Protein AF-A0A6A3L780-F1 (afdb_monomer_lite)

Foldseek 3Di:
DDDDDYDDDDDDDDDDDDDDDDDDDPPPPPPPPPDLVPPDDDPDDDDDDDDDDDDDDDPDPDPVVVVQLLVVLVVCLPQQLVLLVCLLLLVLVVQLVSPVPPPDHPDPLVVLVNVLSNLVSSLSNCLVVVVCLFPVNLPPCVSVVSLVVSLVSLLVVLVVLVVSQVVLVVVVVPDPPPPPPPDDDDDDDDDDDDDDDDDDDDDPPVVPVVVVVVVVSSRRSVLSSLVSNLVSQVSNLSNVVSVLLSCLQPDPADDPLVVVLVSLVVSLVSLVVDDRPSCVSVSVVVNLVSVLVNLVSVLVVCVVVPLPPPVVNVVSVVVSVVSVVVVCVVVCVSVVVVVVVVVVVVVVVVVVVVVVVVVVPDDDDDDDDDDDDDDDDDDDDDDDDDDDDDDDDDDDPPDPCVVPDPPDPDPDDPDPPPPPDDDLRSDDDPDDPPPPDDDPPVCSVVVVCCCVVCVVVLSDPQAWDWDQDPVQQWIWIWHDLHPSDIDIDIDHPDDPPCVVVVSVVSNVVSCVSHPSVVSHNPPVPPPPPPPD

Radius of gyration: 38.91 Å; chains: 1; bounding box: 151×97×109 Å

pLDDT: mean 71.7, std 23.83, range [27.88, 98.62]

Structure (mmCIF, N/CA/C/O backbone):
data_AF-A0A6A3L780-F1
#
_entry.id   AF-A0A6A3L780-F1
#
loop_
_atom_site.group_PDB
_atom_site.id
_atom_site.type_symbol
_atom_site.label_atom_id
_atom_site.label_alt_id
_atom_site.label_comp_id
_atom_site.label_asym_id
_atom_site.label_entity_id
_atom_site.label_seq_id
_atom_site.pdbx_PDB_ins_code
_atom_site.Cartn_x
_atom_site.Cartn_y
_atom_site.Cartn_z
_atom_site.occupancy
_atom_site.B_iso_or_equiv
_atom_site.auth_seq_id
_atom_site.auth_comp_id
_atom_site.auth_asym_id
_atom_site.auth_atom_id
_atom_site.pdbx_PDB_model_num
ATOM 1 N N . MET A 1 1 ? -75.854 27.656 22.474 1.00 34.62 1 MET A N 1
ATOM 2 C CA . MET A 1 1 ? -75.788 27.746 23.949 1.00 34.62 1 MET A CA 1
ATOM 3 C C . MET A 1 1 ? -74.432 28.331 24.333 1.00 34.62 1 MET A C 1
ATOM 5 O O . MET A 1 1 ? -73.447 27.774 23.887 1.00 34.62 1 MET A O 1
ATOM 9 N N . ARG A 1 2 ? -74.452 29.480 25.043 1.00 34.28 2 ARG A N 1
ATOM 10 C CA . ARG A 1 2 ? -73.477 30.100 25.989 1.00 34.28 2 ARG A CA 1
ATOM 11 C C . ARG A 1 2 ? -71.985 29.709 25.889 1.00 34.28 2 ARG A C 1
ATOM 13 O O . ARG A 1 2 ? -71.678 28.535 25.873 1.00 34.28 2 ARG A O 1
ATOM 20 N N . SER A 1 3 ? -70.987 30.583 26.014 1.00 37.72 3 SER A N 1
ATOM 21 C CA . SER A 1 3 ? -70.878 32.028 26.255 1.00 37.72 3 SER A CA 1
ATOM 22 C C . SER A 1 3 ? -69.392 32.391 26.105 1.00 37.72 3 SER A C 1
ATOM 24 O O . SER A 1 3 ? -68.527 31.611 26.490 1.00 37.72 3 SER A O 1
ATOM 26 N N . ALA A 1 4 ? -69.116 33.581 25.580 1.00 46.91 4 ALA A N 1
ATOM 27 C CA . ALA A 1 4 ? -67.797 34.199 25.456 1.00 46.91 4 ALA A CA 1
ATOM 28 C C . ALA A 1 4 ? -67.412 35.040 26.694 1.00 46.91 4 ALA A C 1
ATOM 30 O O . ALA A 1 4 ? -68.309 35.405 27.457 1.00 46.91 4 ALA A O 1
ATOM 31 N N . ARG A 1 5 ? -66.115 35.418 26.775 1.00 40.88 5 ARG A N 1
ATOM 32 C CA . ARG A 1 5 ? -65.486 36.709 27.212 1.00 40.88 5 ARG A CA 1
ATOM 33 C C . ARG A 1 5 ? -64.212 36.482 28.054 1.00 40.88 5 ARG A C 1
ATOM 35 O O . ARG A 1 5 ? -64.266 35.726 29.009 1.00 40.88 5 ARG A O 1
ATOM 42 N N . ALA A 1 6 ? -63.040 36.948 27.587 1.00 37.75 6 ALA A N 1
ATOM 43 C CA . ALA A 1 6 ? -62.395 38.276 27.804 1.00 37.75 6 ALA A CA 1
ATOM 44 C C . ALA A 1 6 ? -61.526 38.255 29.083 1.00 37.75 6 ALA A C 1
ATOM 46 O O . ALA A 1 6 ? -61.921 37.591 30.027 1.00 37.75 6 ALA A O 1
ATOM 47 N N . ALA A 1 7 ? -60.370 38.896 29.268 1.00 38.75 7 ALA A N 1
ATOM 48 C CA . ALA A 1 7 ? -59.441 39.801 28.569 1.00 38.75 7 ALA A CA 1
ATOM 49 C C . ALA A 1 7 ? -58.028 39.462 29.178 1.00 38.75 7 ALA A C 1
ATOM 51 O O . ALA A 1 7 ? -57.957 38.577 30.021 1.00 38.75 7 ALA A O 1
ATOM 52 N N . ASP A 1 8 ? -56.854 40.019 28.870 1.00 35.38 8 ASP A N 1
ATOM 53 C CA . ASP A 1 8 ? -56.523 41.422 28.668 1.00 35.38 8 ASP A CA 1
ATOM 54 C C . ASP A 1 8 ? -55.057 41.611 28.194 1.00 35.38 8 ASP A C 1
ATOM 56 O O . ASP A 1 8 ? -54.180 40.774 28.394 1.00 35.38 8 ASP A O 1
ATOM 60 N N . ARG A 1 9 ? -54.874 42.769 27.560 1.00 36.72 9 ARG A N 1
ATOM 61 C CA . ARG A 1 9 ? -53.705 43.581 27.165 1.00 36.72 9 ARG A CA 1
ATOM 62 C C . ARG A 1 9 ? -52.306 43.311 27.762 1.00 36.72 9 ARG A C 1
ATOM 64 O O . ARG A 1 9 ? -52.154 43.224 28.970 1.00 36.72 9 ARG A O 1
ATOM 71 N N . LEU A 1 10 ? -51.269 43.525 26.930 1.00 37.00 10 LEU A N 1
ATOM 72 C CA . LEU A 1 10 ? -50.401 44.726 26.983 1.00 37.00 10 LEU A CA 1
ATOM 73 C C . LEU A 1 10 ? -49.574 44.926 25.692 1.00 37.00 10 LEU A C 1
ATOM 75 O O . LEU A 1 10 ? -48.969 44.006 25.154 1.00 37.00 10 LEU A O 1
ATOM 79 N N . LYS A 1 11 ? -49.583 46.174 25.206 1.00 39.88 11 LYS A N 1
ATOM 80 C CA . LYS A 1 11 ? -48.793 46.715 24.089 1.00 39.88 11 LYS A CA 1
ATOM 81 C C . LYS A 1 11 ? -47.385 47.073 24.574 1.00 39.88 11 LYS A C 1
ATOM 83 O O . LYS A 1 11 ? -47.266 47.687 25.630 1.00 39.88 11 LYS A O 1
ATOM 88 N N . ALA A 1 12 ? -46.376 46.886 23.726 1.00 35.53 12 ALA A N 1
ATOM 89 C CA . ALA A 1 12 ? -45.198 47.749 23.717 1.00 35.53 12 ALA A CA 1
ATOM 90 C C . ALA A 1 12 ? -44.676 47.922 22.284 1.00 35.53 12 ALA A C 1
ATOM 92 O O . ALA A 1 12 ? -44.314 46.971 21.601 1.00 35.53 12 ALA A O 1
ATOM 93 N N . VAL A 1 13 ? -44.698 49.178 21.851 1.00 35.47 13 VAL A N 1
ATOM 94 C CA . VAL A 1 13 ? -44.130 49.730 20.621 1.00 35.47 13 VAL A CA 1
ATOM 95 C C . VAL A 1 13 ? -42.671 50.082 20.907 1.00 35.47 13 VAL A C 1
ATOM 97 O O . VAL A 1 13 ? -42.437 50.816 21.868 1.00 35.47 13 VAL A O 1
ATOM 100 N N . ARG A 1 14 ? -41.706 49.663 20.072 1.00 33.38 14 ARG A N 1
ATOM 101 C CA . ARG A 1 14 ? -40.466 50.442 19.893 1.00 33.38 14 ARG A CA 1
ATOM 102 C C . ARG A 1 14 ? -39.672 50.097 18.623 1.00 33.38 14 ARG A C 1
ATOM 104 O O . ARG A 1 14 ? -39.123 49.013 18.500 1.00 33.38 14 ARG A O 1
ATOM 111 N N . SER A 1 15 ? -39.628 51.106 17.751 1.00 32.78 15 SER A N 1
ATOM 112 C CA . SER A 1 15 ? -38.540 51.559 16.867 1.00 32.78 15 SER A CA 1
ATOM 113 C C . SER A 1 15 ? -37.817 50.561 15.959 1.00 32.78 15 SER A C 1
ATOM 115 O O . SER A 1 15 ? -36.921 49.838 16.387 1.00 32.78 15 SER A O 1
ATOM 117 N N . GLU A 1 16 ? -38.102 50.700 14.665 1.00 34.50 16 GLU A N 1
ATOM 118 C CA . GLU A 1 16 ? -37.181 50.390 13.576 1.00 34.50 16 GLU A CA 1
ATOM 119 C C . GLU A 1 16 ? -35.946 51.305 13.612 1.00 34.50 16 GLU A C 1
ATOM 121 O O . GLU A 1 16 ? -36.060 52.522 13.781 1.00 34.50 16 GLU A O 1
ATOM 126 N N . GLN A 1 17 ? -34.767 50.720 13.399 1.00 36.16 17 GLN A N 1
ATOM 127 C CA . GLN A 1 17 ? -33.552 51.431 13.010 1.00 36.16 17 GLN A CA 1
ATOM 128 C C . GLN A 1 17 ? -32.767 50.539 12.028 1.00 36.16 17 GLN A C 1
ATOM 130 O O . GLN A 1 17 ? -32.487 49.385 12.359 1.00 36.16 17 GLN A O 1
ATOM 135 N N . PRO A 1 18 ? -32.426 51.015 10.816 1.00 41.56 18 PRO A N 1
ATOM 136 C CA . PRO A 1 18 ? -31.779 50.185 9.809 1.00 41.56 18 PRO A CA 1
ATOM 137 C C . PRO A 1 18 ? -30.256 50.197 9.987 1.00 41.56 18 PRO A C 1
ATOM 139 O O . PRO A 1 18 ? -29.603 51.220 9.778 1.00 41.56 18 PRO A O 1
ATOM 142 N N . PHE A 1 19 ? -29.666 49.045 10.312 1.00 31.58 19 PHE A N 1
ATOM 143 C CA . PHE A 1 19 ? -28.226 48.840 10.153 1.00 31.58 19 PHE A CA 1
ATOM 144 C C . PHE A 1 19 ? -27.923 48.428 8.714 1.00 31.58 19 PHE A C 1
ATOM 146 O O . PHE A 1 19 ? -28.145 47.297 8.289 1.00 31.58 19 PHE A O 1
ATOM 153 N N . ARG A 1 20 ? -27.382 49.388 7.966 1.00 37.53 20 ARG A N 1
ATOM 154 C CA . ARG A 1 20 ? -26.714 49.188 6.683 1.00 37.53 20 ARG A CA 1
ATOM 155 C C . ARG A 1 20 ? -25.414 48.417 6.946 1.00 37.53 20 ARG A C 1
ATOM 157 O O . ARG A 1 20 ? -24.423 49.005 7.367 1.00 37.53 20 ARG A O 1
ATOM 164 N N . THR A 1 21 ? -25.407 47.111 6.712 1.00 33.75 21 THR A N 1
ATOM 165 C CA . THR A 1 21 ? -24.168 46.336 6.573 1.00 33.75 21 THR A CA 1
ATOM 166 C C . THR A 1 21 ? -23.838 46.249 5.088 1.00 33.75 21 THR A C 1
ATOM 168 O O . THR A 1 21 ? -24.578 45.674 4.294 1.00 33.75 21 THR A O 1
ATOM 171 N N . GLN A 1 22 ? -22.746 46.907 4.693 1.00 34.25 22 GLN A N 1
ATOM 172 C CA . GLN A 1 22 ? -22.146 46.740 3.375 1.00 34.25 22 GLN A CA 1
ATOM 173 C C . GLN A 1 22 ? -21.681 45.289 3.242 1.00 34.25 22 GLN A C 1
ATOM 175 O O . GLN A 1 22 ? -20.735 44.865 3.902 1.00 34.25 22 GLN A O 1
ATOM 180 N N . ALA A 1 23 ? -22.363 44.535 2.385 1.00 33.94 23 ALA A N 1
ATOM 181 C CA . ALA A 1 23 ? -21.897 43.247 1.911 1.00 33.94 23 ALA A CA 1
ATOM 182 C C . ALA A 1 23 ? -20.638 43.467 1.059 1.00 33.94 23 ALA A C 1
ATOM 184 O O . ALA A 1 23 ? -20.714 44.004 -0.047 1.00 33.94 23 ALA A O 1
ATOM 185 N N . GLN A 1 24 ? -19.476 43.065 1.574 1.00 40.16 24 GLN A N 1
ATOM 186 C CA . GLN A 1 24 ? -18.336 42.767 0.714 1.00 40.16 24 GLN A CA 1
ATOM 187 C C . GLN A 1 24 ? -18.599 41.421 0.026 1.00 40.16 24 GLN A C 1
ATOM 189 O O . GLN A 1 24 ? -19.005 40.470 0.698 1.00 40.16 24 GLN A O 1
ATOM 194 N N . PRO A 1 25 ? -18.387 41.306 -1.296 1.00 34.78 25 PRO A N 1
ATOM 195 C CA . PRO A 1 25 ? -18.493 40.022 -1.966 1.00 34.78 25 PRO A CA 1
ATOM 196 C C . PRO A 1 25 ? -17.389 39.092 -1.440 1.00 34.78 25 PRO A C 1
ATOM 198 O O . PRO A 1 25 ? -16.241 39.527 -1.301 1.00 34.78 25 PRO A O 1
ATOM 201 N N . PRO A 1 26 ? -17.694 37.815 -1.159 1.00 32.84 26 PRO A N 1
ATOM 202 C CA . PRO A 1 26 ? -16.670 36.861 -0.782 1.00 32.84 26 PRO A CA 1
ATOM 203 C C . PRO A 1 26 ? -15.710 36.710 -1.964 1.00 32.84 26 PRO A C 1
ATOM 205 O O . PRO A 1 26 ? -16.093 36.244 -3.041 1.00 32.84 26 PRO A O 1
ATOM 208 N N . ARG A 1 27 ? -14.452 37.122 -1.768 1.00 32.59 27 ARG A N 1
ATOM 209 C CA . ARG A 1 27 ? -13.348 36.739 -2.649 1.00 32.59 27 ARG A CA 1
ATOM 210 C C . ARG A 1 27 ? -13.287 35.217 -2.641 1.00 32.59 27 ARG A C 1
ATOM 212 O O . ARG A 1 27 ? -12.794 34.610 -1.694 1.00 32.59 27 ARG A O 1
ATOM 219 N N . ARG A 1 28 ? -13.821 34.611 -3.701 1.00 28.98 28 ARG A N 1
ATOM 220 C CA . ARG A 1 28 ? -13.564 33.218 -4.051 1.00 28.98 28 ARG A CA 1
ATOM 221 C C . ARG A 1 28 ? -12.061 33.088 -4.274 1.00 28.98 28 ARG A C 1
ATOM 223 O O . ARG A 1 28 ? -11.559 33.469 -5.327 1.00 28.98 28 ARG A O 1
ATOM 230 N N . TYR A 1 29 ? -11.353 32.571 -3.278 1.00 28.25 29 TYR A N 1
ATOM 231 C CA . TYR A 1 29 ? -10.075 31.926 -3.521 1.00 28.25 29 TYR A CA 1
ATOM 232 C C . TYR A 1 29 ? -10.378 30.657 -4.315 1.00 28.25 29 TYR A C 1
ATOM 234 O O . TYR A 1 29 ? -10.824 29.652 -3.767 1.00 28.25 29 TYR A O 1
ATOM 242 N N . LEU A 1 30 ? -10.187 30.732 -5.632 1.00 32.09 30 LEU A N 1
ATOM 243 C CA . LEU A 1 30 ? -9.938 29.551 -6.442 1.00 32.09 30 LEU A CA 1
ATOM 244 C C . LEU A 1 30 ? -8.562 29.041 -6.012 1.00 32.09 30 LEU A C 1
ATOM 246 O O . LEU A 1 30 ? -7.539 29.460 -6.543 1.00 32.09 30 LEU A O 1
ATOM 250 N N . SER A 1 31 ? -8.539 28.189 -4.990 1.00 29.78 31 SER A N 1
ATOM 251 C CA . SER A 1 31 ? -7.411 27.289 -4.810 1.00 29.78 31 SER A CA 1
ATOM 252 C C . SER A 1 31 ? -7.430 26.374 -6.026 1.00 29.78 31 SER A C 1
ATOM 254 O O . SER A 1 31 ? -8.348 25.566 -6.183 1.00 29.78 31 SER A O 1
ATOM 256 N N . ALA A 1 32 ? -6.474 26.569 -6.931 1.00 33.06 32 ALA A N 1
ATOM 257 C CA . ALA A 1 32 ? -6.188 25.635 -8.004 1.00 33.06 32 ALA A CA 1
ATOM 258 C C . ALA A 1 32 ? -5.619 24.360 -7.368 1.00 33.06 32 ALA A C 1
ATOM 260 O O . ALA A 1 32 ? -4.421 24.103 -7.386 1.00 33.06 32 ALA A O 1
ATOM 261 N N . GLY A 1 33 ? -6.498 23.576 -6.744 1.00 29.61 33 GLY A N 1
ATOM 262 C CA . GLY A 1 33 ? -6.227 22.196 -6.397 1.00 29.61 33 GLY A CA 1
ATOM 263 C C . GLY A 1 33 ? -6.143 21.420 -7.700 1.00 29.61 33 GLY A C 1
ATOM 264 O O . GLY A 1 33 ? -7.150 20.916 -8.191 1.00 29.61 33 GLY A O 1
ATOM 265 N N . SER A 1 34 ? -4.951 21.364 -8.287 1.00 33.69 34 SER A N 1
ATOM 266 C CA . SER A 1 34 ? -4.619 20.405 -9.331 1.00 33.69 34 SER A CA 1
ATOM 267 C C . SER A 1 34 ? -4.751 19.009 -8.724 1.00 33.69 34 SER A C 1
ATOM 269 O O . SER A 1 34 ? -3.827 18.493 -8.094 1.00 33.69 34 SER A O 1
ATOM 271 N N . SER A 1 35 ? -5.949 18.434 -8.834 1.00 33.91 35 SER A N 1
ATOM 272 C CA . SER A 1 35 ? -6.212 17.048 -8.472 1.00 33.91 35 SER A CA 1
ATOM 273 C C . SER A 1 35 ? -5.356 16.154 -9.377 1.00 33.91 35 SER A C 1
ATOM 275 O O . SER A 1 35 ? -5.548 16.175 -10.594 1.00 33.91 35 SER A O 1
ATOM 277 N N . PRO A 1 36 ? -4.416 15.360 -8.837 1.00 39.59 36 PRO A N 1
ATOM 278 C CA . PRO A 1 36 ? -3.551 14.509 -9.653 1.00 39.59 36 PRO A CA 1
ATOM 279 C C . PRO A 1 36 ? -4.288 13.320 -10.285 1.00 39.59 36 PRO A C 1
ATOM 281 O O . PRO A 1 36 ? -3.687 12.556 -11.029 1.00 39.59 36 PRO A O 1
ATOM 284 N N . VAL A 1 37 ? -5.596 13.178 -10.041 1.00 39.69 37 VAL A N 1
ATOM 285 C CA . VAL A 1 37 ? -6.444 12.171 -10.696 1.00 39.69 37 VAL A CA 1
ATOM 286 C C . VAL A 1 37 ? -6.815 12.587 -12.133 1.00 39.69 37 VAL A C 1
ATOM 288 O O . VAL A 1 37 ? -7.209 11.745 -12.930 1.00 39.69 37 VAL A O 1
ATOM 291 N N . ALA A 1 38 ? -6.635 13.858 -12.518 1.00 32.72 38 ALA A N 1
ATOM 292 C CA . ALA A 1 38 ? -7.027 14.358 -13.842 1.00 32.72 38 ALA A CA 1
ATOM 293 C C . ALA A 1 38 ? -5.970 14.181 -14.957 1.00 32.72 38 ALA A C 1
ATOM 295 O O . ALA A 1 38 ? -6.217 14.597 -16.086 1.00 32.72 38 ALA A O 1
ATOM 296 N N . LEU A 1 39 ? -4.810 13.572 -14.678 1.00 35.59 39 LEU A N 1
ATOM 297 C CA . LEU A 1 39 ? -3.727 13.383 -15.662 1.00 35.59 39 LEU A CA 1
ATOM 298 C C . LEU A 1 39 ? -3.593 11.942 -16.173 1.00 35.59 39 LEU A C 1
ATOM 300 O O . LEU A 1 39 ? -2.520 11.540 -16.616 1.00 35.59 39 LEU A O 1
ATOM 304 N N . THR A 1 40 ? -4.662 11.145 -16.152 1.00 36.12 40 THR A N 1
ATOM 305 C CA . THR A 1 40 ? -4.659 9.857 -16.856 1.00 36.12 40 THR A CA 1
ATOM 306 C C . THR A 1 40 ? -4.952 10.087 -18.346 1.00 36.12 40 THR A C 1
ATOM 308 O O . THR A 1 40 ? -6.088 10.444 -18.672 1.00 36.12 40 THR A O 1
ATOM 311 N N . PRO A 1 41 ? -4.000 9.888 -19.276 1.00 33.31 41 PRO A N 1
ATOM 312 C CA . PRO A 1 41 ? -4.326 9.882 -20.698 1.00 33.31 41 PRO A CA 1
ATOM 313 C C . PRO A 1 41 ? -5.299 8.729 -20.998 1.00 33.31 41 PRO A C 1
ATOM 315 O O . PRO A 1 41 ? -5.172 7.624 -20.468 1.00 33.31 41 PRO A O 1
ATOM 318 N N . SER A 1 42 ? -6.311 8.987 -21.827 1.00 28.00 42 SER A N 1
ATOM 319 C CA . SER A 1 42 ? -7.286 7.983 -22.256 1.00 28.00 42 SER A CA 1
ATOM 320 C C . SER A 1 42 ? -6.622 6.953 -23.181 1.00 28.00 42 SER A C 1
ATOM 322 O O . SER A 1 42 ? -6.331 7.247 -24.340 1.00 28.00 42 SER A O 1
ATOM 324 N N . PHE A 1 43 ? -6.386 5.739 -22.683 1.00 34.50 43 PHE A N 1
ATOM 325 C CA . PHE A 1 43 ? -5.796 4.628 -23.438 1.00 34.50 43 PHE A CA 1
ATOM 326 C C . PHE A 1 43 ? -6.877 3.813 -24.165 1.00 34.50 43 PHE A C 1
ATOM 328 O O . PHE A 1 43 ? -7.301 2.775 -23.659 1.00 34.50 43 PHE A O 1
ATOM 335 N N . SER A 1 44 ? -7.320 4.266 -25.342 1.00 27.88 44 SER A N 1
ATOM 336 C CA . SER A 1 44 ? -8.341 3.552 -26.137 1.00 27.88 44 SER A CA 1
ATOM 337 C C . SER A 1 44 ? -7.900 3.132 -27.548 1.00 27.88 44 SER A C 1
ATOM 339 O O . SER A 1 44 ? -8.746 2.731 -28.340 1.00 27.88 44 SER A O 1
ATOM 341 N N . SER A 1 45 ? -6.610 3.177 -27.906 1.00 29.41 45 SER A N 1
ATOM 342 C CA . SER A 1 45 ? -6.189 2.845 -29.281 1.00 29.41 45 SER A CA 1
ATOM 343 C C . SER A 1 45 ? -4.789 2.233 -29.390 1.00 29.41 45 SER A C 1
ATOM 345 O O . SER A 1 45 ? -3.911 2.793 -30.038 1.00 29.41 45 SER A O 1
ATOM 347 N N . LEU A 1 46 ? -4.575 1.058 -28.797 1.00 29.00 46 LEU A N 1
ATOM 348 C CA . LEU A 1 46 ? -3.480 0.169 -29.202 1.00 29.00 46 LEU A CA 1
ATOM 349 C C . LEU A 1 46 ? -4.095 -1.134 -29.724 1.00 29.00 46 LEU A C 1
ATOM 351 O O . LEU A 1 46 ? -4.432 -2.029 -28.956 1.00 29.00 46 LEU A O 1
ATOM 355 N N . SER A 1 47 ? -4.323 -1.196 -31.038 1.00 31.33 47 SER A N 1
ATOM 356 C CA . SER A 1 47 ? -4.662 -2.442 -31.742 1.00 31.33 47 SER A CA 1
ATOM 357 C C . SER A 1 47 ? -3.380 -3.131 -32.229 1.00 31.33 47 SER A C 1
ATOM 359 O O . SER A 1 47 ? -2.461 -2.430 -32.655 1.00 31.33 47 SER A O 1
ATOM 361 N N . PRO A 1 48 ? -3.300 -4.474 -32.214 1.00 34.28 48 PRO A N 1
ATOM 362 C CA . PRO A 1 48 ? -2.118 -5.204 -32.657 1.00 34.28 48 PRO A CA 1
ATOM 363 C C . PRO A 1 48 ? -2.140 -5.363 -34.184 1.00 34.28 48 PRO A C 1
ATOM 365 O O . PRO A 1 48 ? -3.041 -5.994 -34.734 1.00 34.28 48 PRO A O 1
ATOM 368 N N . LEU A 1 49 ? -1.149 -4.806 -34.882 1.00 30.34 49 LEU A N 1
ATOM 369 C CA . LEU A 1 49 ? -0.952 -5.017 -36.319 1.00 30.34 49 LEU A CA 1
ATOM 370 C C . LEU A 1 49 ? 0.321 -5.838 -36.558 1.00 30.34 49 LEU A C 1
ATOM 372 O O . LEU A 1 49 ? 1.431 -5.328 -36.453 1.00 30.34 49 LEU A O 1
ATOM 376 N N . TYR A 1 50 ? 0.129 -7.107 -36.918 1.00 38.62 50 TYR A N 1
ATOM 377 C CA . TYR A 1 50 ? 1.089 -7.917 -37.678 1.00 38.62 50 TYR A CA 1
ATOM 378 C C . TYR A 1 50 ? 0.822 -7.707 -39.182 1.00 38.62 50 TYR A C 1
ATOM 380 O O . TYR A 1 50 ? -0.342 -7.542 -39.562 1.00 38.62 50 TYR A O 1
ATOM 388 N N . PRO A 1 51 ? 1.855 -7.720 -40.053 1.00 39.88 51 PRO A N 1
ATOM 389 C CA . PRO A 1 51 ? 2.235 -9.002 -40.658 1.00 39.88 51 PRO A CA 1
ATOM 390 C C . PRO A 1 51 ? 3.740 -9.217 -40.928 1.00 39.88 51 PRO A C 1
ATOM 392 O O . PRO A 1 51 ? 4.507 -8.298 -41.204 1.00 39.88 51 PRO A O 1
ATOM 395 N N . LEU A 1 52 ? 4.106 -10.504 -40.919 1.00 41.75 52 LEU A N 1
ATOM 396 C CA . LEU A 1 52 ? 5.323 -11.103 -41.478 1.00 41.75 52 LEU A CA 1
ATOM 397 C C . LEU A 1 52 ? 5.333 -11.050 -43.016 1.00 41.75 52 LEU A C 1
ATOM 399 O O . LEU A 1 52 ? 4.342 -11.417 -43.642 1.00 41.75 52 LEU A O 1
ATOM 403 N N . ALA A 1 53 ? 6.498 -10.760 -43.602 1.00 32.59 53 ALA A N 1
ATOM 404 C CA . ALA A 1 53 ? 7.023 -11.467 -44.776 1.00 32.59 53 ALA A CA 1
ATOM 405 C C . ALA A 1 53 ? 8.543 -11.242 -44.868 1.00 32.59 53 ALA A C 1
ATOM 407 O O . ALA A 1 53 ? 9.007 -10.121 -45.065 1.00 32.59 53 ALA A O 1
ATOM 408 N N . ALA A 1 54 ? 9.313 -12.316 -44.703 1.00 38.09 54 ALA A N 1
ATOM 409 C CA . ALA A 1 54 ? 10.754 -12.330 -44.918 1.00 38.09 54 ALA A CA 1
ATOM 410 C C . ALA A 1 54 ? 11.068 -12.490 -46.415 1.00 38.09 54 ALA A C 1
ATOM 412 O O . ALA A 1 54 ? 10.458 -13.318 -47.091 1.00 38.09 54 ALA A O 1
ATOM 413 N N . SER A 1 55 ? 12.059 -11.743 -46.906 1.00 37.81 55 SER A N 1
ATOM 414 C CA . SER A 1 55 ? 12.724 -11.983 -48.191 1.00 37.81 55 SER A CA 1
ATOM 415 C C . SER A 1 55 ? 14.233 -12.095 -47.951 1.00 37.81 55 SER A C 1
ATOM 417 O O . SER A 1 55 ? 14.785 -11.233 -47.264 1.00 37.81 55 SER A O 1
ATOM 419 N N . PRO A 1 56 ? 14.921 -13.118 -48.487 1.00 56.12 56 PRO A N 1
ATOM 420 C CA . PRO A 1 56 ? 16.363 -13.253 -48.362 1.00 56.12 56 PRO A CA 1
ATOM 421 C C . PRO A 1 56 ? 17.086 -12.518 -49.501 1.00 56.12 56 PRO A C 1
ATOM 423 O O . PRO A 1 56 ? 16.507 -12.265 -50.555 1.00 56.12 56 PRO A O 1
ATOM 426 N N . HIS A 1 57 ? 18.378 -12.267 -49.275 1.00 43.72 57 HIS A N 1
ATOM 427 C CA . HIS A 1 57 ? 19.398 -11.715 -50.181 1.00 43.72 57 HIS A CA 1
ATOM 428 C C . HIS A 1 57 ? 19.642 -10.203 -50.082 1.00 43.72 57 HIS A C 1
ATOM 430 O O . HIS A 1 57 ? 18.972 -9.407 -50.732 1.00 43.72 57 HIS A O 1
ATOM 436 N N . SER A 1 58 ? 20.683 -9.829 -49.323 1.00 39.91 58 SER A N 1
ATOM 437 C CA . SER A 1 58 ? 21.847 -9.032 -49.775 1.00 39.91 58 SER A CA 1
ATOM 438 C C . SER A 1 58 ? 22.725 -8.677 -48.570 1.00 39.91 58 SER A C 1
ATOM 440 O O . SER A 1 58 ? 22.350 -7.858 -47.738 1.00 39.91 58 SER A O 1
ATOM 442 N N . VAL A 1 59 ? 23.900 -9.303 -48.465 1.00 48.22 59 VAL A N 1
ATOM 443 C CA . VAL A 1 59 ? 24.895 -9.024 -47.419 1.00 48.22 59 VAL A CA 1
ATOM 444 C C . VAL A 1 59 ? 25.710 -7.800 -47.841 1.00 48.22 59 VAL A C 1
ATOM 446 O O . VAL A 1 59 ? 26.753 -7.914 -48.474 1.00 48.22 59 VAL A O 1
ATOM 449 N N . VAL A 1 60 ? 25.199 -6.618 -47.512 1.00 48.62 60 VAL A N 1
ATOM 450 C CA . VAL A 1 60 ? 25.988 -5.391 -47.372 1.00 48.62 60 VAL A CA 1
ATOM 451 C C . VAL A 1 60 ? 25.693 -4.906 -45.961 1.00 48.62 60 VAL A C 1
ATOM 453 O O . VAL A 1 60 ? 24.604 -4.403 -45.700 1.00 48.62 60 VAL A O 1
ATOM 456 N N . SER A 1 61 ? 26.616 -5.146 -45.029 1.00 48.38 61 SER A N 1
ATOM 457 C CA . SER A 1 61 ? 26.475 -4.742 -43.628 1.00 48.38 61 SER A CA 1
ATOM 458 C C . SER A 1 61 ? 26.352 -3.220 -43.551 1.00 48.38 61 SER A C 1
ATOM 460 O O . SER A 1 61 ? 27.329 -2.485 -43.688 1.00 48.38 61 SER A O 1
ATOM 462 N N . SER A 1 62 ? 25.115 -2.753 -43.411 1.00 49.53 62 SER A N 1
ATOM 463 C CA . SER A 1 62 ? 24.725 -1.351 -43.416 1.00 49.53 62 SER A CA 1
ATOM 464 C C . SER A 1 62 ? 25.176 -0.669 -42.126 1.00 49.53 62 SER A C 1
ATOM 466 O O . SER A 1 62 ? 24.644 -0.954 -41.051 1.00 49.53 62 SER A O 1
ATOM 468 N N . ALA A 1 63 ? 26.101 0.284 -42.242 1.00 58.94 63 ALA A N 1
ATOM 469 C CA . ALA A 1 63 ? 26.556 1.145 -41.147 1.00 58.94 63 ALA A CA 1
ATOM 470 C C . ALA A 1 63 ? 25.414 1.896 -40.415 1.00 58.94 63 ALA A C 1
ATOM 472 O O . ALA A 1 63 ? 25.627 2.414 -39.326 1.00 58.94 63 ALA A O 1
ATOM 473 N N . SER A 1 64 ? 24.198 1.928 -40.973 1.00 61.53 64 SER A N 1
ATOM 474 C CA . SER A 1 64 ? 23.018 2.593 -40.406 1.00 61.53 64 SER A CA 1
ATOM 475 C C . SER A 1 64 ? 22.316 1.846 -39.264 1.00 61.53 64 SER A C 1
ATOM 477 O O . SER A 1 64 ? 21.518 2.455 -38.561 1.00 61.53 64 SER A O 1
ATOM 479 N N . SER A 1 65 ? 22.544 0.539 -39.069 1.00 62.31 65 SER A N 1
ATOM 480 C CA . SER A 1 65 ? 21.884 -0.195 -37.968 1.00 62.31 65 SER A CA 1
ATOM 481 C C . SER A 1 65 ? 22.598 0.018 -36.634 1.00 62.31 65 SER A C 1
ATOM 483 O O . SER A 1 65 ? 21.938 0.197 -35.616 1.00 62.31 65 SER A O 1
ATOM 485 N N . ALA A 1 66 ? 23.935 0.056 -36.647 1.00 66.50 66 ALA A N 1
ATOM 486 C CA . ALA A 1 66 ? 24.738 0.296 -35.446 1.00 66.50 66 ALA A CA 1
ATOM 487 C C . ALA A 1 66 ? 24.422 1.665 -34.819 1.00 66.50 66 ALA A C 1
ATOM 489 O O . ALA A 1 66 ? 24.367 1.796 -33.603 1.00 66.50 66 ALA A O 1
ATOM 490 N N . THR A 1 67 ? 24.098 2.666 -35.645 1.00 82.31 67 THR A N 1
ATOM 491 C CA . THR A 1 67 ? 23.752 4.005 -35.156 1.00 82.31 67 THR A CA 1
ATOM 492 C C . THR A 1 67 ? 22.433 4.060 -34.387 1.00 82.31 67 THR A C 1
ATOM 494 O O . THR A 1 67 ? 22.285 4.926 -33.530 1.00 82.31 67 THR A O 1
ATOM 497 N N . LEU A 1 68 ? 21.467 3.178 -34.684 1.00 88.12 68 LEU A N 1
ATOM 498 C CA . LEU A 1 68 ? 20.189 3.154 -33.964 1.00 88.12 68 LEU A CA 1
ATOM 499 C C . LEU A 1 68 ? 20.338 2.466 -32.605 1.00 88.12 68 LEU A C 1
ATOM 501 O O . LEU A 1 68 ? 19.860 3.002 -31.610 1.00 88.12 68 LEU A O 1
ATOM 505 N N . ASP A 1 69 ? 21.018 1.319 -32.565 1.00 89.88 69 ASP A N 1
ATOM 506 C CA . ASP A 1 69 ? 21.255 0.573 -31.324 1.00 89.88 69 ASP A CA 1
ATOM 507 C C . ASP A 1 69 ? 22.058 1.442 -30.323 1.00 89.88 69 ASP A C 1
ATOM 509 O O . ASP A 1 69 ? 21.677 1.553 -29.156 1.00 89.88 69 ASP A O 1
ATOM 513 N N . ASP A 1 70 ? 23.070 2.182 -30.801 1.00 88.75 70 ASP A N 1
ATOM 514 C CA . ASP A 1 70 ? 23.823 3.161 -29.998 1.00 88.75 70 ASP A CA 1
ATOM 515 C C . ASP A 1 70 ? 22.955 4.339 -29.523 1.00 88.75 70 ASP A C 1
ATOM 517 O O . ASP A 1 70 ? 23.110 4.828 -28.400 1.00 88.75 70 ASP A O 1
ATOM 521 N N . ALA A 1 71 ? 22.040 4.828 -30.367 1.00 90.56 71 ALA A N 1
ATOM 522 C CA . ALA A 1 71 ? 21.130 5.907 -29.991 1.00 90.56 71 ALA A CA 1
ATOM 523 C C . ALA A 1 71 ? 20.175 5.466 -28.874 1.00 90.56 71 ALA A C 1
ATOM 525 O O . ALA A 1 71 ? 19.951 6.230 -27.938 1.00 90.56 71 ALA A O 1
ATOM 526 N N . ILE A 1 72 ? 19.661 4.232 -28.931 1.00 92.25 72 ILE A N 1
ATOM 527 C CA . ILE A 1 72 ? 18.800 3.671 -27.883 1.00 92.25 72 ILE A CA 1
ATOM 528 C C . ILE A 1 72 ? 19.576 3.557 -26.569 1.00 92.25 72 ILE A C 1
ATOM 530 O O . ILE A 1 72 ? 19.089 4.041 -25.549 1.00 92.25 72 ILE A O 1
ATOM 534 N N . GLY A 1 73 ? 20.798 3.011 -26.593 1.00 91.69 73 GLY A N 1
ATOM 535 C CA . GLY A 1 73 ? 21.653 2.939 -25.403 1.00 91.69 73 GLY A CA 1
ATOM 536 C C . GLY A 1 73 ? 21.837 4.305 -24.738 1.00 91.69 73 GLY A C 1
ATOM 537 O O . GLY A 1 73 ? 21.588 4.456 -23.544 1.00 91.69 73 GLY A O 1
ATOM 538 N N . ARG A 1 74 ? 22.131 5.349 -25.526 1.00 90.50 74 ARG A N 1
ATOM 539 C CA . ARG A 1 74 ? 22.264 6.726 -25.015 1.00 90.50 74 ARG A CA 1
ATOM 540 C C . ARG A 1 74 ? 20.995 7.260 -24.357 1.00 90.50 74 ARG A C 1
ATOM 542 O O . ARG A 1 74 ? 21.104 7.965 -23.357 1.00 90.50 74 ARG A O 1
ATOM 549 N N . LEU A 1 75 ? 19.809 6.948 -24.888 1.00 92.75 75 LEU A N 1
ATOM 550 C CA . LEU A 1 75 ? 18.543 7.354 -24.264 1.00 92.75 75 LEU A CA 1
ATOM 551 C C . LEU A 1 75 ? 18.402 6.719 -22.875 1.00 92.75 75 LEU A C 1
ATOM 553 O O . LEU A 1 75 ? 18.099 7.413 -21.905 1.00 92.75 75 LEU A O 1
ATOM 557 N N . PHE A 1 76 ? 18.672 5.419 -22.758 1.00 94.00 76 PHE A N 1
ATOM 558 C CA . PHE A 1 76 ? 18.582 4.709 -21.483 1.00 94.00 76 PHE A CA 1
ATOM 559 C C . PHE A 1 76 ? 19.599 5.238 -20.467 1.00 94.00 76 PHE A C 1
ATOM 561 O O . PHE A 1 76 ? 19.207 5.575 -19.345 1.00 94.00 76 PHE A O 1
ATOM 568 N N . THR A 1 77 ? 20.862 5.411 -20.868 1.00 91.75 77 THR A N 1
ATOM 569 C CA . THR A 1 77 ? 21.912 5.971 -20.003 1.00 91.75 77 THR A CA 1
ATOM 570 C C . THR A 1 77 ? 21.601 7.394 -19.559 1.00 91.75 77 THR A C 1
ATOM 572 O O . THR A 1 77 ? 21.862 7.749 -18.412 1.00 91.75 77 THR A O 1
ATOM 575 N N . ARG A 1 78 ? 21.017 8.214 -20.440 1.00 92.00 78 ARG A N 1
ATOM 576 C CA . ARG A 1 78 ? 20.686 9.608 -20.131 1.00 92.00 78 ARG A CA 1
ATOM 577 C C . ARG A 1 78 ? 19.521 9.729 -19.156 1.00 92.00 78 ARG A C 1
ATOM 579 O O . ARG A 1 78 ? 19.596 10.529 -18.229 1.00 92.00 78 ARG A O 1
ATOM 586 N N . TYR A 1 79 ? 18.434 8.990 -19.378 1.00 94.94 79 TYR A N 1
ATOM 587 C CA . TYR A 1 79 ? 17.181 9.243 -18.663 1.00 94.94 79 TYR A CA 1
ATOM 588 C C . TYR A 1 79 ? 16.993 8.372 -17.420 1.00 94.94 79 TYR A C 1
ATOM 590 O O . TYR A 1 79 ? 16.513 8.878 -16.404 1.00 94.94 79 TYR A O 1
ATOM 598 N N . LEU A 1 80 ? 17.352 7.083 -17.453 1.00 95.75 80 LEU A N 1
ATOM 599 C CA . LEU A 1 80 ? 16.985 6.162 -16.370 1.00 95.75 80 LEU A CA 1
ATOM 600 C C . LEU A 1 80 ? 17.698 6.428 -15.041 1.00 95.75 80 LEU A C 1
ATOM 602 O O . LEU A 1 80 ? 16.998 6.465 -14.028 1.00 95.75 80 LEU A O 1
ATOM 606 N N . PRO A 1 81 ? 19.024 6.661 -14.987 1.00 95.31 81 PRO A N 1
ATOM 607 C CA . PRO A 1 81 ? 19.689 6.953 -13.719 1.00 95.31 81 PRO A CA 1
ATOM 608 C C . PRO A 1 81 ? 19.100 8.186 -13.029 1.00 95.31 81 PRO A C 1
ATOM 610 O O . PRO A 1 81 ? 18.757 8.138 -11.850 1.00 95.31 81 PRO A O 1
ATOM 613 N N . THR A 1 82 ? 18.897 9.271 -13.784 1.00 95.94 82 THR A N 1
ATOM 614 C CA . THR A 1 82 ? 18.271 10.494 -13.267 1.00 95.94 82 THR A CA 1
ATOM 615 C C . THR A 1 82 ? 16.826 10.254 -12.844 1.00 95.94 82 THR A C 1
ATOM 617 O O . THR A 1 82 ? 16.406 10.748 -11.802 1.00 95.94 82 THR A O 1
ATOM 620 N N . PHE A 1 83 ? 16.057 9.478 -13.608 1.00 97.38 83 PHE A N 1
ATOM 621 C CA . PHE A 1 83 ? 14.681 9.145 -13.254 1.00 97.38 83 PHE A CA 1
ATOM 622 C C . PHE A 1 83 ? 14.589 8.406 -11.912 1.00 97.38 83 PHE A C 1
ATOM 624 O O . PHE A 1 83 ? 13.832 8.826 -11.036 1.00 97.38 83 PHE A O 1
ATOM 631 N N . PHE A 1 84 ? 15.371 7.339 -11.727 1.00 97.25 84 PHE A N 1
ATOM 632 C CA . PHE A 1 84 ? 15.361 6.553 -10.491 1.00 97.25 84 PHE A CA 1
ATOM 633 C C . PHE A 1 84 ? 15.894 7.343 -9.286 1.00 97.25 84 PHE A C 1
ATOM 635 O O . PHE A 1 84 ? 15.303 7.255 -8.211 1.00 97.25 84 PHE A O 1
ATOM 642 N N . ASP A 1 85 ? 16.906 8.197 -9.474 1.00 96.12 85 ASP A N 1
ATOM 643 C CA . ASP A 1 85 ? 17.380 9.138 -8.445 1.00 96.12 85 ASP A CA 1
ATOM 644 C C . ASP A 1 85 ? 16.281 10.137 -8.022 1.00 96.12 85 ASP A C 1
ATOM 646 O O . ASP A 1 85 ? 16.097 10.433 -6.838 1.00 96.12 85 ASP A O 1
ATOM 650 N N . LEU A 1 86 ? 15.480 10.631 -8.973 1.00 97.19 86 LEU A N 1
ATOM 651 C CA . LEU A 1 86 ? 14.340 11.499 -8.669 1.00 97.19 86 LEU A CA 1
ATOM 652 C C . LEU A 1 86 ? 13.218 10.750 -7.938 1.00 97.19 86 LEU A C 1
ATOM 654 O O . LEU A 1 86 ? 12.609 11.328 -7.033 1.00 97.19 86 LEU A O 1
ATOM 658 N N . LEU A 1 87 ? 12.948 9.486 -8.288 1.00 96.81 87 LEU A N 1
ATOM 659 C CA . LEU A 1 87 ? 11.987 8.652 -7.556 1.00 96.81 87 LEU A CA 1
ATOM 660 C C . LEU A 1 87 ? 12.445 8.396 -6.116 1.00 96.81 87 LEU A C 1
ATOM 662 O O . LEU A 1 87 ? 11.641 8.551 -5.196 1.00 96.81 87 LEU A O 1
ATOM 666 N N . GLU A 1 88 ? 13.725 8.073 -5.912 1.00 95.25 88 GLU A N 1
ATOM 667 C CA . GLU A 1 88 ? 14.334 7.907 -4.586 1.00 95.25 88 GLU A CA 1
ATOM 668 C C . GLU A 1 88 ? 14.153 9.163 -3.725 1.00 95.25 88 GLU A C 1
ATOM 670 O O . GLU A 1 88 ? 13.805 9.081 -2.545 1.00 95.25 88 GLU A O 1
ATOM 675 N N . LYS A 1 89 ? 14.337 10.342 -4.326 1.00 95.81 89 LYS A N 1
ATOM 676 C CA . LYS A 1 89 ? 14.197 11.643 -3.657 1.00 95.81 89 LYS A CA 1
ATOM 677 C C . LYS A 1 89 ? 12.750 12.120 -3.531 1.00 95.81 89 LYS A C 1
ATOM 679 O O . LYS A 1 89 ? 12.533 13.254 -3.100 1.00 95.81 89 LYS A O 1
ATOM 684 N N . TYR A 1 90 ? 11.764 11.295 -3.887 1.00 95.88 90 TYR A N 1
ATOM 685 C CA . TYR A 1 90 ? 10.336 11.635 -3.879 1.00 95.88 90 TYR A CA 1
ATOM 686 C C . TYR A 1 90 ? 9.982 12.837 -4.785 1.00 95.88 90 TYR A C 1
ATOM 688 O O . TYR A 1 90 ? 8.981 13.522 -4.575 1.00 95.88 90 TYR A O 1
ATOM 696 N N . GLN A 1 91 ? 10.789 13.112 -5.815 1.00 96.56 91 GLN A N 1
ATOM 697 C CA . GLN A 1 91 ? 10.638 14.251 -6.729 1.00 96.56 91 GLN A CA 1
ATOM 698 C C . GLN A 1 91 ? 9.843 13.871 -7.987 1.00 96.56 91 GLN A C 1
ATOM 700 O O . GLN A 1 91 ? 10.275 14.118 -9.112 1.00 96.56 91 GLN A O 1
ATOM 705 N N . TYR A 1 92 ? 8.650 13.297 -7.804 1.00 96.81 92 TYR A N 1
ATOM 706 C CA . TYR A 1 92 ? 7.835 12.748 -8.902 1.00 96.81 92 TYR A CA 1
ATOM 707 C C . TYR A 1 92 ? 7.488 13.768 -9.982 1.00 96.81 92 TYR A C 1
ATOM 709 O O . TYR A 1 92 ? 7.496 13.430 -11.159 1.00 96.81 92 TYR A O 1
ATOM 717 N N . GLN A 1 93 ? 7.223 15.021 -9.601 1.00 96.12 93 GLN A N 1
ATOM 718 C CA . GLN A 1 93 ? 6.930 16.069 -10.580 1.00 96.12 93 GLN A CA 1
ATOM 719 C C . GLN A 1 93 ? 8.137 16.326 -11.477 1.00 96.12 93 GLN A C 1
ATOM 721 O O . GLN A 1 93 ? 8.003 16.308 -12.689 1.00 96.12 93 GLN A O 1
ATOM 726 N N . LYS A 1 94 ? 9.343 16.443 -10.911 1.00 96.31 94 LYS A N 1
ATOM 727 C CA . LYS A 1 94 ? 10.560 16.581 -11.721 1.00 96.31 94 LYS A CA 1
ATOM 728 C C . LYS A 1 94 ? 10.812 15.348 -12.583 1.00 96.31 94 LYS A C 1
ATOM 730 O O . LYS A 1 94 ? 11.209 15.506 -13.727 1.00 96.31 94 LYS A O 1
ATOM 735 N N . ALA A 1 95 ? 10.531 14.149 -12.066 1.00 96.44 95 ALA A N 1
ATOM 736 C CA . ALA A 1 95 ? 10.634 12.905 -12.828 1.00 96.44 95 ALA A CA 1
ATOM 737 C C . ALA A 1 95 ? 9.690 12.878 -14.047 1.00 96.44 95 ALA A C 1
ATOM 739 O O . ALA A 1 95 ? 10.038 12.296 -15.067 1.00 96.44 95 ALA A O 1
ATOM 740 N N . LEU A 1 96 ? 8.524 13.535 -13.975 1.00 95.25 96 LEU A N 1
ATOM 741 C CA . LEU A 1 96 ? 7.629 13.715 -15.126 1.00 95.25 96 LEU A CA 1
ATOM 742 C C . LEU A 1 96 ? 8.187 14.704 -16.159 1.00 95.25 96 LEU A C 1
ATOM 744 O O . LEU A 1 96 ? 7.966 14.507 -17.354 1.00 95.25 96 LEU A O 1
ATOM 748 N N . LEU A 1 97 ? 8.908 15.732 -15.699 1.00 95.38 97 LEU A N 1
ATOM 749 C CA . LEU A 1 97 ? 9.456 16.796 -16.546 1.00 95.38 97 LEU A CA 1
ATOM 750 C C . LEU A 1 97 ? 10.728 16.383 -17.301 1.00 95.38 97 LEU A C 1
ATOM 752 O O . LEU A 1 97 ? 11.062 17.018 -18.295 1.00 95.38 97 LEU A O 1
ATOM 756 N N . ILE A 1 98 ? 11.437 15.320 -16.890 1.00 94.06 98 ILE A N 1
ATOM 757 C CA . ILE A 1 98 ? 12.696 14.925 -17.562 1.00 94.06 98 ILE A CA 1
ATOM 758 C C . ILE A 1 98 ? 12.505 14.551 -19.040 1.00 94.06 98 ILE A C 1
ATOM 760 O O . ILE A 1 98 ? 13.478 14.482 -19.779 1.00 94.06 98 ILE A O 1
ATOM 764 N N . LEU A 1 99 ? 11.268 14.266 -19.453 1.00 87.50 99 LEU A N 1
ATOM 765 C CA . LEU A 1 99 ? 10.894 13.862 -20.809 1.00 87.50 99 LEU A CA 1
ATOM 766 C C . LEU A 1 99 ? 10.174 14.970 -21.592 1.00 87.50 99 LEU A C 1
ATOM 768 O O . LEU A 1 99 ? 9.514 14.667 -22.586 1.00 87.50 99 LEU A O 1
ATOM 772 N N . GLU A 1 100 ? 10.208 16.216 -21.116 1.00 85.56 100 GLU A N 1
ATOM 773 C CA . GLU A 1 100 ? 9.623 17.354 -21.841 1.00 85.56 100 GLU A CA 1
ATOM 774 C C . GLU A 1 100 ? 10.507 17.862 -22.983 1.00 85.56 100 GLU A C 1
ATOM 776 O O . GLU A 1 100 ? 10.020 18.600 -23.835 1.00 85.56 100 GLU A O 1
ATOM 781 N N . ASP A 1 101 ? 11.768 17.433 -23.049 1.00 79.81 101 ASP A N 1
ATOM 782 C CA . ASP A 1 101 ? 12.622 17.726 -24.195 1.00 79.81 101 ASP A CA 1
ATOM 783 C C . ASP A 1 101 ? 12.138 16.926 -25.420 1.00 79.81 101 ASP A C 1
ATOM 785 O O . ASP A 1 101 ? 12.157 15.690 -25.419 1.00 79.81 101 ASP A O 1
ATOM 789 N N . ASP A 1 102 ? 11.716 17.639 -26.472 1.00 69.12 102 ASP A N 1
ATOM 790 C CA . ASP A 1 102 ? 11.248 17.112 -27.767 1.00 69.12 102 ASP A CA 1
ATOM 791 C C . ASP A 1 102 ? 12.396 16.500 -28.602 1.00 69.12 102 ASP A C 1
ATOM 793 O O . ASP A 1 102 ? 12.595 16.820 -29.777 1.00 69.12 102 ASP A O 1
ATOM 797 N N . GLU A 1 103 ? 13.193 15.606 -28.017 1.00 81.31 103 GLU A N 1
ATOM 798 C CA . GLU A 1 103 ? 14.108 14.783 -28.801 1.00 81.31 103 GLU A CA 1
ATOM 799 C C . GLU A 1 103 ? 13.279 13.742 -29.574 1.00 81.31 103 GLU A C 1
ATOM 801 O O . GLU A 1 103 ? 12.849 12.708 -29.050 1.00 81.31 103 GLU A O 1
ATOM 806 N N . GLU A 1 104 ? 13.001 14.047 -30.844 1.00 82.50 104 GLU A N 1
ATOM 807 C CA . GLU A 1 104 ? 12.440 13.087 -31.790 1.00 82.50 104 GLU A CA 1
ATOM 808 C C . GLU A 1 104 ? 13.477 11.994 -32.065 1.00 82.50 104 GLU A C 1
ATOM 810 O O . GLU A 1 104 ? 14.527 12.223 -32.668 1.00 82.50 104 GLU A O 1
ATOM 815 N N . THR A 1 105 ? 13.177 10.776 -31.619 1.00 88.69 105 THR A N 1
ATOM 816 C CA . THR A 1 105 ? 14.018 9.602 -31.867 1.00 88.69 105 THR A CA 1
ATOM 817 C C . THR A 1 105 ? 13.366 8.720 -32.931 1.00 88.69 105 THR A C 1
ATOM 819 O O . THR A 1 105 ? 12.144 8.653 -33.048 1.00 88.69 105 THR A O 1
ATOM 822 N N . GLN A 1 106 ? 14.176 8.006 -33.716 1.00 91.44 106 GLN A N 1
ATOM 823 C CA . GLN A 1 106 ? 13.664 7.056 -34.715 1.00 91.44 106 GLN A CA 1
ATOM 824 C C . GLN A 1 106 ? 13.233 5.712 -34.103 1.00 91.44 106 GLN A C 1
ATOM 826 O O . GLN A 1 106 ? 12.744 4.829 -34.813 1.00 91.44 106 GLN A O 1
ATOM 831 N N . TRP A 1 107 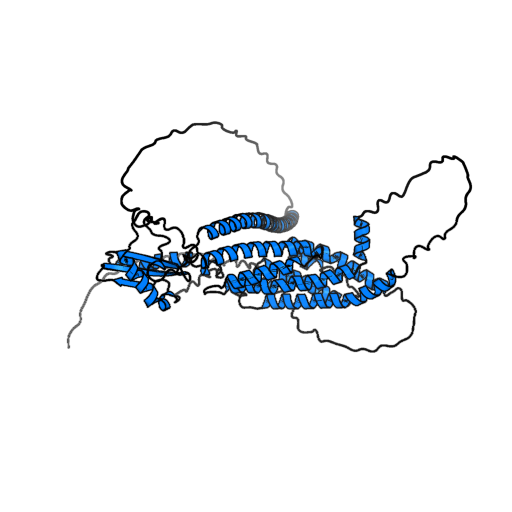? 13.430 5.518 -32.795 1.00 93.62 107 TRP A N 1
ATOM 832 C CA . TRP A 1 107 ? 13.105 4.264 -32.135 1.00 93.62 107 TRP A CA 1
ATOM 833 C C . TRP A 1 107 ? 11.598 4.156 -31.897 1.00 93.62 107 TRP A C 1
ATOM 835 O O . TRP A 1 107 ? 11.004 4.935 -31.157 1.00 93.62 107 TRP A O 1
ATOM 845 N N . LYS A 1 108 ? 10.969 3.135 -32.489 1.00 93.56 108 LYS A N 1
ATOM 846 C CA . LYS A 1 108 ? 9.520 2.893 -32.369 1.00 93.56 108 LYS A CA 1
ATOM 847 C C . LYS A 1 108 ? 9.053 2.712 -30.917 1.00 93.56 108 LYS A C 1
ATOM 849 O O . LYS A 1 108 ? 7.912 3.042 -30.610 1.00 93.56 108 LYS A O 1
ATOM 854 N N . GLY A 1 109 ? 9.930 2.223 -30.035 1.00 94.69 109 GLY A N 1
ATOM 855 C CA . GLY A 1 109 ? 9.654 2.046 -28.607 1.00 94.69 109 GLY A CA 1
ATOM 856 C C . GLY A 1 109 ? 9.707 3.335 -27.779 1.00 94.69 109 GLY A C 1
ATOM 857 O O . GLY A 1 109 ? 9.353 3.306 -26.603 1.00 94.69 109 GLY A O 1
ATOM 858 N N . TRP A 1 110 ? 10.096 4.474 -28.363 1.00 94.69 110 TRP A N 1
ATOM 859 C CA . TRP A 1 110 ? 10.281 5.732 -27.633 1.00 94.69 110 TRP A CA 1
ATOM 860 C C . TRP A 1 110 ? 9.014 6.231 -26.936 1.00 94.69 110 TRP A C 1
ATOM 862 O O . TRP A 1 110 ? 9.055 6.616 -25.769 1.00 94.69 110 TRP A O 1
ATOM 872 N N . GLU A 1 111 ? 7.862 6.173 -27.606 1.00 95.06 111 GLU A N 1
ATOM 873 C CA . GLU A 1 111 ? 6.594 6.572 -26.986 1.00 95.06 111 GLU A CA 1
ATOM 874 C C . GLU A 1 111 ? 6.215 5.648 -25.823 1.00 95.06 111 GLU A C 1
ATOM 876 O O . GLU A 1 111 ? 5.804 6.123 -24.763 1.00 95.06 111 GLU A O 1
ATOM 881 N N . ALA A 1 112 ? 6.415 4.335 -25.975 1.00 96.31 112 ALA A N 1
ATOM 882 C CA . ALA A 1 112 ? 6.174 3.374 -24.901 1.00 96.31 112 ALA A CA 1
ATOM 883 C C . ALA A 1 112 ? 7.107 3.624 -23.704 1.00 96.31 112 ALA A C 1
ATOM 885 O O . ALA A 1 112 ? 6.653 3.600 -22.560 1.00 96.31 112 ALA A O 1
ATOM 886 N N . PHE A 1 113 ? 8.376 3.948 -23.962 1.00 96.56 113 PHE A N 1
ATOM 887 C CA . PHE A 1 113 ? 9.350 4.331 -22.942 1.00 96.56 113 PHE A CA 1
ATOM 888 C C . PHE A 1 113 ? 8.930 5.600 -22.189 1.00 96.56 113 PHE A C 1
ATOM 890 O O . PHE A 1 113 ? 8.893 5.602 -20.956 1.00 96.56 113 PHE A O 1
ATOM 897 N N . LYS A 1 114 ? 8.510 6.655 -22.902 1.00 96.00 114 LYS A N 1
ATOM 898 C CA . LYS A 1 114 ? 8.007 7.886 -22.272 1.00 96.00 114 LYS A CA 1
ATOM 899 C C . LYS A 1 114 ? 6.785 7.628 -21.392 1.00 96.00 114 LYS A C 1
ATOM 901 O O . LYS A 1 114 ? 6.703 8.138 -20.273 1.00 96.00 114 LYS A O 1
ATOM 906 N N . VAL A 1 115 ? 5.833 6.834 -21.884 1.00 96.56 115 VAL A N 1
ATOM 907 C CA . VAL A 1 115 ? 4.637 6.455 -21.119 1.00 96.56 115 VAL A CA 1
ATOM 908 C C . VAL A 1 115 ? 5.019 5.636 -19.887 1.00 96.56 115 VAL A C 1
ATOM 910 O O . VAL A 1 115 ? 4.468 5.884 -18.817 1.00 96.56 115 VAL A O 1
ATOM 913 N N . MET A 1 116 ? 5.977 4.713 -20.004 1.00 97.88 116 MET A N 1
ATOM 914 C CA . MET A 1 116 ? 6.462 3.896 -18.890 1.00 97.88 116 MET A CA 1
ATOM 915 C C . MET A 1 116 ? 7.022 4.763 -17.752 1.00 97.88 116 MET A C 1
ATOM 917 O O . MET A 1 116 ? 6.599 4.596 -16.606 1.00 97.88 116 MET A O 1
ATOM 921 N N . LEU A 1 117 ? 7.876 5.750 -18.048 1.00 97.25 117 LEU A N 1
ATOM 922 C CA . LEU A 1 117 ? 8.420 6.655 -17.024 1.00 97.25 117 LEU A CA 1
ATOM 923 C C . LEU A 1 117 ? 7.336 7.541 -16.397 1.00 97.25 117 LEU A C 1
ATOM 925 O O . LEU A 1 117 ? 7.255 7.658 -15.170 1.00 97.25 117 LEU A O 1
ATOM 929 N N . LYS A 1 118 ? 6.439 8.111 -17.214 1.00 97.12 118 LYS A N 1
ATOM 930 C CA . LYS A 1 118 ? 5.335 8.945 -16.708 1.00 97.12 118 LYS A CA 1
ATOM 931 C C . LYS A 1 118 ? 4.384 8.164 -15.805 1.00 97.12 118 LYS A C 1
ATOM 933 O O . LYS A 1 118 ? 3.964 8.658 -14.753 1.00 97.12 118 LYS A O 1
ATOM 938 N N . LEU A 1 119 ? 4.060 6.935 -16.199 1.00 97.81 119 LEU A N 1
ATOM 939 C CA . LEU A 1 119 ? 3.195 6.053 -15.432 1.00 97.81 119 LEU A CA 1
ATOM 940 C C . LEU A 1 119 ? 3.873 5.618 -14.129 1.00 97.81 119 LEU A C 1
ATOM 942 O O . LEU A 1 119 ? 3.242 5.697 -13.081 1.00 97.81 119 LEU A O 1
ATOM 946 N N . SER A 1 120 ? 5.160 5.263 -14.173 1.00 98.19 120 SER A N 1
ATOM 947 C CA . SER A 1 120 ? 5.967 4.922 -12.992 1.00 98.19 120 SER A CA 1
ATOM 948 C C . SER A 1 120 ? 5.963 6.039 -11.949 1.00 98.19 120 SER A C 1
ATOM 950 O O . SER A 1 120 ? 5.607 5.805 -10.794 1.00 98.19 120 SER A O 1
ATOM 952 N N . ALA A 1 121 ? 6.271 7.276 -12.356 1.00 97.62 121 ALA A N 1
ATOM 953 C CA . ALA A 1 121 ? 6.274 8.425 -11.451 1.00 97.62 121 ALA A CA 1
ATOM 954 C C . ALA A 1 121 ? 4.879 8.713 -10.869 1.00 97.62 121 ALA A C 1
ATOM 956 O O . ALA A 1 121 ? 4.752 9.024 -9.684 1.00 97.62 121 ALA A O 1
ATOM 957 N N . SER A 1 122 ? 3.825 8.568 -11.677 1.00 97.25 122 SER A N 1
ATOM 958 C CA . SER A 1 122 ? 2.437 8.782 -11.241 1.00 97.25 122 SER A CA 1
ATOM 959 C C . SER A 1 122 ? 1.966 7.716 -10.246 1.00 97.25 122 SER A C 1
ATOM 961 O O . SER A 1 122 ? 1.339 8.042 -9.231 1.00 97.25 122 SER A O 1
ATOM 963 N N . CYS A 1 123 ? 2.293 6.448 -10.511 1.00 98.12 123 CYS A N 1
ATOM 964 C CA . CYS A 1 123 ? 2.012 5.322 -9.626 1.00 98.12 123 CYS A CA 1
ATOM 965 C C . CYS A 1 123 ? 2.716 5.498 -8.280 1.00 98.12 123 CYS A C 1
ATOM 967 O O . CYS A 1 123 ? 2.045 5.517 -7.247 1.00 98.12 123 CYS A O 1
ATOM 969 N N . GLU A 1 124 ? 4.035 5.717 -8.287 1.00 97.75 124 GLU A N 1
ATOM 970 C CA . GLU A 1 124 ? 4.802 5.890 -7.051 1.00 97.75 124 GLU A CA 1
ATOM 971 C C . GLU A 1 124 ? 4.354 7.143 -6.284 1.00 97.75 124 GLU A C 1
ATOM 973 O O . GLU A 1 124 ? 4.171 7.077 -5.071 1.00 97.75 124 GLU A O 1
ATOM 978 N N . SER A 1 125 ? 4.053 8.259 -6.959 1.00 96.88 125 SER A N 1
ATOM 979 C CA . SER A 1 125 ? 3.496 9.447 -6.295 1.00 96.88 125 SER A CA 1
ATOM 980 C C . SER A 1 125 ? 2.184 9.141 -5.564 1.00 96.88 125 SER A C 1
ATOM 982 O O . SER A 1 125 ? 2.017 9.488 -4.392 1.00 96.88 125 SER A O 1
ATOM 984 N N . THR A 1 126 ? 1.259 8.450 -6.234 1.00 96.44 126 THR A N 1
ATOM 985 C CA . THR A 1 126 ? -0.040 8.065 -5.659 1.00 96.44 126 THR A CA 1
ATOM 986 C C . THR A 1 126 ? 0.138 7.094 -4.494 1.00 96.44 126 THR A C 1
ATOM 988 O O . THR A 1 126 ? -0.537 7.225 -3.468 1.00 96.44 126 THR A O 1
ATOM 991 N N . TYR A 1 127 ? 1.066 6.146 -4.637 1.00 97.31 127 TYR A N 1
ATOM 992 C CA . TYR A 1 127 ? 1.402 5.161 -3.621 1.00 97.31 127 TYR A CA 1
ATOM 993 C C . TYR A 1 127 ? 1.985 5.821 -2.365 1.00 97.31 127 TYR A C 1
ATOM 995 O O . TYR A 1 127 ? 1.479 5.619 -1.262 1.00 97.31 127 TYR A O 1
ATOM 1003 N N . HIS A 1 128 ? 3.004 6.664 -2.525 1.00 95.12 128 HIS A N 1
ATOM 1004 C CA . HIS A 1 128 ? 3.691 7.312 -1.410 1.00 95.12 128 HIS A CA 1
ATOM 1005 C C . HIS A 1 128 ? 2.813 8.320 -0.670 1.00 95.12 128 HIS A C 1
ATOM 1007 O O . HIS A 1 128 ? 2.902 8.434 0.553 1.00 95.12 128 HIS A O 1
ATOM 1013 N N . LEU A 1 129 ? 1.918 9.007 -1.384 1.00 93.50 129 LEU A N 1
ATOM 1014 C CA . LEU A 1 129 ? 0.907 9.875 -0.777 1.00 93.50 129 LEU A CA 1
ATOM 1015 C C . LEU A 1 129 ? -0.259 9.094 -0.151 1.00 93.50 129 LEU A C 1
ATOM 1017 O O . LEU A 1 129 ? -1.116 9.706 0.480 1.00 93.50 129 LEU A O 1
ATOM 1021 N N . MET A 1 130 ? -0.301 7.765 -0.306 1.00 94.94 130 MET A N 1
ATOM 1022 C CA . MET A 1 130 ? -1.360 6.888 0.207 1.00 94.94 130 MET A CA 1
ATOM 1023 C C . MET A 1 130 ? -2.766 7.290 -0.267 1.00 94.94 130 MET A C 1
ATOM 1025 O O . MET A 1 130 ? -3.760 6.990 0.394 1.00 94.94 130 MET A O 1
ATOM 1029 N N . LYS A 1 131 ? -2.876 7.940 -1.436 1.00 94.06 131 LYS A N 1
ATOM 1030 C CA . LYS A 1 131 ? -4.156 8.466 -1.949 1.00 94.06 131 LYS A CA 1
ATOM 1031 C C . LYS A 1 131 ? -5.191 7.380 -2.190 1.00 94.06 131 LYS A C 1
ATOM 1033 O O . LYS A 1 131 ? -6.380 7.590 -2.006 1.00 94.06 131 LYS A O 1
ATOM 1038 N N . TYR A 1 132 ? -4.737 6.183 -2.532 1.00 94.25 132 TYR A N 1
ATOM 1039 C CA . TYR A 1 132 ? -5.591 5.016 -2.731 1.00 94.25 132 TYR A CA 1
ATOM 1040 C C . TYR A 1 132 ? -6.263 4.505 -1.441 1.00 94.25 132 TYR A C 1
ATOM 1042 O O . TYR A 1 132 ? -7.084 3.598 -1.510 1.00 94.25 132 TYR A O 1
ATOM 1050 N N . VAL A 1 133 ? -5.917 5.046 -0.268 1.00 93.44 133 VAL A N 1
ATOM 1051 C CA . VAL A 1 133 ? -6.574 4.749 1.017 1.00 93.44 133 VAL A CA 1
ATOM 1052 C C . VAL A 1 133 ? -7.611 5.822 1.387 1.00 93.44 133 VAL A C 1
ATOM 1054 O O . VAL A 1 133 ? -8.392 5.642 2.322 1.00 93.44 133 VAL A O 1
ATOM 1057 N N . GLU A 1 134 ? -7.662 6.938 0.654 1.00 91.88 134 GLU A N 1
ATOM 1058 C CA . GLU A 1 134 ? -8.657 7.989 0.869 1.00 91.88 134 GLU A CA 1
ATOM 1059 C C . GLU A 1 134 ? -10.074 7.463 0.604 1.00 91.88 134 GLU A C 1
ATOM 1061 O O . GLU A 1 134 ? -10.282 6.593 -0.240 1.00 91.88 134 GLU A O 1
ATOM 1066 N N . ALA A 1 135 ? -11.067 8.000 1.320 1.00 89.00 135 ALA A N 1
ATOM 1067 C CA . ALA A 1 135 ? -12.438 7.481 1.316 1.00 89.00 135 ALA A CA 1
ATOM 1068 C C . ALA A 1 135 ? -13.068 7.382 -0.088 1.00 89.00 135 ALA A C 1
ATOM 1070 O O . ALA A 1 135 ? -13.869 6.484 -0.335 1.00 89.00 135 ALA A O 1
ATOM 1071 N N . GLU A 1 136 ? -12.685 8.271 -1.007 1.00 91.88 136 GLU A N 1
ATOM 1072 C CA . GLU A 1 136 ? -13.173 8.288 -2.391 1.00 91.88 136 GLU A CA 1
ATOM 1073 C C . GLU A 1 136 ? -12.521 7.210 -3.268 1.00 91.88 136 GLU A C 1
ATOM 1075 O O . GLU A 1 136 ? -13.149 6.691 -4.188 1.00 91.88 136 GLU A O 1
ATOM 1080 N N . LEU A 1 137 ? -11.266 6.851 -2.982 1.00 92.81 137 LEU A N 1
ATOM 1081 C CA . LEU A 1 137 ? -10.451 5.985 -3.836 1.00 92.81 137 LEU A CA 1
ATOM 1082 C C . LEU A 1 137 ? -10.270 4.574 -3.278 1.00 92.81 137 LEU A C 1
ATOM 1084 O O . LEU A 1 137 ? -9.971 3.663 -4.048 1.00 92.81 137 LEU A O 1
ATOM 1088 N N . VAL A 1 138 ? -10.506 4.367 -1.980 1.00 93.88 138 VAL A N 1
ATOM 1089 C CA . VAL A 1 138 ? -10.298 3.090 -1.277 1.00 93.88 138 VAL A CA 1
ATOM 1090 C C . VAL A 1 138 ? -11.116 1.933 -1.853 1.00 93.88 138 VAL A C 1
ATOM 1092 O O . VAL A 1 138 ? -10.728 0.777 -1.720 1.00 93.88 138 VAL A O 1
ATOM 1095 N N . GLN A 1 139 ? -12.230 2.219 -2.530 1.00 92.94 139 GLN A N 1
ATOM 1096 C CA . GLN A 1 139 ? -13.047 1.202 -3.204 1.00 92.94 139 GLN A CA 1
ATOM 1097 C C . GLN A 1 139 ? -12.652 0.978 -4.672 1.00 92.94 139 GLN A C 1
ATOM 1099 O O . GLN A 1 139 ? -13.091 0.005 -5.276 1.00 92.94 139 GLN A O 1
ATOM 1104 N N . THR A 1 140 ? -11.826 1.853 -5.251 1.00 95.94 140 THR A N 1
ATOM 1105 C CA . THR A 1 140 ? -11.462 1.822 -6.675 1.00 95.94 140 THR A CA 1
ATOM 1106 C C . THR A 1 140 ? -10.181 1.032 -6.892 1.00 95.94 140 THR A C 1
ATOM 1108 O O . THR A 1 140 ? -9.209 1.218 -6.171 1.00 95.94 140 THR A O 1
ATOM 1111 N N . ASP A 1 141 ? -10.119 0.178 -7.901 1.00 96.69 141 ASP A N 1
ATOM 1112 C CA . ASP A 1 141 ? -8.920 -0.577 -8.294 1.00 96.69 141 ASP A CA 1
ATOM 1113 C C . ASP A 1 141 ? -7.986 0.212 -9.235 1.00 96.69 141 ASP A C 1
ATOM 1115 O O . ASP A 1 141 ? -7.120 -0.357 -9.900 1.00 96.69 141 ASP A O 1
ATOM 1119 N N . THR A 1 142 ? -8.153 1.537 -9.299 1.00 96.38 142 THR A N 1
ATOM 1120 C CA . THR A 1 142 ? -7.455 2.414 -10.248 1.00 96.38 142 THR A CA 1
ATOM 1121 C C . THR A 1 142 ? -5.937 2.277 -10.152 1.00 96.38 142 THR A C 1
ATOM 1123 O O . THR A 1 142 ? -5.274 2.084 -11.168 1.00 96.38 142 THR A O 1
ATOM 1126 N N . ILE A 1 143 ? -5.365 2.352 -8.944 1.00 97.19 143 ILE A N 1
ATOM 1127 C CA . ILE A 1 143 ? -3.908 2.278 -8.765 1.00 97.19 143 ILE A CA 1
ATOM 1128 C C . ILE A 1 143 ? -3.370 0.884 -9.124 1.00 97.19 143 ILE A C 1
ATOM 1130 O O . ILE A 1 143 ? -2.310 0.778 -9.735 1.00 97.19 143 ILE A O 1
ATOM 1134 N N . GLU A 1 144 ? -4.115 -0.184 -8.828 1.00 97.94 144 GLU A N 1
ATOM 1135 C CA . GLU A 1 144 ? -3.760 -1.552 -9.205 1.00 97.94 144 GLU A CA 1
ATOM 1136 C C . GLU A 1 144 ? -3.751 -1.732 -10.724 1.00 97.94 144 GLU A C 1
ATOM 1138 O O . GLU A 1 144 ? -2.814 -2.315 -11.268 1.00 97.94 144 GLU A O 1
ATOM 1143 N N . GLN A 1 145 ? -4.750 -1.183 -11.422 1.00 97.88 145 GLN A N 1
ATOM 1144 C CA . GLN A 1 145 ? -4.791 -1.190 -12.884 1.00 97.88 145 GLN A CA 1
ATOM 1145 C C . GLN A 1 145 ? -3.633 -0.387 -13.493 1.00 97.88 145 GLN A C 1
ATOM 1147 O O . GLN A 1 145 ? -3.069 -0.806 -14.505 1.00 97.88 145 GLN A O 1
ATOM 1152 N N . LEU A 1 146 ? -3.258 0.749 -12.893 1.00 97.81 146 LEU A N 1
ATOM 1153 C CA . LEU A 1 146 ? -2.121 1.554 -13.347 1.00 97.81 146 LEU A CA 1
ATOM 1154 C C . LEU A 1 146 ? -0.790 0.808 -13.169 1.00 97.81 146 LEU A C 1
ATOM 1156 O O . LEU A 1 146 ? -0.013 0.744 -14.121 1.00 97.81 146 LEU A O 1
ATOM 1160 N N . TYR A 1 147 ? -0.555 0.169 -12.017 1.00 98.44 147 TYR A N 1
ATOM 1161 C CA . TYR A 1 147 ? 0.609 -0.706 -11.834 1.00 98.44 147 TYR A CA 1
ATOM 1162 C C . TYR A 1 147 ? 0.586 -1.899 -12.798 1.00 98.44 147 TYR A C 1
ATOM 1164 O O . TYR A 1 147 ? 1.612 -2.217 -13.388 1.00 98.44 147 TYR A O 1
ATOM 1172 N N . GLY A 1 148 ? -0.573 -2.517 -13.040 1.00 98.00 148 GLY A N 1
ATOM 1173 C CA . GLY A 1 148 ? -0.705 -3.593 -14.026 1.00 98.00 148 GLY A CA 1
ATOM 1174 C C . GLY A 1 148 ? -0.294 -3.156 -15.437 1.00 98.00 148 GLY A C 1
ATOM 1175 O O . GLY A 1 148 ? 0.472 -3.849 -16.103 1.00 98.00 148 GLY A O 1
ATOM 1176 N N . LYS A 1 149 ? -0.736 -1.970 -15.876 1.00 98.19 149 LYS A N 1
ATOM 1177 C CA . LYS A 1 149 ? -0.319 -1.380 -17.160 1.00 98.19 149 LYS A CA 1
ATOM 1178 C C . LYS A 1 149 ? 1.178 -1.070 -17.196 1.00 98.19 149 LYS A C 1
ATOM 1180 O O . LYS A 1 149 ? 1.810 -1.304 -18.222 1.00 98.19 149 LYS A O 1
ATOM 1185 N N . LEU A 1 150 ? 1.743 -0.579 -16.093 1.00 98.50 150 LEU A N 1
ATOM 1186 C CA . LEU A 1 150 ? 3.175 -0.308 -15.982 1.00 98.50 150 LEU A CA 1
ATOM 1187 C C . LEU A 1 150 ? 4.008 -1.579 -16.168 1.00 98.50 150 LEU A C 1
ATOM 1189 O O . LEU A 1 150 ? 4.928 -1.589 -16.980 1.00 98.50 150 LEU A O 1
ATOM 1193 N N . VAL A 1 151 ? 3.643 -2.661 -15.478 1.00 98.50 151 VAL A N 1
ATOM 1194 C CA . VAL A 1 151 ? 4.316 -3.964 -15.591 1.00 98.50 151 VAL A CA 1
ATOM 1195 C C . VAL A 1 151 ? 4.290 -4.474 -17.035 1.00 98.50 151 VAL A C 1
ATOM 1197 O O . VAL A 1 151 ? 5.315 -4.915 -17.551 1.00 98.50 151 VAL A O 1
ATOM 1200 N N . VAL A 1 152 ? 3.146 -4.365 -17.722 1.00 98.12 152 VAL A N 1
ATOM 1201 C CA . VAL A 1 152 ? 3.025 -4.753 -19.139 1.00 98.12 152 VAL A CA 1
ATOM 1202 C C . VAL A 1 152 ? 3.945 -3.917 -20.032 1.00 98.12 152 VAL A C 1
ATOM 1204 O O . VAL A 1 152 ? 4.609 -4.474 -20.902 1.00 98.12 152 VAL A O 1
ATOM 1207 N N . LEU A 1 153 ? 4.017 -2.600 -19.813 1.00 98.12 153 LEU A N 1
ATOM 1208 C CA . LEU A 1 153 ? 4.894 -1.716 -20.585 1.00 98.12 153 LEU A CA 1
ATOM 1209 C C . LEU A 1 153 ? 6.378 -2.030 -20.371 1.00 98.12 153 LEU A C 1
ATOM 1211 O O . LEU A 1 153 ? 7.127 -2.053 -21.342 1.00 98.12 153 LEU A O 1
ATOM 1215 N N . MET A 1 154 ? 6.804 -2.290 -19.133 1.00 98.44 154 MET A N 1
ATOM 1216 C CA . MET A 1 154 ? 8.202 -2.626 -18.840 1.00 98.44 154 MET A CA 1
ATOM 1217 C C . MET A 1 154 ? 8.615 -3.952 -19.482 1.00 98.44 154 MET A C 1
ATOM 1219 O O . MET A 1 154 ? 9.650 -3.998 -20.139 1.00 98.44 154 MET A O 1
ATOM 1223 N N . ASN A 1 155 ? 7.775 -4.988 -19.387 1.00 98.25 155 ASN A N 1
ATOM 1224 C CA . ASN A 1 155 ? 8.026 -6.267 -20.059 1.00 98.25 155 ASN A CA 1
ATOM 1225 C C . ASN A 1 155 ? 8.068 -6.115 -21.585 1.00 98.25 155 ASN A C 1
ATOM 1227 O O . ASN A 1 155 ? 8.963 -6.649 -22.230 1.00 98.25 155 ASN A O 1
ATOM 1231 N N . HIS A 1 156 ? 7.145 -5.339 -22.165 1.00 97.81 156 HIS A N 1
ATOM 1232 C CA . HIS A 1 156 ? 7.153 -5.068 -23.603 1.00 97.81 156 HIS A CA 1
ATOM 1233 C C . HIS A 1 156 ? 8.451 -4.383 -24.052 1.00 97.81 156 HIS A C 1
ATOM 1235 O O . HIS A 1 156 ? 9.039 -4.786 -25.052 1.00 97.81 156 HIS A O 1
ATOM 1241 N N . LEU A 1 157 ? 8.921 -3.377 -23.306 1.00 97.81 157 LEU A N 1
ATOM 1242 C CA . LEU A 1 157 ? 10.188 -2.707 -23.600 1.00 97.81 157 LEU A CA 1
ATOM 1243 C C . LEU A 1 157 ? 11.381 -3.657 -23.440 1.00 97.81 157 LEU A C 1
ATOM 1245 O O . LEU A 1 157 ? 12.277 -3.625 -24.276 1.00 97.81 157 LEU A O 1
ATOM 1249 N N . ALA A 1 158 ? 11.385 -4.525 -22.424 1.00 97.69 158 ALA A N 1
ATOM 1250 C CA . ALA A 1 158 ? 12.429 -5.534 -22.257 1.00 97.69 158 ALA A CA 1
ATOM 1251 C C . ALA A 1 158 ? 12.488 -6.474 -23.472 1.00 97.69 158 ALA A C 1
ATOM 1253 O O . ALA A 1 158 ? 13.562 -6.711 -24.023 1.00 97.69 158 ALA A O 1
ATOM 1254 N N . ASP A 1 159 ? 11.331 -6.949 -23.940 1.00 97.50 159 ASP A N 1
ATOM 1255 C CA . ASP A 1 159 ? 11.231 -7.828 -25.106 1.00 97.50 159 ASP A CA 1
ATOM 1256 C C . ASP A 1 159 ? 11.660 -7.140 -26.413 1.00 97.50 159 ASP A C 1
ATOM 1258 O O . ASP A 1 159 ? 12.308 -7.770 -27.246 1.00 97.50 159 ASP A O 1
ATOM 1262 N N . GLU A 1 160 ? 11.377 -5.844 -26.582 1.00 96.88 160 GLU A N 1
ATOM 1263 C CA . GLU A 1 160 ? 11.869 -5.048 -27.720 1.00 96.88 160 GLU A CA 1
ATOM 1264 C C . GLU A 1 160 ? 13.396 -4.861 -27.696 1.00 96.88 160 GLU A C 1
ATOM 1266 O O . GLU A 1 160 ? 14.032 -4.768 -28.750 1.00 96.88 160 GLU A O 1
ATOM 1271 N N . LEU A 1 161 ? 14.004 -4.821 -26.506 1.00 95.81 161 LEU A N 1
ATOM 1272 C CA . LEU A 1 161 ? 15.449 -4.668 -26.346 1.00 95.81 161 LEU A CA 1
ATOM 1273 C C . LEU A 1 161 ? 16.226 -5.983 -26.520 1.00 95.81 161 LEU A C 1
ATOM 1275 O O . LEU A 1 161 ? 17.372 -5.947 -26.971 1.00 95.81 161 LEU A O 1
ATOM 1279 N N . LYS A 1 162 ? 15.626 -7.148 -26.243 1.00 96.56 162 LYS A N 1
ATOM 1280 C CA . LYS A 1 162 ? 16.294 -8.463 -26.373 1.00 96.56 162 LYS A CA 1
ATOM 1281 C C . LYS A 1 162 ? 16.938 -8.699 -27.753 1.00 96.56 162 LYS A C 1
ATOM 1283 O O . LYS A 1 162 ? 18.126 -9.021 -27.790 1.00 96.56 162 LYS A O 1
ATOM 1288 N N . PRO A 1 163 ? 16.263 -8.456 -28.898 1.00 95.75 163 PRO A N 1
ATOM 1289 C CA . PRO A 1 163 ? 16.892 -8.595 -30.212 1.00 95.75 163 PRO A CA 1
ATOM 1290 C C . PRO A 1 163 ? 18.078 -7.647 -30.444 1.00 95.75 163 PRO A C 1
ATOM 1292 O O . PRO A 1 163 ? 18.944 -7.949 -31.264 1.00 95.75 163 PRO A O 1
ATOM 1295 N N . ILE A 1 164 ? 18.111 -6.481 -29.784 1.00 93.50 164 ILE A N 1
ATOM 1296 C CA . ILE A 1 164 ? 19.245 -5.543 -29.853 1.00 93.50 164 ILE A CA 1
ATOM 1297 C C . ILE A 1 164 ? 20.445 -6.142 -29.111 1.00 93.50 164 ILE A C 1
ATOM 1299 O O . ILE A 1 164 ? 21.540 -6.200 -29.670 1.00 93.50 164 ILE A O 1
ATOM 1303 N N . VAL A 1 165 ? 20.217 -6.667 -27.903 1.00 93.81 165 VAL A N 1
ATOM 1304 C CA . VAL A 1 165 ? 21.237 -7.361 -27.098 1.00 93.81 165 VAL A CA 1
ATOM 1305 C C . VAL A 1 165 ? 21.832 -8.545 -27.862 1.00 93.81 165 VAL A C 1
ATOM 1307 O O . VAL A 1 165 ? 23.053 -8.689 -27.941 1.00 93.81 165 VAL A O 1
ATOM 1310 N N . GLU A 1 166 ? 20.989 -9.368 -28.492 1.00 93.81 166 GLU A N 1
ATOM 1311 C CA . GLU A 1 166 ? 21.441 -10.509 -29.295 1.00 93.81 166 GLU A CA 1
ATOM 1312 C C . GLU A 1 166 ? 22.359 -10.065 -30.443 1.00 93.81 166 GLU A C 1
ATOM 1314 O O . GLU A 1 166 ? 23.438 -10.636 -30.623 1.00 93.81 166 GLU A O 1
ATOM 1319 N N . ARG A 1 167 ? 22.000 -9.001 -31.177 1.00 91.38 167 ARG A N 1
ATOM 1320 C CA . ARG A 1 167 ? 22.854 -8.445 -32.242 1.00 91.38 167 ARG A CA 1
ATOM 1321 C C . ARG A 1 167 ? 24.185 -7.921 -31.709 1.00 91.38 167 ARG A C 1
ATOM 1323 O O . ARG A 1 167 ? 25.223 -8.200 -32.310 1.00 91.38 167 ARG A O 1
ATOM 1330 N N . GLN A 1 168 ? 24.175 -7.197 -30.589 1.00 88.50 168 GLN A N 1
ATOM 1331 C CA . GLN A 1 168 ? 25.395 -6.678 -29.964 1.00 88.50 168 GLN A CA 1
ATOM 1332 C C . GLN A 1 168 ? 26.326 -7.818 -29.523 1.00 88.50 168 GLN A C 1
ATOM 1334 O O . GLN A 1 168 ? 27.524 -7.780 -29.812 1.00 88.50 168 GLN A O 1
ATOM 1339 N N . SER A 1 169 ? 25.782 -8.882 -28.924 1.00 88.50 169 SER A N 1
ATOM 1340 C CA . SER A 1 169 ? 26.567 -10.036 -28.461 1.00 88.50 169 SER A CA 1
ATOM 1341 C C . SER A 1 169 ? 27.344 -10.734 -29.591 1.00 88.50 169 SER A C 1
ATOM 1343 O O . SER A 1 169 ? 28.501 -11.126 -29.408 1.00 88.50 169 SER A O 1
ATOM 1345 N N . ILE A 1 170 ? 26.758 -10.809 -30.794 1.00 88.25 170 ILE A N 1
ATOM 1346 C CA . ILE A 1 170 ? 27.394 -11.396 -31.983 1.00 88.25 170 ILE A CA 1
ATOM 1347 C C . ILE A 1 170 ? 28.603 -10.560 -32.424 1.00 88.25 170 ILE A C 1
ATOM 1349 O O . ILE A 1 170 ? 29.629 -11.116 -32.819 1.00 88.25 170 ILE A O 1
ATOM 1353 N N . HIS A 1 171 ? 28.514 -9.231 -32.342 1.00 81.44 171 HIS A N 1
ATOM 1354 C CA . HIS A 1 171 ? 29.591 -8.340 -32.773 1.00 81.44 171 HIS A CA 1
ATOM 1355 C C . HIS A 1 171 ? 30.796 -8.342 -31.820 1.00 81.44 171 HIS A C 1
ATOM 1357 O O . HIS A 1 171 ? 31.934 -8.265 -32.293 1.00 81.44 171 HIS A O 1
ATOM 1363 N N . PHE A 1 172 ? 30.579 -8.486 -30.509 1.00 73.88 172 PHE A N 1
ATOM 1364 C CA . PHE A 1 172 ? 31.664 -8.489 -29.518 1.00 73.88 172 PHE A CA 1
ATOM 1365 C C . PHE A 1 172 ? 32.365 -9.847 -29.359 1.00 73.88 172 PHE A C 1
ATOM 1367 O O . PHE A 1 172 ? 33.559 -9.883 -29.061 1.00 73.88 172 PHE A O 1
ATOM 1374 N N . SER A 1 173 ? 31.683 -10.968 -29.620 1.00 70.12 173 SER A N 1
ATOM 1375 C CA . SER A 1 173 ? 32.261 -12.311 -29.440 1.00 70.12 173 SER A CA 1
ATOM 1376 C C . SER A 1 173 ? 33.419 -12.635 -30.409 1.00 70.12 173 SER A C 1
ATOM 1378 O O . SER A 1 173 ? 34.233 -13.516 -30.150 1.00 70.12 173 SER A O 1
ATOM 1380 N N . VAL A 1 174 ? 33.555 -11.900 -31.520 1.00 58.00 174 VAL A N 1
ATOM 1381 C CA . VAL A 1 174 ? 34.431 -12.290 -32.644 1.00 58.00 174 VAL A CA 1
ATOM 1382 C C . VAL A 1 174 ? 35.887 -11.801 -32.518 1.00 58.00 174 VAL A C 1
ATOM 1384 O O . VAL A 1 174 ? 36.721 -12.141 -33.357 1.00 58.00 174 VAL A O 1
ATOM 1387 N N . ARG A 1 175 ? 36.262 -11.023 -31.491 1.00 50.34 175 ARG A N 1
ATOM 1388 C CA . ARG A 1 175 ? 37.614 -10.420 -31.426 1.00 50.34 175 ARG A CA 1
ATOM 1389 C C . ARG A 1 175 ? 38.315 -10.446 -30.074 1.00 50.34 175 ARG A C 1
ATOM 1391 O O . ARG A 1 175 ? 39.199 -9.626 -29.857 1.00 50.34 175 ARG A O 1
ATOM 1398 N N . THR A 1 176 ? 38.039 -11.402 -29.197 1.00 51.19 176 THR A N 1
ATOM 1399 C CA . THR A 1 176 ? 39.092 -11.815 -28.260 1.00 51.19 176 THR A CA 1
ATOM 1400 C C . THR A 1 176 ? 40.072 -12.663 -29.066 1.00 51.19 176 THR A C 1
ATOM 1402 O O . THR A 1 176 ? 39.724 -13.785 -29.438 1.00 51.19 176 THR A O 1
ATOM 1405 N N . PRO A 1 177 ? 41.275 -12.157 -29.414 1.00 56.03 177 PRO A N 1
ATOM 1406 C CA . PRO A 1 177 ? 42.287 -13.021 -29.991 1.00 56.03 177 PRO A CA 1
ATOM 1407 C C . PRO A 1 177 ? 42.512 -14.090 -28.929 1.00 56.03 177 PRO A C 1
ATOM 1409 O O . PRO A 1 177 ? 42.949 -13.760 -27.824 1.00 56.03 177 PRO A O 1
ATOM 1412 N N . SER A 1 178 ? 42.153 -15.349 -29.211 1.00 60.09 178 SER A N 1
ATOM 1413 C CA . SER A 1 178 ? 42.645 -16.447 -28.385 1.00 60.09 178 SER A CA 1
ATOM 1414 C C . SER A 1 178 ? 44.137 -16.194 -28.235 1.00 60.09 178 SER A C 1
ATOM 1416 O O . SER A 1 178 ? 44.779 -16.002 -29.273 1.00 60.09 178 SER A O 1
ATOM 1418 N N . PRO A 1 179 ? 44.676 -16.100 -27.007 1.00 65.75 179 PRO A N 1
ATOM 1419 C CA . PRO A 1 179 ? 46.100 -15.912 -26.824 1.00 65.75 179 PRO A CA 1
ATOM 1420 C C . PRO A 1 179 ? 46.744 -17.077 -27.557 1.00 65.75 179 PRO A C 1
ATOM 1422 O O . PRO A 1 179 ? 46.626 -18.230 -27.143 1.00 65.75 179 PRO A O 1
ATOM 1425 N N . SER A 1 180 ? 47.290 -16.781 -28.735 1.00 58.06 180 SER A N 1
ATOM 1426 C CA . SER A 1 180 ? 47.947 -17.747 -29.588 1.00 58.06 180 SER A CA 1
ATOM 1427 C C . SER A 1 180 ? 49.059 -18.292 -28.725 1.00 58.06 180 SER A C 1
ATOM 1429 O O . SER A 1 180 ? 49.988 -17.548 -28.412 1.00 58.06 180 SER A O 1
ATOM 1431 N N . GLY A 1 181 ? 48.879 -19.529 -28.257 1.00 56.06 181 GLY A N 1
ATOM 1432 C CA . GLY A 1 181 ? 49.808 -20.205 -27.376 1.00 56.06 181 GLY A CA 1
ATOM 1433 C C . GLY A 1 181 ? 51.192 -20.057 -27.968 1.00 56.06 181 GLY A C 1
ATOM 1434 O O . GLY A 1 181 ? 51.490 -20.643 -29.010 1.00 56.06 181 GLY A O 1
ATOM 1435 N N . THR A 1 182 ? 51.993 -19.199 -27.339 1.00 55.16 182 THR A N 1
ATOM 1436 C CA . THR A 1 182 ? 53.379 -18.995 -27.708 1.00 55.16 182 THR A CA 1
ATOM 1437 C C . THR A 1 182 ? 54.028 -20.353 -27.579 1.00 55.16 182 THR A C 1
ATOM 1439 O O . THR A 1 182 ? 54.067 -20.951 -26.501 1.00 55.16 182 THR A O 1
ATOM 1442 N N . GLY A 1 183 ? 54.415 -20.872 -28.738 1.00 54.03 183 GLY A N 1
ATOM 1443 C CA . GLY A 1 183 ? 55.009 -22.175 -28.879 1.00 54.03 183 GLY A CA 1
ATOM 1444 C C . GLY A 1 183 ? 56.176 -22.343 -27.920 1.00 54.03 183 GLY A C 1
ATOM 1445 O O . GLY A 1 183 ? 56.997 -21.452 -27.712 1.00 54.03 183 GLY A O 1
ATOM 1446 N N . ASN A 1 184 ? 56.224 -23.549 -27.377 1.00 57.28 184 ASN A N 1
ATOM 1447 C CA . ASN A 1 184 ? 57.411 -24.202 -26.869 1.00 57.28 184 ASN A CA 1
ATOM 1448 C C . ASN A 1 184 ? 58.622 -23.884 -27.775 1.00 57.28 184 ASN A C 1
ATOM 1450 O O . ASN A 1 184 ? 58.667 -24.320 -28.925 1.00 57.28 184 ASN A O 1
ATOM 1454 N N . GLY A 1 185 ? 59.590 -23.128 -27.258 1.00 55.41 185 GLY A N 1
ATOM 1455 C CA . GLY A 1 185 ? 60.791 -22.712 -27.980 1.00 55.41 185 GLY A CA 1
ATOM 1456 C C . GLY A 1 185 ? 61.978 -22.573 -27.034 1.00 55.41 185 GLY A C 1
ATOM 1457 O O . GLY A 1 185 ? 62.299 -21.487 -26.571 1.00 55.41 185 GLY A O 1
ATOM 1458 N N . ASN A 1 186 ? 62.606 -23.707 -26.736 1.00 60.03 186 ASN A N 1
ATOM 1459 C CA . ASN A 1 186 ? 63.897 -23.827 -26.062 1.00 60.03 186 ASN A CA 1
ATOM 1460 C C . ASN A 1 186 ? 65.022 -23.166 -26.888 1.00 60.03 186 ASN A C 1
ATOM 1462 O O . ASN A 1 186 ? 65.195 -23.547 -28.043 1.00 60.03 186 ASN A O 1
ATOM 1466 N N . ALA A 1 187 ? 65.801 -22.267 -26.272 1.00 51.03 187 ALA A N 1
ATOM 1467 C CA . ALA A 1 187 ? 67.228 -21.930 -26.493 1.00 51.03 187 ALA A CA 1
ATOM 1468 C C . ALA A 1 187 ? 67.432 -20.485 -25.985 1.00 51.03 187 ALA A C 1
ATOM 1470 O O . ALA A 1 187 ? 66.804 -19.564 -26.482 1.00 51.03 187 ALA A O 1
ATOM 1471 N N . GLY A 1 188 ? 68.176 -20.202 -24.917 1.00 59.53 188 GLY A N 1
ATOM 1472 C CA . GLY A 1 188 ? 69.602 -20.468 -24.792 1.00 59.53 188 GLY A CA 1
ATOM 1473 C C . GLY A 1 188 ? 70.394 -19.350 -25.483 1.00 59.53 188 GLY A C 1
AT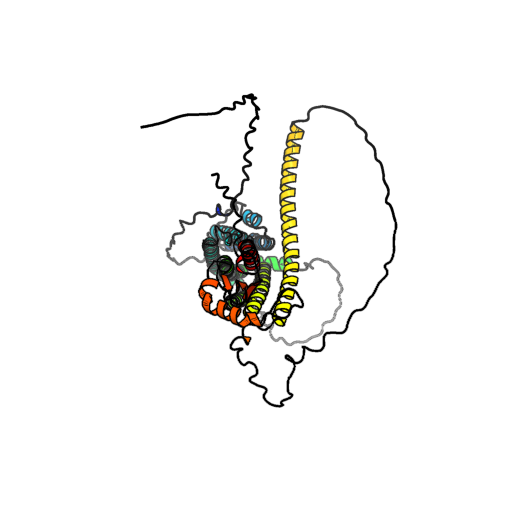OM 1474 O O . GLY A 1 188 ? 70.427 -19.334 -26.705 1.00 59.53 188 GLY A O 1
ATOM 1475 N N . VAL A 1 189 ? 71.032 -18.473 -24.691 1.00 52.69 189 VAL A N 1
ATOM 1476 C CA . VAL A 1 189 ? 72.321 -17.769 -24.922 1.00 52.69 189 VAL A CA 1
ATOM 1477 C C . VAL A 1 189 ? 72.320 -16.327 -24.384 1.00 52.69 189 VAL A C 1
ATOM 1479 O O . VAL A 1 189 ? 71.461 -15.504 -24.677 1.00 52.69 189 VAL A O 1
ATOM 1482 N N . ASN A 1 190 ? 73.352 -16.080 -23.575 1.00 54.91 190 ASN A N 1
ATOM 1483 C CA . ASN A 1 190 ? 73.783 -14.843 -22.931 1.00 54.91 190 ASN A CA 1
ATOM 1484 C C . ASN A 1 190 ? 73.858 -13.615 -23.854 1.00 54.91 190 ASN A C 1
ATOM 1486 O O . ASN A 1 190 ? 74.372 -13.703 -24.967 1.00 54.91 190 ASN A O 1
ATOM 1490 N N . GLY A 1 191 ? 73.526 -12.440 -23.314 1.00 45.19 191 GLY A N 1
ATOM 1491 C CA . GLY A 1 191 ? 73.821 -11.153 -23.943 1.00 45.19 191 GLY A CA 1
ATOM 1492 C C . GLY A 1 191 ? 73.689 -9.989 -22.964 1.00 45.19 191 GLY A C 1
ATOM 1493 O O . GLY A 1 191 ? 72.595 -9.635 -22.553 1.00 45.19 191 GLY A O 1
ATOM 1494 N N . SER A 1 192 ? 74.832 -9.433 -22.577 1.00 56.72 192 SER A N 1
ATOM 1495 C CA . SER A 1 192 ? 75.031 -8.277 -21.697 1.00 56.72 192 SER A CA 1
ATOM 1496 C C . SER A 1 192 ? 74.870 -6.942 -22.446 1.00 56.72 192 SER A C 1
ATOM 1498 O O . SER A 1 192 ? 75.271 -6.884 -23.608 1.00 56.72 192 SER A O 1
ATOM 1500 N N . ARG A 1 193 ? 74.375 -5.900 -21.744 1.00 45.47 193 ARG A N 1
ATOM 1501 C CA . ARG A 1 193 ? 74.669 -4.433 -21.819 1.00 45.47 193 ARG A CA 1
ATOM 1502 C C . ARG A 1 193 ? 73.389 -3.621 -21.554 1.00 45.47 193 ARG A C 1
ATOM 1504 O O . ARG A 1 193 ? 72.401 -3.835 -22.237 1.00 45.47 193 ARG A O 1
ATOM 1511 N N . THR A 1 194 ? 73.263 -2.867 -20.456 1.00 52.00 194 THR A N 1
ATOM 1512 C CA . THR A 1 194 ? 73.785 -1.500 -20.183 1.00 52.00 194 THR A CA 1
ATOM 1513 C C . THR A 1 194 ? 73.508 -0.497 -21.299 1.00 52.00 194 THR A C 1
ATOM 1515 O O . THR A 1 194 ? 74.125 -0.587 -22.360 1.00 52.00 194 THR A O 1
ATOM 1518 N N . GLY A 1 195 ? 72.662 0.485 -20.999 1.00 49.09 195 GLY A N 1
ATOM 1519 C CA . GLY A 1 195 ? 72.405 1.658 -21.826 1.00 49.09 195 GLY A CA 1
ATOM 1520 C C . GLY A 1 195 ? 71.178 2.392 -21.309 1.00 49.09 195 GLY A C 1
ATOM 1521 O O . GLY A 1 195 ? 70.063 2.025 -21.662 1.00 49.09 195 GLY A O 1
ATOM 1522 N N . ASP A 1 196 ? 71.423 3.351 -20.419 1.00 60.25 196 ASP A N 1
ATOM 1523 C CA . ASP A 1 196 ? 70.503 4.421 -20.044 1.00 60.25 196 ASP A CA 1
ATOM 1524 C C . ASP A 1 196 ? 69.956 5.121 -21.296 1.00 60.25 196 ASP A C 1
ATOM 1526 O O . ASP A 1 196 ? 70.712 5.298 -22.246 1.00 60.25 196 ASP A O 1
ATOM 1530 N N . ASP A 1 197 ? 68.681 5.521 -21.278 1.00 52.34 197 ASP A N 1
ATOM 1531 C CA . ASP A 1 197 ? 68.236 6.798 -21.848 1.00 52.34 197 ASP A CA 1
ATOM 1532 C C . ASP A 1 197 ? 66.829 7.152 -21.335 1.00 52.34 197 ASP A C 1
ATOM 1534 O O . ASP A 1 197 ? 65.835 6.453 -21.554 1.00 52.34 197 ASP A O 1
ATOM 1538 N N . GLU A 1 198 ? 66.798 8.263 -20.602 1.00 62.38 198 GLU A N 1
ATOM 1539 C CA . GLU A 1 198 ? 65.636 9.055 -20.220 1.00 62.38 198 GLU A CA 1
ATOM 1540 C C . GLU A 1 198 ? 64.896 9.585 -21.459 1.00 62.38 198 GLU A C 1
ATOM 1542 O O . GLU A 1 198 ? 65.509 10.201 -22.326 1.00 62.38 198 GLU A O 1
ATOM 1547 N N . ALA A 1 199 ? 63.571 9.445 -21.494 1.00 50.34 199 ALA A N 1
ATOM 1548 C CA . ALA A 1 199 ? 62.630 10.425 -22.057 1.00 50.34 199 ALA A CA 1
ATOM 1549 C C . ALA A 1 199 ? 61.212 9.893 -21.818 1.00 50.34 199 ALA A C 1
ATOM 1551 O O . ALA A 1 199 ? 60.839 8.846 -22.336 1.00 50.34 199 ALA A O 1
ATOM 1552 N N . GLY A 1 200 ? 60.460 10.525 -20.920 1.00 50.25 200 GLY A N 1
ATOM 1553 C CA . GLY A 1 200 ? 59.369 11.401 -21.355 1.00 50.25 200 GLY A CA 1
ATOM 1554 C C . GLY A 1 200 ? 58.094 10.567 -21.455 1.00 50.25 200 GLY A C 1
ATOM 1555 O O . GLY A 1 200 ? 57.894 9.858 -22.427 1.00 50.25 200 GLY A O 1
ATOM 1556 N N . ASP A 1 201 ? 57.376 10.423 -20.346 1.00 59.12 201 ASP A N 1
ATOM 1557 C CA . ASP A 1 201 ? 56.195 11.248 -20.052 1.00 59.12 201 ASP A CA 1
ATOM 1558 C C . ASP A 1 201 ? 55.026 10.941 -21.004 1.00 59.12 201 ASP A C 1
ATOM 1560 O O . ASP A 1 201 ? 55.206 10.757 -22.201 1.00 59.12 201 ASP A O 1
ATOM 1564 N N . SER A 1 202 ? 53.814 10.921 -20.455 1.00 57.16 202 SER A N 1
ATOM 1565 C CA . SER A 1 202 ? 52.527 10.664 -21.118 1.00 57.16 202 SER A CA 1
ATOM 1566 C C . SER A 1 202 ? 52.199 9.211 -21.497 1.00 57.16 202 SER A C 1
ATOM 1568 O O . SER A 1 202 ? 52.314 8.795 -22.643 1.00 57.16 202 SER A O 1
ATOM 1570 N N . ASN A 1 203 ? 51.694 8.440 -20.528 1.00 51.81 203 ASN A N 1
ATOM 1571 C CA . ASN A 1 203 ? 50.360 7.822 -20.655 1.00 51.81 203 ASN A CA 1
ATOM 1572 C C . ASN A 1 203 ? 49.925 7.054 -19.394 1.00 51.81 203 ASN A C 1
ATOM 1574 O O . ASN A 1 203 ? 49.258 6.026 -19.486 1.00 51.81 203 ASN A O 1
ATOM 1578 N N . ASP A 1 204 ? 50.180 7.604 -18.203 1.00 50.62 204 ASP A N 1
ATOM 1579 C CA . ASP A 1 204 ? 49.316 7.327 -17.048 1.00 50.62 204 ASP A CA 1
ATOM 1580 C C . ASP A 1 204 ? 47.983 8.075 -17.248 1.00 50.62 204 ASP A C 1
ATOM 1582 O O . ASP A 1 204 ? 47.563 8.920 -16.458 1.00 50.62 204 ASP A O 1
ATOM 1586 N N . TYR A 1 205 ? 47.274 7.750 -18.336 1.00 57.25 205 TYR A N 1
ATOM 1587 C CA . TYR A 1 205 ? 45.821 7.771 -18.289 1.00 57.25 205 TYR A CA 1
ATOM 1588 C C . TYR A 1 205 ? 45.457 6.649 -17.328 1.00 57.25 205 TYR A C 1
ATOM 1590 O O . TYR A 1 205 ? 45.173 5.521 -17.734 1.00 57.25 205 TYR A O 1
ATOM 1598 N N . ILE A 1 206 ? 45.517 6.980 -16.033 1.00 51.69 206 ILE A N 1
ATOM 1599 C CA . ILE A 1 206 ? 44.681 6.387 -15.001 1.00 51.69 206 ILE A CA 1
ATOM 1600 C C . ILE A 1 206 ? 43.322 6.279 -15.669 1.00 51.69 206 ILE A C 1
ATOM 1602 O O . ILE A 1 206 ? 42.662 7.287 -15.918 1.00 51.69 206 ILE A O 1
ATOM 1606 N N . SER A 1 207 ? 43.012 5.066 -16.118 1.00 57.16 207 SER A N 1
ATOM 1607 C CA . SER A 1 207 ? 41.753 4.746 -16.756 1.00 57.16 207 SER A CA 1
ATOM 1608 C C . SER A 1 207 ? 40.742 5.021 -15.673 1.00 57.16 207 SER A C 1
ATOM 1610 O O . SER A 1 207 ? 40.638 4.218 -14.748 1.00 57.16 207 SER A O 1
ATOM 1612 N N . ASP A 1 208 ? 40.147 6.216 -15.708 1.00 58.09 208 ASP A N 1
ATOM 1613 C CA . ASP A 1 208 ? 39.211 6.668 -14.697 1.00 58.09 208 ASP A CA 1
ATOM 1614 C C . ASP A 1 208 ? 38.198 5.531 -14.551 1.00 58.09 208 ASP A C 1
ATOM 1616 O O . ASP A 1 208 ? 37.502 5.216 -15.525 1.00 58.09 208 ASP A O 1
ATOM 1620 N N . PRO A 1 209 ? 38.178 4.830 -13.404 1.00 66.44 209 PRO A N 1
ATOM 1621 C CA . PRO A 1 209 ? 37.315 3.673 -13.224 1.00 66.44 209 PRO A CA 1
ATOM 1622 C C . PRO A 1 209 ? 35.859 4.045 -13.496 1.00 66.44 209 PRO A C 1
ATOM 1624 O O . PRO A 1 209 ? 35.083 3.212 -13.954 1.00 66.44 209 PRO A O 1
ATOM 1627 N N . MET A 1 210 ? 35.514 5.318 -13.278 1.00 66.62 210 MET A N 1
ATOM 1628 C CA . MET A 1 210 ? 34.206 5.877 -13.565 1.00 66.62 210 MET A CA 1
ATOM 1629 C C . MET A 1 210 ? 33.944 6.005 -15.072 1.00 66.62 210 MET A C 1
ATOM 1631 O O . MET A 1 210 ? 32.861 5.640 -15.513 1.00 66.62 210 MET A O 1
ATOM 1635 N N . LEU A 1 211 ? 34.931 6.421 -15.874 1.00 60.12 211 LEU A N 1
ATOM 1636 C CA . LEU A 1 211 ? 34.820 6.507 -17.337 1.00 60.12 211 LEU A CA 1
ATOM 1637 C C . LEU A 1 211 ? 34.829 5.117 -17.995 1.00 60.12 211 LEU A C 1
ATOM 1639 O O . LEU A 1 211 ? 34.089 4.876 -18.939 1.00 60.12 211 LEU A O 1
ATOM 1643 N N . MET A 1 212 ? 35.627 4.173 -17.484 1.00 59.78 212 MET A N 1
ATOM 1644 C CA . MET A 1 212 ? 35.582 2.766 -17.914 1.00 59.78 212 MET A CA 1
ATOM 1645 C C . MET A 1 212 ? 34.230 2.125 -17.584 1.00 59.78 212 MET A C 1
ATOM 1647 O O . MET A 1 212 ? 33.706 1.366 -18.394 1.00 59.78 212 MET A O 1
ATOM 1651 N N . MET A 1 213 ? 33.638 2.465 -16.436 1.00 63.28 213 MET A N 1
ATOM 1652 C CA . MET A 1 213 ? 32.288 2.035 -16.078 1.00 63.28 213 MET A CA 1
ATOM 1653 C C . MET A 1 213 ? 31.222 2.728 -16.932 1.00 63.28 213 MET A C 1
ATOM 1655 O O . MET A 1 213 ? 30.284 2.074 -17.363 1.00 63.28 213 MET A O 1
ATOM 1659 N N . GLU A 1 214 ? 31.377 4.010 -17.258 1.00 57.28 214 GLU A N 1
ATOM 1660 C CA . GLU A 1 214 ? 30.474 4.738 -18.158 1.00 57.28 214 GLU A CA 1
ATOM 1661 C C . GLU A 1 214 ? 30.528 4.185 -19.590 1.00 57.28 214 GLU A C 1
ATOM 1663 O O . GLU A 1 214 ? 29.486 3.992 -20.213 1.00 57.28 214 GLU A O 1
ATOM 1668 N N . ILE A 1 215 ? 31.719 3.840 -20.087 1.00 53.16 215 ILE A N 1
ATOM 1669 C CA . ILE A 1 215 ? 31.917 3.193 -21.392 1.00 53.16 215 ILE A CA 1
ATOM 1670 C C . ILE A 1 215 ? 31.385 1.751 -21.376 1.00 53.16 215 ILE A C 1
ATOM 1672 O O . ILE A 1 215 ? 30.771 1.327 -22.353 1.00 53.16 215 ILE A O 1
ATOM 1676 N N . ALA A 1 216 ? 31.558 1.011 -20.275 1.00 57.25 216 ALA A N 1
ATOM 1677 C CA . ALA A 1 216 ? 30.994 -0.330 -20.115 1.00 57.25 216 ALA A CA 1
ATOM 1678 C C . ALA A 1 216 ? 29.457 -0.312 -20.009 1.00 57.25 216 ALA A C 1
ATOM 1680 O O . ALA A 1 216 ? 28.799 -1.189 -20.561 1.00 57.25 216 ALA A O 1
ATOM 1681 N N . MET A 1 217 ? 28.874 0.701 -19.359 1.00 56.22 217 MET A N 1
ATOM 1682 C CA . MET A 1 217 ? 27.421 0.832 -19.187 1.00 56.22 217 MET A CA 1
ATOM 1683 C C . MET A 1 217 ? 26.717 1.455 -20.398 1.00 56.22 217 MET A C 1
ATOM 1685 O O . MET A 1 217 ? 25.574 1.109 -20.672 1.00 56.22 217 MET A O 1
ATOM 1689 N N . CYS A 1 218 ? 27.373 2.336 -21.161 1.00 52.78 218 CYS A N 1
ATOM 1690 C CA . CYS A 1 218 ? 26.783 2.940 -22.364 1.00 52.78 218 CYS A CA 1
ATOM 1691 C C . CYS A 1 218 ? 26.548 1.949 -23.514 1.00 52.78 218 CYS A C 1
ATOM 1693 O O . CYS A 1 218 ? 25.875 2.309 -24.479 1.00 52.78 218 CYS A O 1
ATOM 1695 N N . GLY A 1 219 ? 27.112 0.739 -23.443 1.00 64.00 219 GLY A N 1
ATOM 1696 C CA . GLY A 1 219 ? 27.045 -0.242 -24.527 1.00 64.00 219 GLY A CA 1
ATOM 1697 C C . GLY A 1 219 ? 26.270 -1.516 -24.210 1.00 64.00 219 GLY A C 1
ATOM 1698 O O . GLY A 1 219 ? 25.880 -2.212 -25.145 1.00 64.00 219 GLY A O 1
ATOM 1699 N N . ASP A 1 220 ? 26.044 -1.838 -22.935 1.00 85.75 220 ASP A N 1
ATOM 1700 C CA . ASP A 1 220 ? 25.451 -3.121 -22.574 1.00 85.75 220 ASP A CA 1
ATOM 1701 C C . ASP A 1 220 ? 23.935 -3.015 -22.411 1.00 85.75 220 ASP A C 1
ATOM 1703 O O . ASP A 1 220 ? 23.403 -2.797 -21.323 1.00 85.75 220 ASP A O 1
ATOM 1707 N N . MET A 1 221 ? 23.212 -3.199 -23.514 1.00 91.62 221 MET A N 1
ATOM 1708 C CA . MET A 1 221 ? 21.751 -3.210 -23.483 1.00 91.62 221 MET A CA 1
ATOM 1709 C C . MET A 1 221 ? 21.182 -4.325 -22.590 1.00 91.62 221 MET 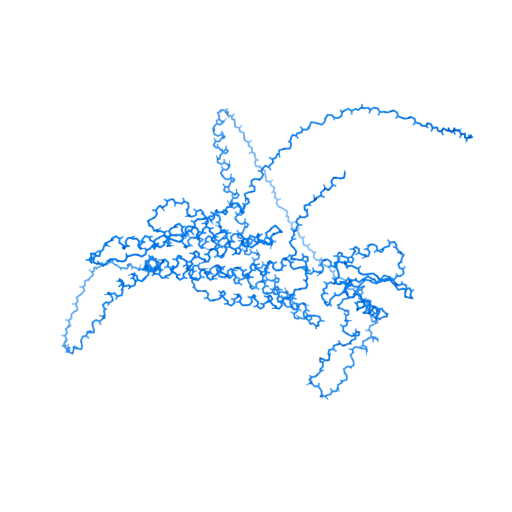A C 1
ATOM 1711 O O . MET A 1 221 ? 20.026 -4.220 -22.175 1.00 91.62 221 MET A O 1
ATOM 1715 N N . SER A 1 222 ? 21.966 -5.363 -22.255 1.00 93.88 222 SER A N 1
ATOM 1716 C CA . SER A 1 222 ? 21.513 -6.432 -21.358 1.00 93.88 222 SER A CA 1
ATOM 1717 C C . SER A 1 222 ? 21.258 -5.918 -19.940 1.00 93.88 222 SER A C 1
ATOM 1719 O O . SER A 1 222 ? 20.266 -6.314 -19.331 1.00 93.88 222 SER A O 1
ATOM 1721 N N . TYR A 1 223 ? 22.043 -4.933 -19.484 1.00 94.00 223 TYR A N 1
ATOM 1722 C CA . TYR A 1 223 ? 21.833 -4.226 -18.219 1.00 94.00 223 TYR A CA 1
ATOM 1723 C C . TYR A 1 223 ? 20.429 -3.610 -18.139 1.00 94.00 223 TYR A C 1
ATOM 1725 O O . TYR A 1 223 ? 19.707 -3.762 -17.156 1.00 94.00 223 TYR A O 1
ATOM 1733 N N . TYR A 1 224 ? 19.993 -2.944 -19.211 1.00 95.19 224 TYR A N 1
ATOM 1734 C CA . TYR A 1 224 ? 18.679 -2.303 -19.249 1.00 95.19 224 TYR A CA 1
ATOM 1735 C C . TYR A 1 224 ? 17.525 -3.289 -19.440 1.00 95.19 224 TYR A C 1
ATOM 1737 O O . TYR A 1 224 ? 16.430 -3.032 -18.942 1.00 95.19 224 TYR A O 1
ATOM 1745 N N . VAL A 1 225 ? 17.749 -4.415 -20.126 1.00 97.06 225 VAL A N 1
ATOM 1746 C CA . VAL A 1 225 ? 16.771 -5.514 -20.168 1.00 97.06 225 VAL A CA 1
ATOM 1747 C C . VAL A 1 225 ? 16.538 -6.051 -18.758 1.00 97.06 225 VAL A C 1
ATOM 1749 O O . VAL A 1 225 ? 15.391 -6.120 -18.323 1.00 97.06 225 VAL A O 1
ATOM 1752 N N . GLU A 1 226 ? 17.611 -6.338 -18.018 1.00 96.94 226 GLU A N 1
ATOM 1753 C CA . GLU A 1 226 ? 17.530 -6.817 -16.638 1.00 96.94 226 GLU A CA 1
ATOM 1754 C C . GLU A 1 226 ? 16.830 -5.804 -15.720 1.00 96.94 226 GLU A C 1
ATOM 1756 O O . GLU A 1 226 ? 15.930 -6.175 -14.965 1.00 96.94 226 GLU A O 1
ATOM 1761 N N . LEU A 1 227 ? 17.158 -4.511 -15.831 1.00 97.31 227 LEU A N 1
ATOM 1762 C CA . LEU A 1 227 ? 16.452 -3.443 -15.116 1.00 97.31 227 LEU A CA 1
ATOM 1763 C C . LEU A 1 227 ? 14.944 -3.461 -15.373 1.00 97.31 227 LEU A C 1
ATOM 1765 O O . LEU A 1 227 ? 14.157 -3.270 -14.446 1.00 97.31 227 LEU A O 1
ATOM 1769 N N . LEU A 1 228 ? 14.531 -3.619 -16.631 1.00 98.19 228 LEU A N 1
ATOM 1770 C CA . LEU A 1 228 ? 13.119 -3.599 -16.997 1.00 98.19 228 LEU A CA 1
ATOM 1771 C C . LEU A 1 228 ? 12.390 -4.841 -16.478 1.00 98.19 228 LEU A C 1
ATOM 1773 O O . LEU A 1 228 ? 11.281 -4.706 -15.965 1.00 98.19 228 LEU A O 1
ATOM 1777 N N . GLU A 1 229 ? 13.012 -6.018 -16.553 1.00 98.12 229 GLU A N 1
ATOM 1778 C CA . GLU A 1 229 ? 12.452 -7.271 -16.036 1.00 98.12 229 GLU A CA 1
ATOM 1779 C C . GLU A 1 229 ? 12.340 -7.247 -14.503 1.00 98.12 229 GLU A C 1
ATOM 1781 O O . GLU A 1 229 ? 11.252 -7.452 -13.953 1.00 98.12 229 GLU A O 1
ATOM 1786 N N . GLN A 1 230 ? 13.427 -6.905 -13.801 1.00 98.38 230 GLN A N 1
ATOM 1787 C CA . GLN A 1 230 ? 13.410 -6.759 -12.343 1.00 98.38 230 GLN A CA 1
ATOM 1788 C C . GLN A 1 230 ? 12.473 -5.630 -11.901 1.00 98.38 230 GLN A C 1
ATOM 1790 O O . GLN A 1 230 ? 11.753 -5.767 -10.913 1.00 98.38 230 GLN A O 1
ATOM 1795 N N . GLY A 1 231 ? 12.432 -4.522 -12.643 1.00 98.31 231 GLY A N 1
ATOM 1796 C CA . GLY A 1 231 ? 11.542 -3.398 -12.373 1.00 98.31 231 GLY A CA 1
ATOM 1797 C C . GLY A 1 231 ? 10.070 -3.778 -12.527 1.00 98.31 231 GLY A C 1
ATOM 1798 O O . GLY A 1 231 ? 9.254 -3.444 -11.666 1.00 98.31 231 GLY A O 1
ATOM 1799 N N . ALA A 1 232 ? 9.722 -4.542 -13.565 1.00 98.62 232 ALA A N 1
ATOM 1800 C CA . ALA A 1 232 ? 8.375 -5.070 -13.751 1.00 98.62 232 ALA A CA 1
ATOM 1801 C C . ALA A 1 232 ? 7.961 -5.964 -12.570 1.00 98.62 232 ALA A C 1
ATOM 1803 O O . ALA A 1 232 ? 6.863 -5.809 -12.025 1.00 98.62 232 ALA A O 1
ATOM 1804 N N . GLU A 1 233 ? 8.840 -6.859 -12.111 1.00 98.44 233 GLU A N 1
ATOM 1805 C CA . GLU A 1 233 ? 8.556 -7.664 -10.924 1.00 98.44 233 GLU A CA 1
ATOM 1806 C C . GLU A 1 233 ? 8.446 -6.793 -9.658 1.00 98.44 233 GLU A C 1
ATOM 1808 O O . GLU A 1 233 ? 7.477 -6.946 -8.908 1.00 98.44 233 GLU A O 1
ATOM 1813 N N . PHE A 1 234 ? 9.351 -5.834 -9.445 1.00 98.44 234 PHE A N 1
ATOM 1814 C CA . PHE A 1 234 ? 9.319 -4.899 -8.315 1.00 98.44 234 PHE A CA 1
ATOM 1815 C C . PHE A 1 234 ? 7.976 -4.166 -8.223 1.00 98.44 234 PHE A C 1
ATOM 1817 O O . PHE A 1 234 ? 7.307 -4.198 -7.186 1.00 98.44 234 PHE A O 1
ATOM 1824 N N . PHE A 1 235 ? 7.528 -3.550 -9.317 1.00 98.31 235 PHE A N 1
ATOM 1825 C CA . PHE A 1 235 ? 6.264 -2.816 -9.335 1.00 98.31 235 PHE A CA 1
ATOM 1826 C C . PHE A 1 235 ? 5.049 -3.741 -9.210 1.00 98.31 235 PHE A C 1
ATOM 1828 O O . PHE A 1 235 ? 4.034 -3.344 -8.633 1.00 98.31 235 PHE A O 1
ATOM 1835 N N . SER A 1 236 ? 5.148 -5.005 -9.639 1.00 98.44 236 SER A N 1
ATOM 1836 C CA . SER A 1 236 ? 4.095 -5.997 -9.390 1.00 98.44 236 SER A CA 1
ATOM 1837 C C . SER A 1 236 ? 3.880 -6.265 -7.892 1.00 98.44 236 SER A C 1
ATOM 1839 O O . SER A 1 236 ? 2.750 -6.521 -7.470 1.00 98.44 236 SER A O 1
ATOM 1841 N N . LEU A 1 237 ? 4.928 -6.142 -7.063 1.00 98.31 237 LEU A N 1
ATOM 1842 C CA . LEU A 1 237 ? 4.844 -6.317 -5.608 1.00 98.31 237 LEU A CA 1
ATOM 1843 C C . LEU A 1 237 ? 4.144 -5.152 -4.896 1.00 98.31 237 LEU A C 1
ATOM 1845 O O . LEU A 1 237 ? 3.671 -5.329 -3.770 1.00 98.31 237 LEU A O 1
ATOM 1849 N N . ARG A 1 238 ? 3.993 -3.986 -5.539 1.00 97.88 238 ARG A N 1
ATOM 1850 C CA . ARG A 1 238 ? 3.211 -2.868 -4.982 1.00 97.88 238 ARG A CA 1
ATOM 1851 C C . ARG A 1 238 ? 1.727 -3.204 -4.875 1.00 97.88 238 ARG A C 1
ATOM 1853 O O . ARG A 1 238 ? 1.086 -2.818 -3.901 1.00 97.88 238 ARG A O 1
ATOM 1860 N N . VAL A 1 239 ? 1.182 -3.980 -5.812 1.00 98.12 239 VAL A N 1
ATOM 1861 C CA . VAL A 1 239 ? -0.239 -4.373 -5.825 1.00 98.12 239 VAL A CA 1
ATOM 1862 C C . VAL A 1 239 ? -0.656 -5.126 -4.549 1.00 98.12 239 VAL A C 1
ATOM 1864 O O . VAL A 1 239 ? -1.584 -4.678 -3.871 1.00 98.12 239 VAL A O 1
ATOM 1867 N N . PRO A 1 240 ? -0.001 -6.228 -4.133 1.00 98.19 240 PRO A N 1
ATOM 1868 C CA . PRO A 1 240 ? -0.349 -6.896 -2.883 1.00 98.19 240 PRO A CA 1
ATOM 1869 C C . PRO A 1 240 ? -0.097 -6.028 -1.639 1.00 98.19 240 PRO A C 1
ATOM 1871 O O . PRO A 1 240 ? -0.833 -6.185 -0.664 1.00 98.19 240 PRO A O 1
ATOM 1874 N N . MET A 1 241 ? 0.869 -5.098 -1.655 1.00 97.62 241 MET A N 1
ATOM 1875 C CA . MET A 1 241 ? 1.030 -4.115 -0.569 1.00 97.62 241 MET A CA 1
ATOM 1876 C C . MET A 1 241 ? -0.188 -3.188 -0.471 1.00 97.62 241 MET A C 1
ATOM 1878 O O . MET A 1 241 ? -0.780 -3.066 0.601 1.00 97.62 241 MET A O 1
ATOM 1882 N N . ILE A 1 242 ? -0.616 -2.606 -1.595 1.00 97.12 242 ILE A N 1
ATOM 1883 C CA . ILE A 1 242 ? -1.825 -1.774 -1.700 1.00 97.12 242 ILE A CA 1
ATOM 1884 C C . ILE A 1 242 ? -3.045 -2.528 -1.171 1.00 97.12 242 ILE A C 1
ATOM 1886 O O . ILE A 1 242 ? -3.798 -1.993 -0.360 1.00 97.12 242 ILE A O 1
ATOM 1890 N N . GLN A 1 243 ? -3.213 -3.794 -1.558 1.00 96.62 243 GLN A N 1
ATOM 1891 C CA . GLN A 1 243 ? -4.318 -4.630 -1.087 1.00 96.62 243 GLN A CA 1
ATOM 1892 C C . GLN A 1 243 ? -4.288 -4.861 0.428 1.00 96.62 243 GLN A C 1
ATOM 1894 O O . GLN A 1 243 ? -5.345 -4.891 1.058 1.00 96.62 243 GLN A O 1
ATOM 1899 N N . ILE A 1 244 ? -3.105 -5.028 1.032 1.00 95.38 244 ILE A N 1
ATOM 1900 C CA . ILE A 1 244 ? -2.973 -5.133 2.493 1.00 95.38 244 ILE A CA 1
ATOM 1901 C C . ILE A 1 244 ? -3.427 -3.826 3.145 1.00 95.38 244 ILE A C 1
ATOM 1903 O O . ILE A 1 244 ? -4.255 -3.854 4.052 1.00 95.38 244 ILE A O 1
ATOM 1907 N N . TYR A 1 245 ? -2.944 -2.680 2.665 1.00 94.56 245 TYR A N 1
ATOM 1908 C CA . TYR A 1 245 ? -3.306 -1.376 3.221 1.00 94.56 245 TYR A CA 1
ATOM 1909 C C . TYR A 1 245 ? -4.782 -1.041 3.058 1.00 94.56 245 TYR A C 1
ATOM 1911 O O . TYR A 1 245 ? -5.422 -0.584 4.003 1.00 94.56 245 TYR A O 1
ATOM 1919 N N . ARG A 1 246 ? -5.349 -1.340 1.894 1.00 93.75 246 ARG A N 1
ATOM 1920 C CA . ARG A 1 246 ? -6.774 -1.185 1.631 1.00 93.75 246 ARG A CA 1
ATOM 1921 C C . ARG A 1 246 ? -7.615 -2.112 2.499 1.00 93.75 246 ARG A C 1
ATOM 1923 O O . ARG A 1 246 ? -8.597 -1.665 3.080 1.00 93.75 246 ARG A O 1
ATOM 1930 N N . GLY A 1 247 ? -7.214 -3.375 2.649 1.00 92.62 247 GLY A N 1
ATOM 1931 C CA . GLY A 1 247 ? -7.870 -4.313 3.561 1.00 92.62 247 GLY A CA 1
ATOM 1932 C C . GLY A 1 247 ? -7.847 -3.810 5.006 1.00 92.62 247 GLY A C 1
ATOM 1933 O O . GLY A 1 247 ? -8.862 -3.852 5.697 1.00 92.62 247 GLY A O 1
ATOM 1934 N N . LEU A 1 248 ? -6.719 -3.241 5.439 1.00 90.06 248 LEU A N 1
ATOM 1935 C CA . LEU A 1 248 ? -6.606 -2.585 6.741 1.00 90.06 248 LEU A CA 1
ATOM 1936 C C . LEU A 1 248 ? -7.484 -1.329 6.846 1.00 90.06 248 LEU A C 1
ATOM 1938 O O . LEU A 1 248 ? -7.973 -1.045 7.930 1.00 90.06 248 LEU A O 1
ATOM 1942 N N . ALA A 1 249 ? -7.710 -0.577 5.775 1.00 88.88 249 ALA A N 1
ATOM 1943 C CA . ALA A 1 249 ? -8.560 0.613 5.815 1.00 88.88 249 ALA A CA 1
ATOM 1944 C C . ALA A 1 249 ? -10.062 0.281 5.802 1.00 88.88 249 ALA A C 1
ATOM 1946 O O . ALA A 1 249 ? -10.846 0.922 6.496 1.00 88.88 249 ALA A O 1
ATOM 1947 N N . LEU A 1 250 ? -10.464 -0.737 5.036 1.00 88.12 250 LEU A N 1
ATOM 1948 C CA . LEU A 1 250 ? -11.866 -1.129 4.857 1.00 88.12 250 LEU A CA 1
ATOM 1949 C C . LEU A 1 250 ? -12.388 -2.072 5.946 1.00 88.12 250 LEU A C 1
ATOM 1951 O O . LEU A 1 250 ? -13.599 -2.163 6.138 1.00 88.12 250 LEU A O 1
ATOM 1955 N N . SER A 1 251 ? -11.510 -2.800 6.643 1.00 84.38 251 SER A N 1
ATOM 1956 C CA . SER A 1 251 ? -11.945 -3.781 7.639 1.00 84.38 251 SER A CA 1
ATOM 1957 C C . SER A 1 251 ? -12.556 -3.103 8.862 1.00 84.38 251 SER A C 1
ATOM 1959 O O . SER A 1 251 ? -11.839 -2.558 9.708 1.00 84.38 251 SER A O 1
ATOM 1961 N N . THR A 1 252 ? -13.876 -3.221 8.983 1.00 77.00 252 THR A N 1
ATOM 1962 C CA . THR A 1 252 ? -14.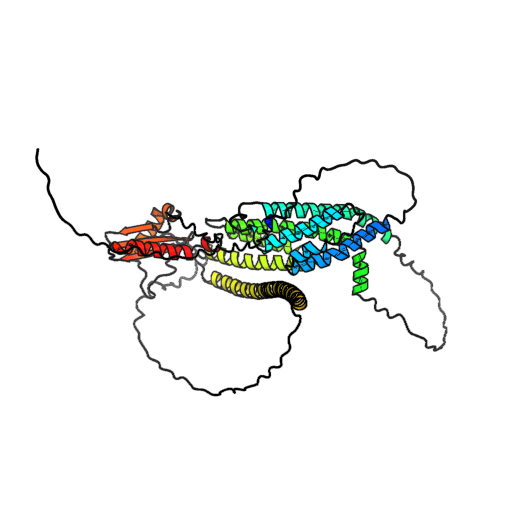664 -2.824 10.158 1.00 77.00 252 THR A CA 1
ATOM 1963 C C . THR A 1 252 ? -14.748 -3.921 11.226 1.00 77.00 252 THR A C 1
ATOM 1965 O O . THR A 1 252 ? -15.119 -3.623 12.357 1.00 77.00 252 THR A O 1
ATOM 1968 N N . GLY A 1 253 ? -14.391 -5.169 10.893 1.00 75.81 253 GLY A N 1
ATOM 1969 C CA . GLY A 1 253 ? -14.440 -6.326 11.797 1.00 75.81 253 GLY A CA 1
ATOM 1970 C C . GLY A 1 253 ? -13.080 -6.787 12.338 1.00 75.81 253 GLY A C 1
ATOM 1971 O O . GLY A 1 253 ? -12.050 -6.147 12.090 1.00 75.81 253 GLY A O 1
ATOM 1972 N N . SER A 1 254 ? -13.105 -7.923 13.056 1.00 76.38 254 SER A N 1
ATOM 1973 C CA . SER A 1 254 ? -11.909 -8.643 13.529 1.00 76.38 254 SER A CA 1
ATOM 1974 C C . SER A 1 254 ? -10.980 -8.944 12.352 1.00 76.38 254 SER A C 1
ATOM 1976 O O . SER A 1 254 ? -11.425 -9.301 11.258 1.00 76.38 254 SER A O 1
ATOM 1978 N N . ARG A 1 255 ? -9.681 -8.738 12.566 1.00 84.31 255 ARG A N 1
ATOM 1979 C CA . ARG A 1 255 ? -8.651 -8.859 11.533 1.00 84.31 255 ARG A CA 1
ATOM 1980 C C . ARG A 1 255 ? -7.803 -10.076 11.817 1.00 84.31 255 ARG A C 1
ATOM 1982 O O . ARG A 1 255 ? -7.265 -10.200 12.912 1.00 84.31 255 ARG A O 1
ATOM 1989 N N . ASP A 1 256 ? -7.608 -10.899 10.796 1.00 88.75 256 ASP A N 1
ATOM 1990 C CA . ASP A 1 256 ? -6.623 -11.972 10.830 1.00 88.75 256 ASP A CA 1
ATOM 1991 C C . ASP A 1 256 ? -5.218 -11.389 10.600 1.00 88.75 256 ASP A C 1
ATOM 1993 O O . ASP A 1 256 ? -4.688 -11.368 9.481 1.00 88.75 256 ASP A O 1
ATOM 1997 N N . TYR A 1 257 ? -4.609 -10.864 11.669 1.00 88.44 257 TYR A N 1
ATOM 1998 C CA . TYR A 1 257 ? -3.243 -10.345 11.591 1.00 88.44 257 TYR A CA 1
ATOM 1999 C C . TYR A 1 257 ? -2.228 -11.444 11.267 1.00 88.44 257 TYR A C 1
ATOM 2001 O O . TYR A 1 257 ? -1.177 -11.126 10.719 1.00 88.44 257 TYR A O 1
ATOM 2009 N N . HIS A 1 258 ? -2.521 -12.721 11.531 1.00 90.19 258 HIS A N 1
ATOM 2010 C CA . HIS A 1 258 ? -1.615 -13.817 11.194 1.00 90.19 258 HIS A CA 1
ATOM 2011 C C . HIS A 1 258 ? -1.498 -14.001 9.674 1.00 90.19 258 HIS A C 1
ATOM 2013 O O . HIS A 1 258 ? -0.390 -14.066 9.135 1.00 90.19 258 HIS A O 1
ATOM 2019 N N . SER A 1 259 ? -2.625 -13.981 8.959 1.00 92.56 259 SER A N 1
ATOM 2020 C CA . SER A 1 259 ? -2.635 -13.982 7.491 1.00 92.56 259 SER A CA 1
ATOM 2021 C C . SER A 1 259 ? -1.927 -12.754 6.910 1.00 92.56 259 SER A C 1
ATOM 2023 O O . SER A 1 259 ? -1.095 -12.879 6.004 1.00 92.56 259 SER A O 1
ATOM 2025 N N . ILE A 1 260 ? -2.176 -11.563 7.470 1.00 93.44 260 ILE A N 1
ATOM 2026 C CA . ILE A 1 260 ? -1.497 -10.327 7.045 1.00 93.44 260 ILE A CA 1
ATOM 2027 C C . ILE A 1 260 ? 0.018 -10.433 7.258 1.00 93.44 260 ILE A C 1
ATOM 2029 O O . ILE A 1 260 ? 0.784 -10.080 6.361 1.00 93.44 260 ILE A O 1
ATOM 2033 N N . LEU A 1 261 ? 0.459 -10.958 8.402 1.00 93.19 261 LEU A N 1
ATOM 2034 C CA . LEU A 1 261 ? 1.872 -11.179 8.706 1.00 93.19 261 LEU A CA 1
ATOM 2035 C C . LEU A 1 261 ? 2.539 -12.096 7.691 1.00 93.19 261 LEU A C 1
ATOM 2037 O O . LEU A 1 261 ? 3.552 -11.716 7.110 1.00 93.19 261 LEU A O 1
ATOM 2041 N N . LYS A 1 262 ? 1.935 -13.253 7.410 1.00 95.94 262 LYS A N 1
ATOM 2042 C CA . LYS A 1 262 ? 2.462 -14.203 6.425 1.00 95.94 262 LYS A CA 1
ATOM 2043 C C . LYS A 1 262 ? 2.611 -13.565 5.041 1.00 95.94 262 LYS A C 1
ATOM 2045 O O . LYS A 1 262 ? 3.607 -13.791 4.351 1.00 95.94 262 LYS A O 1
ATOM 2050 N N . ARG A 1 263 ? 1.644 -12.733 4.632 1.00 97.00 263 ARG A N 1
ATOM 2051 C CA . ARG A 1 263 ? 1.716 -11.982 3.368 1.00 97.00 263 ARG A CA 1
ATOM 2052 C C . ARG A 1 263 ? 2.856 -10.961 3.378 1.00 97.00 263 ARG A C 1
ATOM 2054 O O . ARG A 1 263 ? 3.605 -10.910 2.409 1.00 97.00 263 ARG A O 1
ATOM 2061 N N . LEU A 1 264 ? 3.022 -10.192 4.457 1.00 96.44 264 LEU A N 1
ATOM 2062 C CA . LEU A 1 264 ? 4.119 -9.224 4.598 1.00 96.44 264 LEU A CA 1
ATOM 2063 C C . LEU A 1 264 ? 5.497 -9.902 4.590 1.00 96.44 264 LEU A C 1
ATOM 2065 O O . LEU A 1 264 ? 6.411 -9.401 3.944 1.00 96.44 264 LEU A O 1
ATOM 2069 N N . GLU A 1 265 ? 5.646 -11.049 5.254 1.00 96.19 265 GLU A N 1
ATOM 2070 C CA . GLU A 1 265 ? 6.892 -11.833 5.255 1.00 96.19 265 GLU A CA 1
ATOM 2071 C C . GLU A 1 265 ? 7.221 -12.375 3.863 1.00 96.19 265 GLU A C 1
ATOM 2073 O O . GLU A 1 265 ? 8.367 -12.295 3.422 1.00 96.19 265 GLU A O 1
ATOM 2078 N N . THR A 1 266 ? 6.205 -12.852 3.139 1.00 97.94 266 THR A N 1
ATOM 2079 C CA . THR A 1 266 ? 6.361 -13.303 1.750 1.00 97.94 266 THR A CA 1
ATOM 2080 C C . THR A 1 266 ? 6.818 -12.155 0.847 1.00 97.94 266 THR A C 1
ATOM 2082 O O . THR A 1 266 ? 7.732 -12.331 0.046 1.00 97.94 266 THR A O 1
ATOM 2085 N N . LEU A 1 267 ? 6.218 -10.967 0.986 1.00 97.94 267 LEU A N 1
ATOM 2086 C CA . LEU A 1 267 ? 6.627 -9.783 0.225 1.00 97.94 267 LEU A CA 1
ATOM 2087 C C . LEU A 1 267 ? 8.056 -9.368 0.557 1.00 97.94 267 LEU A C 1
ATOM 2089 O O . LEU A 1 267 ? 8.837 -9.117 -0.353 1.00 97.94 267 LEU A O 1
ATOM 2093 N N . LEU A 1 268 ? 8.414 -9.346 1.842 1.00 97.44 268 LEU A N 1
ATOM 2094 C CA . LEU A 1 268 ? 9.761 -9.002 2.283 1.00 97.44 268 LEU A CA 1
ATOM 2095 C C . LEU A 1 268 ? 10.803 -9.942 1.670 1.00 97.44 268 LEU A C 1
ATOM 2097 O O . LEU A 1 268 ? 11.837 -9.474 1.202 1.00 97.44 268 LEU A O 1
ATOM 2101 N N . LEU A 1 269 ? 10.532 -11.250 1.633 1.00 97.44 269 LEU A N 1
ATOM 2102 C CA . LEU A 1 269 ? 11.423 -12.215 0.992 1.00 97.44 269 LEU A CA 1
ATOM 2103 C C . LEU A 1 269 ? 11.592 -11.915 -0.504 1.00 97.44 269 LEU A C 1
ATOM 2105 O O . LEU A 1 269 ? 12.719 -11.893 -0.983 1.00 97.44 269 LEU A O 1
ATOM 2109 N N . ARG A 1 270 ? 10.495 -11.620 -1.214 1.00 98.19 270 ARG A N 1
ATOM 2110 C CA . ARG A 1 270 ? 10.536 -11.280 -2.645 1.00 98.19 270 ARG A CA 1
ATOM 2111 C C . ARG A 1 270 ? 11.271 -9.970 -2.925 1.00 98.19 270 ARG A C 1
ATOM 2113 O O . ARG A 1 270 ? 12.027 -9.908 -3.874 1.00 98.19 270 ARG A O 1
ATOM 2120 N N . PHE A 1 271 ? 11.147 -8.944 -2.083 1.00 97.69 271 PHE A N 1
ATOM 2121 C CA . PHE A 1 271 ? 11.933 -7.719 -2.278 1.00 97.69 271 PHE A CA 1
ATOM 2122 C C . PHE A 1 271 ? 13.443 -7.925 -2.104 1.00 97.69 271 PHE A C 1
ATOM 2124 O O . PHE A 1 271 ? 14.216 -7.147 -2.648 1.00 97.69 271 PHE A O 1
ATOM 2131 N N . ASN A 1 272 ? 13.887 -8.955 -1.379 1.00 96.69 272 ASN A N 1
ATOM 2132 C CA . ASN A 1 272 ? 15.316 -9.239 -1.232 1.00 96.69 272 ASN A CA 1
ATOM 2133 C C . ASN A 1 272 ? 15.936 -9.923 -2.462 1.00 96.69 272 ASN A C 1
ATOM 2135 O O . ASN A 1 272 ? 17.155 -10.061 -2.492 1.00 96.69 272 ASN A O 1
ATOM 2139 N N . THR A 1 273 ? 15.144 -10.362 -3.450 1.00 97.81 273 THR A N 1
ATOM 2140 C CA . THR A 1 273 ? 15.679 -11.034 -4.648 1.00 97.81 273 THR A CA 1
ATOM 2141 C C . THR A 1 273 ? 16.165 -10.064 -5.718 1.00 97.81 273 THR A C 1
ATOM 2143 O O . THR A 1 273 ? 16.829 -10.507 -6.644 1.00 97.81 273 THR A O 1
ATOM 2146 N N . PHE A 1 274 ? 15.852 -8.769 -5.606 1.00 97.56 274 PHE A N 1
ATOM 2147 C CA . PHE A 1 274 ? 16.334 -7.757 -6.546 1.00 97.56 274 PHE A CA 1
ATOM 2148 C C . PHE A 1 274 ? 17.769 -7.345 -6.222 1.00 97.56 274 PHE A C 1
ATOM 2150 O O . PHE A 1 274 ? 18.088 -6.999 -5.076 1.00 97.56 274 PHE A O 1
ATOM 2157 N N . ASP A 1 275 ? 18.608 -7.319 -7.244 1.00 97.12 275 ASP A N 1
ATOM 2158 C CA . ASP A 1 275 ? 20.027 -6.967 -7.177 1.00 97.12 275 ASP A CA 1
ATOM 2159 C C . ASP A 1 275 ? 20.434 -5.910 -8.216 1.00 97.12 275 ASP A C 1
ATOM 2161 O O . ASP A 1 275 ? 21.572 -5.437 -8.188 1.00 97.12 275 ASP A O 1
ATOM 2165 N N . HIS A 1 276 ? 19.505 -5.448 -9.062 1.00 96.88 276 HIS A N 1
ATOM 2166 C CA . HIS A 1 276 ? 19.804 -4.398 -10.026 1.00 96.88 276 HIS A CA 1
ATOM 2167 C C . HIS A 1 276 ? 20.163 -3.055 -9.338 1.00 96.88 276 HIS A C 1
ATOM 2169 O O . HIS A 1 276 ? 19.338 -2.507 -8.593 1.00 96.88 276 HIS A O 1
ATOM 2175 N N . PRO A 1 277 ? 21.324 -2.431 -9.641 1.00 95.50 277 PRO A N 1
ATOM 2176 C CA . PRO A 1 277 ? 21.816 -1.250 -8.919 1.00 95.50 277 PRO A CA 1
ATOM 2177 C C . PRO A 1 277 ? 20.861 -0.048 -8.908 1.00 95.50 277 PRO A C 1
ATOM 2179 O O . PRO A 1 277 ? 20.680 0.587 -7.872 1.00 95.50 277 PRO A O 1
ATOM 2182 N N . LEU A 1 278 ? 20.203 0.253 -10.036 1.00 95.69 278 LEU A N 1
ATOM 2183 C CA . LEU A 1 278 ? 19.253 1.378 -10.122 1.00 95.69 278 LEU A CA 1
ATOM 2184 C C . LEU A 1 278 ? 17.954 1.163 -9.325 1.00 95.69 278 LEU A C 1
ATOM 2186 O O . LEU A 1 278 ? 17.232 2.125 -9.073 1.00 95.69 278 LEU A O 1
ATOM 2190 N N . LEU A 1 279 ? 17.651 -0.072 -8.910 1.00 97.25 279 LEU A N 1
ATOM 2191 C CA . LEU A 1 279 ? 16.487 -0.376 -8.073 1.00 97.25 279 LEU A CA 1
ATOM 2192 C C . LEU A 1 279 ? 16.828 -0.401 -6.580 1.00 97.25 279 LEU A C 1
ATOM 2194 O O . LEU A 1 279 ? 15.910 -0.431 -5.762 1.00 97.25 279 LEU A O 1
ATOM 2198 N N . GLU A 1 280 ? 18.110 -0.360 -6.201 1.00 96.31 280 GLU A N 1
ATOM 2199 C CA . GLU A 1 280 ? 18.562 -0.583 -4.822 1.00 96.31 280 GLU A CA 1
ATOM 2200 C C . GLU A 1 280 ? 17.906 0.374 -3.820 1.00 96.31 280 GLU A C 1
ATOM 2202 O O . GLU A 1 280 ? 17.415 -0.047 -2.772 1.00 96.31 280 GLU A O 1
ATOM 2207 N N . ALA A 1 281 ? 17.827 1.661 -4.155 1.00 94.94 281 ALA A N 1
ATOM 2208 C CA . ALA A 1 281 ? 17.227 2.656 -3.274 1.00 94.94 281 ALA A CA 1
ATOM 2209 C C . ALA A 1 281 ? 15.719 2.429 -3.070 1.00 94.94 281 ALA A C 1
ATOM 2211 O O . ALA A 1 281 ? 15.216 2.472 -1.941 1.00 94.94 281 ALA A O 1
ATOM 2212 N N . LEU A 1 282 ? 14.988 2.130 -4.151 1.00 96.62 282 LEU A N 1
ATOM 2213 C CA . LEU A 1 282 ? 13.557 1.821 -4.094 1.00 96.62 282 LEU A CA 1
ATOM 2214 C C . LEU A 1 282 ? 13.297 0.512 -3.339 1.00 96.62 282 LEU A C 1
ATOM 2216 O O . LEU A 1 282 ? 12.396 0.453 -2.498 1.00 96.62 282 LEU A O 1
ATOM 2220 N N . LYS A 1 283 ? 14.127 -0.509 -3.580 1.00 97.31 283 LYS A N 1
ATOM 2221 C CA . LYS A 1 283 ? 14.146 -1.781 -2.851 1.00 97.31 283 LYS A CA 1
ATOM 2222 C C . LYS A 1 283 ? 14.314 -1.553 -1.359 1.00 97.31 283 LYS A C 1
ATOM 2224 O O . LYS A 1 283 ? 13.487 -2.015 -0.573 1.00 97.31 283 LYS A O 1
ATOM 2229 N N . GLN A 1 284 ? 15.331 -0.796 -0.962 1.00 97.00 284 GLN A N 1
ATOM 2230 C CA . GLN A 1 284 ? 15.607 -0.539 0.443 1.00 97.00 284 GLN A CA 1
ATOM 2231 C C . GLN A 1 284 ? 14.477 0.257 1.107 1.00 97.00 284 GLN A C 1
ATOM 2233 O O . GLN A 1 284 ? 14.085 -0.054 2.233 1.00 97.00 284 GLN A O 1
ATOM 2238 N N . SER A 1 285 ? 13.896 1.226 0.394 1.00 95.25 285 SER A N 1
ATOM 2239 C CA . SER A 1 285 ? 12.714 1.966 0.848 1.00 95.25 285 SER A CA 1
ATOM 2240 C C . SER A 1 285 ? 11.518 1.035 1.101 1.00 95.25 285 SER A C 1
ATOM 2242 O O . SER A 1 285 ? 10.929 1.066 2.185 1.00 95.25 285 SER A O 1
ATOM 2244 N N . ALA A 1 286 ? 11.205 0.137 0.159 1.00 96.31 286 ALA A N 1
ATOM 2245 C CA . ALA A 1 286 ? 10.120 -0.838 0.297 1.00 96.31 286 ALA A CA 1
ATOM 2246 C C . ALA A 1 286 ? 10.375 -1.859 1.423 1.00 96.31 286 ALA A C 1
ATOM 2248 O O . ALA A 1 286 ? 9.461 -2.204 2.175 1.00 96.31 286 ALA A O 1
ATOM 2249 N N . ILE A 1 287 ? 11.620 -2.317 1.588 1.00 96.56 287 ILE A N 1
ATOM 2250 C CA . ILE A 1 287 ? 12.023 -3.229 2.666 1.00 96.56 287 ILE A CA 1
ATOM 2251 C C . ILE A 1 287 ? 11.830 -2.578 4.038 1.00 96.56 287 ILE A C 1
ATOM 2253 O O . ILE A 1 287 ? 11.280 -3.209 4.944 1.00 96.56 287 ILE A O 1
ATOM 2257 N N . GLU A 1 288 ? 12.273 -1.333 4.218 1.00 94.69 288 GLU A N 1
ATOM 2258 C CA . GLU A 1 288 ? 12.099 -0.620 5.487 1.00 94.69 288 GLU A CA 1
ATOM 2259 C C . GLU A 1 288 ? 10.620 -0.340 5.776 1.00 94.69 288 GLU A C 1
ATOM 2261 O O . GLU A 1 288 ? 10.162 -0.573 6.897 1.00 94.69 288 GLU A O 1
ATOM 2266 N N . GLU A 1 289 ? 9.843 0.036 4.756 1.00 94.56 289 GLU A N 1
ATOM 2267 C CA . GLU A 1 289 ? 8.388 0.153 4.863 1.00 94.56 289 GLU A CA 1
ATOM 2268 C C . GLU A 1 289 ? 7.764 -1.161 5.371 1.00 94.56 289 GLU A C 1
ATOM 2270 O O . GLU A 1 289 ? 7.043 -1.168 6.374 1.00 94.56 289 GLU A O 1
ATOM 2275 N N . LEU A 1 290 ? 8.082 -2.295 4.739 1.00 94.31 290 LEU A N 1
ATOM 2276 C CA . LEU A 1 290 ? 7.570 -3.609 5.130 1.00 94.31 290 LEU A CA 1
ATOM 2277 C C . LEU A 1 290 ? 8.002 -4.020 6.537 1.00 94.31 290 LEU A C 1
ATOM 2279 O O . LEU A 1 290 ? 7.180 -4.552 7.281 1.00 94.31 290 LEU A O 1
ATOM 2283 N N . LYS A 1 291 ? 9.254 -3.770 6.938 1.00 92.88 291 LYS A N 1
ATOM 2284 C CA . LYS A 1 291 ? 9.743 -4.075 8.295 1.00 92.88 291 LYS A CA 1
ATOM 2285 C C . LYS A 1 291 ? 8.972 -3.303 9.362 1.00 92.88 291 LYS A C 1
ATOM 2287 O O . LYS A 1 291 ? 8.634 -3.877 10.406 1.00 92.88 291 LYS A O 1
ATOM 2292 N N . ASP A 1 292 ? 8.679 -2.031 9.112 1.00 89.00 292 ASP A N 1
ATOM 2293 C CA . ASP A 1 292 ? 7.883 -1.208 10.020 1.00 89.00 292 ASP A CA 1
ATOM 2294 C C . ASP A 1 292 ? 6.453 -1.748 10.131 1.00 89.00 292 ASP A C 1
ATOM 2296 O O . ASP A 1 292 ? 5.947 -1.952 11.240 1.00 89.00 292 ASP A O 1
ATOM 2300 N N . ARG A 1 293 ? 5.817 -2.080 8.999 1.00 86.69 293 ARG A N 1
ATOM 2301 C CA . ARG A 1 293 ? 4.471 -2.679 8.995 1.00 86.69 293 ARG A CA 1
ATOM 2302 C C . ARG A 1 293 ? 4.428 -4.049 9.654 1.00 86.69 293 ARG A C 1
ATOM 2304 O O . ARG A 1 293 ? 3.513 -4.309 10.429 1.00 86.69 293 ARG A O 1
ATOM 2311 N N . LEU A 1 294 ? 5.416 -4.898 9.394 1.00 86.06 294 LEU A N 1
ATOM 2312 C CA . LEU A 1 294 ? 5.548 -6.222 9.993 1.00 86.06 294 LEU A CA 1
ATOM 2313 C C . LEU A 1 294 ? 5.668 -6.116 11.513 1.00 86.06 294 LEU A C 1
ATOM 2315 O O . LEU A 1 294 ? 5.011 -6.854 12.239 1.00 86.06 294 LEU A O 1
ATOM 2319 N N . SER A 1 295 ? 6.457 -5.160 12.004 1.00 81.69 295 SER A N 1
ATOM 2320 C CA . SER A 1 295 ? 6.617 -4.931 13.442 1.00 81.69 295 SER A CA 1
ATOM 2321 C C . SER A 1 295 ? 5.288 -4.514 14.094 1.00 81.69 295 SER A C 1
ATOM 2323 O O . SER A 1 295 ? 4.937 -5.036 15.152 1.00 81.69 295 SER A O 1
ATOM 2325 N N . ILE A 1 296 ? 4.511 -3.639 13.442 1.00 83.75 296 ILE A N 1
ATOM 2326 C CA . ILE A 1 296 ? 3.169 -3.241 13.905 1.00 83.75 296 ILE A CA 1
ATOM 2327 C C . ILE A 1 296 ? 2.206 -4.433 13.880 1.00 83.75 296 ILE A C 1
ATOM 2329 O O . ILE A 1 296 ? 1.539 -4.703 14.874 1.00 83.75 296 ILE A O 1
ATOM 2333 N N . ALA A 1 297 ? 2.148 -5.170 12.770 1.00 83.12 297 ALA A N 1
ATOM 2334 C CA . ALA A 1 297 ? 1.270 -6.326 12.630 1.00 83.12 297 ALA A CA 1
ATOM 2335 C C . ALA A 1 297 ? 1.617 -7.433 13.640 1.00 83.12 297 ALA A C 1
ATOM 2337 O O . ALA A 1 297 ? 0.712 -8.065 14.172 1.00 83.12 297 ALA A O 1
ATOM 2338 N N . ARG A 1 298 ? 2.904 -7.626 13.975 1.00 85.00 298 ARG A N 1
ATOM 2339 C CA . ARG A 1 298 ? 3.340 -8.577 15.010 1.00 85.00 298 ARG A CA 1
ATOM 2340 C C . ARG A 1 298 ? 2.875 -8.131 16.384 1.00 85.00 298 ARG A C 1
ATOM 2342 O O . ARG A 1 298 ? 2.353 -8.953 17.121 1.00 85.00 298 ARG A O 1
ATOM 2349 N N . ALA A 1 299 ? 3.013 -6.847 16.713 1.00 77.50 299 ALA A N 1
ATOM 2350 C CA . ALA A 1 299 ? 2.509 -6.315 17.975 1.00 77.50 299 ALA A CA 1
ATOM 2351 C C . ALA A 1 299 ? 0.984 -6.492 18.100 1.00 77.50 299 ALA A C 1
ATOM 2353 O O . ALA A 1 299 ? 0.504 -6.886 19.157 1.00 77.50 299 ALA A O 1
ATOM 2354 N N . LEU A 1 300 ? 0.233 -6.271 17.016 1.00 80.69 300 LEU A N 1
ATOM 2355 C CA . LEU A 1 300 ? -1.222 -6.457 16.992 1.00 80.69 300 LEU A CA 1
ATOM 2356 C C . LEU A 1 300 ? -1.636 -7.936 17.055 1.00 80.69 300 LEU A C 1
ATOM 2358 O O . LEU A 1 300 ? -2.554 -8.276 17.793 1.00 80.69 300 LEU A O 1
ATOM 2362 N N . ALA A 1 301 ? -0.938 -8.829 16.349 1.00 80.62 301 ALA A N 1
ATOM 2363 C CA . ALA A 1 301 ? -1.181 -10.271 16.430 1.00 80.62 301 ALA A CA 1
ATOM 2364 C C . ALA A 1 301 ? -0.841 -10.829 17.818 1.00 80.62 301 ALA A C 1
ATOM 2366 O O . ALA A 1 301 ? -1.581 -11.641 18.366 1.00 80.62 301 ALA A O 1
ATOM 2367 N N . LEU A 1 302 ? 0.268 -10.371 18.408 1.00 77.19 302 LEU A N 1
ATOM 2368 C CA . LEU A 1 302 ? 0.611 -10.698 19.785 1.00 77.19 302 LEU A CA 1
ATOM 2369 C C . LEU A 1 302 ? -0.453 -10.167 20.731 1.00 77.19 302 LEU A C 1
ATOM 2371 O O . LEU A 1 302 ? -0.841 -10.910 21.608 1.00 77.19 302 LEU A O 1
ATOM 2375 N N . TYR A 1 303 ? -0.970 -8.953 20.546 1.00 73.94 303 TYR A N 1
ATOM 2376 C CA . TYR A 1 303 ? -2.059 -8.431 21.372 1.00 73.94 303 TYR A CA 1
ATOM 2377 C C . TYR A 1 303 ? -3.323 -9.303 21.297 1.00 73.94 303 TYR A C 1
ATOM 2379 O O . TYR A 1 303 ? -3.857 -9.669 22.341 1.00 73.94 303 TYR A O 1
ATOM 2387 N N . GLN A 1 304 ? -3.736 -9.722 20.094 1.00 71.31 304 GLN A N 1
ATOM 2388 C CA . GLN A 1 304 ? -4.871 -10.639 19.915 1.00 71.31 304 GLN A CA 1
ATOM 2389 C C . GLN A 1 304 ? -4.650 -11.998 20.594 1.00 71.31 304 GLN A C 1
ATOM 2391 O O . GLN A 1 304 ? -5.558 -12.528 21.228 1.00 71.31 304 GLN A O 1
ATOM 2396 N N . ASN A 1 305 ? -3.438 -12.551 20.501 1.00 67.44 305 ASN A N 1
ATOM 2397 C CA . ASN A 1 305 ? -3.102 -13.840 21.112 1.00 67.44 305 ASN A CA 1
ATOM 2398 C C . ASN A 1 305 ? -2.783 -13.729 22.616 1.00 67.44 305 ASN A C 1
ATOM 2400 O O . ASN A 1 305 ? -2.911 -14.700 23.358 1.00 67.44 305 ASN A O 1
ATOM 2404 N N . ALA A 1 306 ? -2.355 -12.556 23.089 1.00 56.75 306 ALA A N 1
ATOM 2405 C CA . ALA A 1 306 ? -1.864 -12.314 24.443 1.00 56.75 306 ALA A CA 1
ATOM 2406 C C . ALA A 1 306 ? -2.976 -12.029 25.454 1.00 56.75 306 ALA A C 1
ATOM 2408 O O . ALA A 1 306 ? -2.683 -11.498 26.527 1.00 56.75 306 ALA A O 1
ATOM 2409 N N . ALA A 1 307 ? -4.188 -12.538 25.220 1.00 55.41 307 ALA A N 1
ATOM 2410 C CA . ALA A 1 307 ? -5.147 -12.797 26.294 1.00 55.41 307 ALA A CA 1
ATOM 2411 C C . ALA A 1 307 ? -4.549 -13.635 27.464 1.00 55.41 307 ALA A C 1
ATOM 2413 O O . ALA A 1 307 ? -5.206 -13.795 28.487 1.00 55.41 307 ALA A O 1
ATOM 2414 N N . GLY A 1 308 ? -3.288 -14.102 27.373 1.00 52.31 308 GLY A N 1
ATOM 2415 C CA . GLY A 1 308 ? -2.513 -14.622 28.505 1.00 52.31 308 GLY A CA 1
ATOM 2416 C C . GLY A 1 308 ? -1.007 -14.296 28.586 1.00 52.31 308 GLY A C 1
ATOM 2417 O O . GLY A 1 308 ? -0.351 -14.921 29.409 1.00 52.31 308 GLY A O 1
ATOM 2418 N N . ASN A 1 309 ? -0.405 -13.384 27.793 1.00 53.78 309 ASN A N 1
ATOM 2419 C CA . ASN A 1 309 ? 1.073 -13.217 27.806 1.00 53.78 309 ASN A CA 1
ATOM 2420 C C . ASN A 1 309 ? 1.600 -11.771 27.620 1.00 53.78 309 ASN A C 1
ATOM 2422 O O . ASN A 1 309 ? 2.148 -11.392 26.581 1.00 53.78 309 ASN A O 1
ATOM 2426 N N . PHE A 1 310 ? 1.482 -10.961 28.680 1.00 52.12 310 PHE A N 1
ATOM 2427 C CA . PHE A 1 310 ? 1.808 -9.522 28.720 1.00 52.12 310 PHE A CA 1
ATOM 2428 C C . PHE A 1 310 ? 3.257 -9.161 28.323 1.00 52.12 310 PHE A C 1
ATOM 2430 O O . PHE A 1 310 ? 3.475 -8.165 27.635 1.00 52.12 310 PHE A O 1
ATOM 2437 N N . ILE A 1 311 ? 4.247 -9.979 28.701 1.00 58.91 311 ILE A N 1
ATOM 2438 C CA . ILE A 1 311 ? 5.684 -9.673 28.523 1.00 58.91 311 ILE A CA 1
ATOM 2439 C C . ILE A 1 311 ? 6.073 -9.599 27.036 1.00 58.91 311 ILE A C 1
ATOM 2441 O O . ILE A 1 311 ? 6.799 -8.705 26.610 1.00 58.91 311 ILE A O 1
ATOM 2445 N N . SER A 1 312 ? 5.533 -10.501 26.215 1.00 58.69 312 SER A N 1
ATOM 2446 C CA . SER A 1 312 ? 5.838 -10.544 24.777 1.00 58.69 312 SER A CA 1
ATOM 2447 C C . SER A 1 312 ? 5.325 -9.315 24.006 1.00 58.69 312 SER A C 1
ATOM 2449 O O . SER A 1 312 ? 5.921 -8.901 23.011 1.00 58.69 312 SER A O 1
ATOM 2451 N N . SER A 1 313 ? 4.251 -8.683 24.495 1.00 57.84 313 SER A N 1
ATOM 2452 C CA . SER A 1 313 ? 3.646 -7.497 23.879 1.00 57.84 313 SER A CA 1
ATOM 2453 C C . SER A 1 313 ? 4.464 -6.222 24.133 1.00 57.84 313 SER A C 1
ATOM 2455 O O . SER A 1 313 ? 4.634 -5.392 23.232 1.00 57.84 313 SER A O 1
ATOM 2457 N N . THR A 1 314 ? 5.039 -6.070 25.333 1.00 61.06 314 THR A N 1
ATOM 2458 C CA . THR A 1 314 ? 5.803 -4.867 25.707 1.00 61.06 314 THR A CA 1
ATOM 2459 C C . THR A 1 314 ? 7.087 -4.703 24.895 1.00 61.06 314 THR A C 1
ATOM 2461 O O . THR A 1 314 ? 7.387 -3.592 24.442 1.00 61.06 314 THR A O 1
ATOM 2464 N N . ASP A 1 315 ? 7.800 -5.800 24.632 1.00 64.38 315 ASP A N 1
ATOM 2465 C CA . ASP A 1 315 ? 9.043 -5.773 23.854 1.00 64.38 315 ASP A CA 1
ATOM 2466 C C . ASP A 1 315 ? 8.780 -5.420 22.384 1.00 64.38 315 ASP A C 1
ATOM 2468 O O . ASP A 1 315 ? 9.460 -4.562 21.807 1.00 64.38 315 ASP A O 1
ATOM 2472 N N . GLY A 1 316 ? 7.725 -5.998 21.795 1.00 62.44 316 GLY A N 1
ATOM 2473 C CA . GLY A 1 316 ? 7.296 -5.682 20.432 1.00 62.44 316 GLY A CA 1
ATOM 2474 C C . GLY A 1 316 ? 6.922 -4.206 20.263 1.00 62.44 316 GLY A C 1
ATOM 2475 O O . GLY A 1 316 ? 7.370 -3.544 19.324 1.00 62.44 316 GLY A O 1
ATOM 2476 N N . CYS A 1 317 ? 6.159 -3.651 21.207 1.00 63.03 317 CYS A N 1
ATOM 2477 C CA . CYS A 1 317 ? 5.702 -2.263 21.145 1.00 63.03 317 CYS A CA 1
ATOM 2478 C C . CYS A 1 317 ? 6.860 -1.252 21.309 1.00 63.03 317 CYS A C 1
ATOM 2480 O O . CYS A 1 317 ? 6.923 -0.238 20.602 1.00 63.03 317 CYS A O 1
ATOM 2482 N N . SER A 1 318 ? 7.832 -1.548 22.181 1.00 65.50 318 SER A N 1
ATOM 2483 C CA . SER A 1 318 ? 9.048 -0.736 22.355 1.00 65.50 318 SER A CA 1
ATOM 2484 C C . SER A 1 318 ? 9.916 -0.703 21.084 1.00 65.50 318 SER A C 1
ATOM 2486 O O . SER A 1 318 ? 10.368 0.366 20.646 1.00 65.50 318 SER A O 1
ATOM 2488 N N . ALA A 1 319 ? 10.080 -1.854 20.422 1.00 66.31 319 ALA A N 1
ATOM 2489 C CA . ALA A 1 319 ? 10.814 -1.958 19.162 1.00 66.31 319 ALA A CA 1
ATOM 2490 C C . ALA A 1 319 ? 10.144 -1.160 18.026 1.00 66.31 319 ALA A C 1
ATOM 2492 O O . ALA A 1 319 ? 10.825 -0.446 17.288 1.00 66.31 319 ALA A O 1
ATOM 2493 N N . VAL A 1 320 ? 8.810 -1.204 17.917 1.00 65.06 320 VAL A N 1
ATOM 2494 C CA . VAL A 1 320 ? 8.047 -0.407 16.934 1.00 65.06 320 VAL A CA 1
ATOM 2495 C C . VAL A 1 320 ? 8.230 1.094 17.175 1.00 65.06 320 VAL A C 1
ATOM 2497 O O . VAL A 1 320 ? 8.489 1.860 16.243 1.00 65.06 320 VAL A O 1
ATOM 2500 N N . LYS A 1 321 ? 8.123 1.536 18.433 1.00 68.25 321 LYS A N 1
ATOM 2501 C CA . LYS A 1 321 ? 8.185 2.961 18.790 1.00 68.25 321 LYS A CA 1
ATOM 2502 C C . LYS A 1 321 ? 9.554 3.583 18.503 1.00 68.25 321 LYS A C 1
ATOM 2504 O O . LYS A 1 321 ? 9.614 4.737 18.074 1.00 68.25 321 LYS A O 1
ATOM 2509 N N . SER A 1 322 ? 10.640 2.845 18.731 1.00 68.75 322 SER A N 1
ATOM 2510 C CA . SER A 1 322 ? 12.005 3.316 18.454 1.00 68.75 322 SER A CA 1
ATOM 2511 C C . SER A 1 322 ? 12.292 3.413 16.950 1.00 68.75 322 SER A C 1
ATOM 2513 O O . SER A 1 322 ? 12.786 4.448 16.497 1.00 68.75 322 SER A O 1
ATOM 2515 N N . LYS A 1 323 ? 11.901 2.403 16.161 1.00 66.00 323 LYS A N 1
ATOM 2516 C CA . LYS A 1 323 ? 12.070 2.395 14.696 1.00 66.00 323 LYS A CA 1
ATOM 2517 C C . LYS A 1 323 ? 11.241 3.473 13.996 1.00 66.00 323 LYS A C 1
ATOM 2519 O O . LYS A 1 323 ? 11.794 4.265 13.236 1.00 66.00 323 LYS A O 1
ATOM 2524 N N . SER A 1 324 ? 9.959 3.604 14.351 1.00 54.88 324 SER A N 1
ATOM 2525 C CA . SER A 1 324 ? 9.066 4.596 13.734 1.00 54.88 324 SER A CA 1
ATOM 2526 C C . SER A 1 324 ? 9.535 6.040 13.958 1.00 54.88 324 SER A C 1
ATOM 2528 O O . SER A 1 324 ? 9.411 6.880 13.066 1.00 54.88 324 SER A O 1
ATOM 2530 N N . ARG A 1 325 ? 10.122 6.349 15.126 1.00 66.44 325 ARG A N 1
ATOM 2531 C CA . ARG A 1 325 ? 10.724 7.670 15.382 1.00 66.44 325 ARG A CA 1
ATOM 2532 C C . ARG A 1 325 ? 11.895 7.951 14.444 1.00 66.44 325 ARG A C 1
ATOM 2534 O O . ARG A 1 325 ? 11.966 9.050 13.903 1.00 66.44 325 ARG A O 1
ATOM 2541 N N . ARG A 1 326 ? 12.766 6.963 14.222 1.00 64.06 326 ARG A N 1
ATOM 2542 C CA . ARG A 1 326 ? 13.918 7.081 13.319 1.00 64.06 326 ARG A CA 1
ATOM 2543 C C . ARG A 1 326 ? 13.474 7.298 11.873 1.00 64.06 326 ARG A C 1
ATOM 2545 O O . ARG A 1 326 ? 13.973 8.204 11.215 1.00 64.06 326 ARG A O 1
ATOM 2552 N N . TRP A 1 327 ? 12.490 6.527 11.410 1.00 54.41 327 TRP A N 1
ATOM 2553 C CA . TRP A 1 327 ? 11.968 6.655 10.049 1.00 54.41 327 TRP A CA 1
ATOM 2554 C C . TRP A 1 327 ? 11.273 8.001 9.816 1.00 54.41 327 TRP A C 1
ATOM 2556 O O . TRP A 1 327 ? 11.588 8.696 8.852 1.00 54.41 327 TRP A O 1
ATOM 2566 N N . LYS A 1 328 ? 10.404 8.441 10.741 1.00 59.69 328 LYS A N 1
ATOM 2567 C CA . LYS A 1 328 ? 9.770 9.771 10.663 1.00 59.69 328 LYS A CA 1
ATOM 2568 C C . LYS A 1 328 ? 10.792 10.900 10.646 1.00 59.69 328 LYS A C 1
ATOM 2570 O O . LYS A 1 328 ? 10.612 11.851 9.897 1.00 59.69 328 LYS A O 1
ATOM 2575 N N . GLN A 1 329 ? 11.856 10.799 11.439 1.00 62.28 329 GLN A N 1
ATOM 2576 C CA . GLN A 1 329 ? 12.901 11.818 11.469 1.00 62.28 329 GLN A CA 1
ATOM 2577 C C . GLN A 1 329 ? 13.642 11.914 10.126 1.00 62.28 329 GLN A C 1
ATOM 2579 O O . GLN A 1 329 ? 13.895 13.021 9.660 1.00 62.28 329 GLN A O 1
ATOM 2584 N N . ASN A 1 330 ? 13.883 10.786 9.454 1.00 53.50 330 ASN A N 1
ATOM 2585 C CA . ASN A 1 330 ? 14.528 10.757 8.137 1.00 53.50 330 ASN A CA 1
ATOM 2586 C C . ASN A 1 330 ? 13.583 11.202 6.998 1.00 53.50 330 ASN A C 1
ATOM 2588 O O . ASN A 1 330 ? 13.981 11.961 6.115 1.00 53.50 330 ASN A O 1
ATOM 2592 N N . SER A 1 331 ? 12.314 10.780 7.037 1.00 46.19 331 SER A N 1
ATOM 2593 C CA . SER A 1 331 ? 11.303 11.112 6.020 1.00 46.19 331 SER A CA 1
ATOM 2594 C C . SER A 1 331 ? 10.854 12.579 6.095 1.00 46.19 331 SER A C 1
ATOM 2596 O O . SER A 1 331 ? 10.809 13.274 5.080 1.00 46.19 331 SER A O 1
ATOM 2598 N N . TRP A 1 332 ? 10.582 13.105 7.296 1.00 43.00 332 TRP A N 1
ATOM 2599 C CA . TRP A 1 332 ? 10.158 14.500 7.464 1.00 43.00 332 TRP A CA 1
ATOM 2600 C C . TRP A 1 332 ? 11.280 15.501 7.223 1.00 43.00 332 TRP A C 1
ATOM 2602 O O . TRP A 1 332 ? 10.998 16.595 6.744 1.00 43.00 332 TRP A O 1
ATOM 2612 N N . SER A 1 333 ? 12.538 15.138 7.489 1.00 44.25 333 SER A N 1
ATOM 2613 C CA . SER A 1 333 ? 13.668 16.002 7.131 1.00 44.25 333 SER A CA 1
ATOM 2614 C C . SER A 1 333 ? 13.759 16.205 5.614 1.00 44.25 333 SER A C 1
ATOM 2616 O O . SER A 1 333 ? 14.101 17.297 5.175 1.00 44.25 333 SER A O 1
ATOM 2618 N N . SER A 1 334 ? 13.380 15.201 4.818 1.00 42.62 334 SER A N 1
ATOM 2619 C CA . SER A 1 334 ? 13.376 15.287 3.351 1.00 42.62 334 SER A CA 1
ATOM 2620 C C . SER A 1 334 ? 12.168 16.071 2.815 1.00 42.62 334 SER A C 1
ATOM 2622 O O . SER A 1 334 ? 12.333 16.960 1.982 1.00 42.62 334 SER A O 1
ATOM 2624 N N . ASN A 1 335 ? 10.965 15.839 3.358 1.00 39.50 335 ASN A N 1
ATOM 2625 C CA . ASN A 1 335 ? 9.751 16.552 2.930 1.00 39.50 335 ASN A CA 1
ATOM 2626 C C . ASN A 1 335 ? 9.702 18.025 3.382 1.00 39.50 335 ASN A C 1
ATOM 2628 O O . ASN A 1 335 ? 9.246 18.877 2.622 1.00 39.50 335 ASN A O 1
ATOM 2632 N N . ALA A 1 336 ? 10.179 18.354 4.589 1.00 38.25 336 ALA A N 1
ATOM 2633 C CA . ALA A 1 336 ? 10.166 19.731 5.101 1.00 38.25 336 ALA A CA 1
ATOM 2634 C C . ALA A 1 336 ? 11.175 20.642 4.380 1.00 38.25 336 ALA A C 1
ATOM 2636 O O . ALA A 1 336 ? 10.916 21.834 4.206 1.00 38.25 336 ALA A O 1
ATOM 2637 N N . LEU A 1 337 ? 12.305 20.085 3.925 1.00 39.69 337 LEU A N 1
ATOM 2638 C CA . LEU A 1 337 ? 13.244 20.786 3.044 1.00 39.69 337 LEU A CA 1
ATOM 2639 C C . LEU A 1 337 ? 12.616 21.080 1.676 1.00 39.69 337 LEU A C 1
ATOM 2641 O O . LEU A 1 337 ? 12.879 22.138 1.108 1.00 39.69 337 LEU A O 1
ATOM 2645 N N . TYR A 1 338 ? 11.752 20.189 1.184 1.00 43.69 338 TYR A N 1
ATOM 2646 C CA . TYR A 1 338 ? 11.133 20.295 -0.135 1.00 43.69 338 TYR A CA 1
ATOM 2647 C C . TYR A 1 338 ? 10.007 21.335 -0.192 1.00 43.69 338 TYR A C 1
ATOM 2649 O O . TYR A 1 338 ? 10.043 22.231 -1.030 1.00 43.69 338 TYR A O 1
ATOM 2657 N N . THR A 1 339 ? 9.063 21.313 0.761 1.00 46.38 339 THR A N 1
ATOM 2658 C CA . THR A 1 339 ? 8.036 22.372 0.850 1.00 46.38 339 THR A CA 1
ATOM 2659 C C . THR A 1 339 ? 8.654 23.753 1.037 1.00 46.38 339 THR A C 1
ATOM 2661 O O . THR A 1 339 ? 8.071 24.744 0.620 1.00 46.38 339 THR A O 1
ATOM 2664 N N . ARG A 1 340 ? 9.842 23.826 1.651 1.00 40.75 340 ARG A N 1
ATOM 2665 C CA . ARG A 1 340 ? 10.571 25.080 1.825 1.00 40.75 340 ARG A CA 1
ATOM 2666 C C . ARG A 1 340 ? 11.251 25.544 0.537 1.00 40.75 340 ARG A C 1
ATOM 2668 O O . ARG A 1 340 ? 11.174 26.724 0.247 1.00 40.75 340 ARG A O 1
ATOM 2675 N N . THR A 1 341 ? 11.863 24.650 -0.241 1.00 49.34 341 THR A N 1
ATOM 2676 C CA . THR A 1 341 ? 12.573 25.029 -1.479 1.00 49.34 341 THR A CA 1
ATOM 2677 C C . THR A 1 341 ? 11.637 25.343 -2.644 1.00 49.34 341 THR A C 1
ATOM 2679 O O . THR A 1 341 ? 11.941 26.244 -3.421 1.00 49.34 341 THR A O 1
ATOM 2682 N N . ASP A 1 342 ? 10.497 24.661 -2.766 1.00 46.53 342 ASP A N 1
ATOM 2683 C CA . ASP A 1 342 ? 9.500 25.001 -3.792 1.00 46.53 342 ASP A CA 1
ATOM 2684 C C . ASP A 1 342 ? 8.748 26.296 -3.440 1.00 46.53 342 ASP A C 1
ATOM 2686 O O . ASP A 1 342 ? 8.469 27.098 -4.330 1.00 46.53 342 ASP A O 1
ATOM 2690 N N . GLN A 1 343 ? 8.503 26.554 -2.147 1.00 54.81 343 GLN A N 1
ATOM 2691 C CA . GLN A 1 343 ? 7.982 27.844 -1.686 1.00 54.81 343 GLN A CA 1
ATOM 2692 C C . GLN A 1 343 ? 9.002 28.971 -1.907 1.00 54.81 343 GLN A C 1
ATOM 2694 O O . GLN A 1 343 ? 8.634 30.011 -2.428 1.00 54.81 343 GLN A O 1
ATOM 2699 N N . GLU A 1 344 ? 10.283 28.753 -1.598 1.00 62.28 344 GLU A N 1
ATOM 2700 C CA . GLU A 1 344 ? 11.352 29.750 -1.775 1.00 62.28 344 GLU A CA 1
ATOM 2701 C C . GLU A 1 344 ? 11.575 30.092 -3.257 1.00 62.28 344 GLU A C 1
ATOM 2703 O O . GLU A 1 344 ? 11.709 31.259 -3.601 1.00 62.28 344 GLU A O 1
ATOM 2708 N N . LYS A 1 345 ? 11.486 29.115 -4.172 1.00 68.00 345 LYS A N 1
ATOM 2709 C CA . LYS A 1 345 ? 11.537 29.380 -5.623 1.00 68.00 345 LYS A CA 1
ATOM 2710 C C . LYS A 1 345 ? 10.311 30.119 -6.154 1.00 68.00 345 LYS A C 1
ATOM 2712 O O . LYS A 1 345 ? 10.439 30.900 -7.098 1.00 68.00 345 LYS A O 1
ATOM 2717 N N . GLN A 1 346 ? 9.130 29.846 -5.600 1.00 68.88 346 GLN A N 1
ATOM 2718 C CA . GLN A 1 346 ? 7.911 30.565 -5.961 1.00 68.88 346 GLN A CA 1
ATOM 2719 C C . GLN A 1 346 ? 7.958 32.004 -5.432 1.00 68.88 346 GLN A C 1
ATOM 2721 O O . GLN A 1 346 ? 7.671 32.930 -6.184 1.00 68.88 346 GLN A O 1
ATOM 2726 N N . ASP A 1 347 ? 8.424 32.191 -4.197 1.00 75.88 347 ASP A N 1
ATOM 2727 C CA . ASP A 1 347 ? 8.617 33.501 -3.579 1.00 75.88 347 ASP A CA 1
ATOM 2728 C C . ASP A 1 347 ? 9.700 34.312 -4.322 1.00 75.88 347 ASP A C 1
ATOM 2730 O O . ASP A 1 347 ? 9.488 35.491 -4.594 1.00 75.88 347 ASP A O 1
ATOM 2734 N N . ASP A 1 348 ? 10.804 33.689 -4.756 1.00 80.56 348 ASP A N 1
ATOM 2735 C CA . ASP A 1 348 ? 11.847 34.331 -5.573 1.00 80.56 348 ASP A CA 1
ATOM 2736 C C . ASP A 1 348 ? 11.323 34.761 -6.950 1.00 80.56 348 ASP A C 1
ATOM 2738 O O . ASP A 1 348 ? 11.670 35.834 -7.455 1.00 80.56 348 ASP A O 1
ATOM 2742 N N . LYS A 1 349 ? 10.479 33.934 -7.578 1.00 83.69 349 LYS A N 1
ATOM 2743 C CA . LYS A 1 349 ? 9.847 34.249 -8.865 1.00 83.69 349 LYS A CA 1
ATOM 2744 C C . LYS A 1 349 ? 8.856 35.403 -8.720 1.00 83.69 349 LYS A C 1
ATOM 2746 O O . LYS A 1 349 ? 8.887 36.334 -9.527 1.00 83.69 349 LYS A O 1
ATOM 2751 N N . ASP A 1 350 ? 8.034 35.376 -7.676 1.00 83.06 350 ASP A N 1
ATOM 2752 C CA . ASP A 1 350 ? 7.066 36.429 -7.373 1.00 83.06 350 ASP A CA 1
ATOM 2753 C C . ASP A 1 350 ? 7.777 37.734 -6.953 1.00 83.06 350 ASP A C 1
ATOM 2755 O O . ASP A 1 350 ? 7.356 38.825 -7.343 1.00 83.06 350 ASP A O 1
ATOM 2759 N N . GLU A 1 351 ? 8.913 37.652 -6.248 1.00 86.88 351 GLU A N 1
ATOM 2760 C CA . GLU A 1 351 ? 9.766 38.796 -5.904 1.00 86.88 351 GLU A CA 1
ATOM 2761 C C . GLU A 1 351 ? 10.467 39.380 -7.140 1.00 86.88 351 GLU A C 1
ATOM 2763 O O . GLU A 1 351 ? 10.545 40.603 -7.283 1.00 86.88 351 GLU A O 1
ATOM 2768 N N . GLN A 1 352 ? 10.949 38.549 -8.070 1.00 81.06 352 GLN A N 1
ATOM 2769 C CA . GLN A 1 352 ? 11.506 39.024 -9.341 1.00 81.06 352 GLN A CA 1
ATOM 2770 C C . GLN A 1 352 ? 10.443 39.691 -10.219 1.00 81.06 352 GLN A C 1
ATOM 2772 O O . GLN A 1 352 ? 10.711 40.749 -10.795 1.00 81.06 352 GLN A O 1
ATOM 2777 N N . GLU A 1 353 ? 9.227 39.145 -10.280 1.00 83.69 353 GLU A N 1
ATOM 2778 C CA . GLU A 1 353 ? 8.115 39.757 -11.012 1.00 83.69 353 GLU A CA 1
ATOM 2779 C C . GLU A 1 353 ? 7.669 41.077 -10.355 1.00 83.69 353 GLU A C 1
ATOM 2781 O O . GLU A 1 353 ? 7.421 42.074 -11.042 1.00 83.69 353 GLU A O 1
ATOM 2786 N N . ALA A 1 354 ? 7.649 41.134 -9.019 1.00 82.12 354 ALA A N 1
ATOM 2787 C CA . ALA A 1 354 ? 7.382 42.356 -8.265 1.00 82.12 354 ALA A CA 1
ATOM 2788 C C . ALA A 1 354 ? 8.477 43.415 -8.470 1.00 82.12 354 ALA A C 1
ATOM 2790 O O . ALA A 1 354 ? 8.159 44.591 -8.648 1.00 82.12 354 ALA A O 1
ATOM 2791 N N . LYS A 1 355 ? 9.758 43.022 -8.516 1.00 83.56 355 LYS A N 1
ATOM 2792 C CA . LYS A 1 355 ? 10.885 43.922 -8.817 1.00 83.56 355 LYS A CA 1
ATOM 2793 C C . LYS A 1 355 ? 10.818 44.453 -10.245 1.00 83.56 355 LYS A C 1
ATOM 2795 O O . LYS A 1 355 ? 11.011 45.648 -10.443 1.00 83.56 355 LYS A O 1
ATOM 2800 N N . GLN A 1 356 ? 10.480 43.622 -11.231 1.00 79.50 356 GLN A N 1
ATOM 2801 C CA . GLN A 1 356 ? 10.289 44.079 -12.613 1.00 79.50 356 GLN A CA 1
ATOM 2802 C C . GLN A 1 356 ? 9.104 45.052 -12.736 1.00 79.50 356 GLN A C 1
ATOM 2804 O O . GLN A 1 356 ? 9.219 46.078 -13.408 1.00 79.50 356 GLN A O 1
ATOM 2809 N N . LYS A 1 357 ? 8.001 44.802 -12.017 1.00 80.81 357 LYS A N 1
ATOM 2810 C CA . LYS A 1 357 ? 6.858 45.730 -11.934 1.00 80.81 357 LYS A CA 1
ATOM 2811 C C . LYS A 1 357 ? 7.195 47.032 -11.199 1.00 80.81 357 LYS A C 1
ATOM 2813 O O . LYS A 1 357 ? 6.729 48.091 -11.610 1.00 80.81 357 LYS A O 1
ATOM 2818 N N . ALA A 1 358 ? 8.021 46.983 -10.154 1.00 71.62 358 ALA A N 1
ATOM 2819 C CA . ALA A 1 358 ? 8.461 48.168 -9.419 1.00 71.62 358 ALA A CA 1
ATOM 2820 C C . ALA A 1 358 ? 9.413 49.042 -10.250 1.00 71.62 358 ALA A C 1
ATOM 2822 O O . ALA A 1 358 ? 9.245 50.259 -10.281 1.00 71.62 358 ALA A O 1
ATOM 2823 N N . ILE A 1 359 ? 10.343 48.435 -10.998 1.00 67.81 359 ILE A N 1
ATOM 2824 C CA . ILE A 1 359 ? 11.265 49.149 -11.899 1.00 67.81 359 ILE A CA 1
ATOM 2825 C C . ILE A 1 359 ? 10.501 49.844 -13.037 1.00 67.81 359 ILE A C 1
ATOM 2827 O O . ILE A 1 359 ? 10.874 50.942 -13.442 1.00 67.81 359 ILE A O 1
ATOM 2831 N N . ALA A 1 360 ? 9.384 49.272 -13.495 1.00 65.12 360 ALA A N 1
ATOM 2832 C CA . ALA A 1 360 ? 8.493 49.928 -14.452 1.00 65.12 360 ALA A CA 1
ATOM 2833 C C . ALA A 1 360 ? 7.670 51.089 -13.846 1.00 65.12 360 ALA A C 1
ATOM 2835 O O . ALA A 1 360 ? 7.074 51.861 -14.595 1.00 65.12 360 ALA A O 1
ATOM 2836 N N . SER A 1 361 ? 7.629 51.234 -12.514 1.00 56.44 361 SER A N 1
ATOM 2837 C CA . SER A 1 361 ? 6.747 52.182 -11.816 1.00 56.44 361 SER A CA 1
ATOM 2838 C C . SER A 1 361 ? 7.463 53.311 -11.063 1.00 56.44 361 SER A C 1
ATOM 2840 O O . SER A 1 361 ? 6.793 54.258 -10.651 1.00 56.44 361 SER A O 1
ATOM 2842 N N . THR A 1 362 ? 8.783 53.269 -10.870 1.00 47.41 362 THR A N 1
ATOM 2843 C CA . THR A 1 362 ? 9.511 54.316 -10.128 1.00 47.41 362 THR A CA 1
ATOM 2844 C C . THR A 1 362 ? 10.316 55.222 -11.049 1.00 47.41 362 THR A C 1
ATOM 2846 O O . THR A 1 362 ? 11.535 55.116 -11.164 1.00 47.41 362 THR A O 1
ATOM 2849 N N . GLY A 1 363 ? 9.611 56.166 -11.668 1.00 45.88 363 GLY A N 1
ATOM 2850 C CA . GLY A 1 363 ? 10.187 57.450 -12.038 1.00 45.88 363 GLY A CA 1
ATOM 2851 C C . GLY A 1 363 ? 10.092 58.416 -10.856 1.00 45.88 363 GLY A C 1
ATOM 2852 O O . GLY A 1 363 ? 8.995 58.702 -10.393 1.00 45.88 363 GLY A O 1
ATOM 2853 N N . SER A 1 364 ? 11.245 58.946 -10.439 1.00 51.12 364 SER A N 1
ATOM 2854 C CA . SER A 1 364 ? 11.410 60.206 -9.697 1.00 51.12 364 SER A CA 1
ATOM 2855 C C . SER A 1 364 ? 10.831 60.303 -8.274 1.00 51.12 364 SER A C 1
ATOM 2857 O O . SER A 1 364 ? 9.659 60.618 -8.102 1.00 51.12 364 SER A O 1
ATOM 2859 N N . ALA A 1 365 ? 11.704 60.216 -7.262 1.00 41.38 365 ALA A N 1
ATOM 2860 C CA . ALA A 1 365 ? 11.833 61.244 -6.214 1.00 41.38 365 ALA A CA 1
ATOM 2861 C C . ALA A 1 365 ? 12.974 60.911 -5.234 1.00 41.38 365 ALA A C 1
ATOM 2863 O O . ALA A 1 365 ? 13.037 59.816 -4.676 1.00 41.38 365 ALA A O 1
ATOM 2864 N N . ASP A 1 366 ? 13.838 61.899 -5.011 1.00 45.81 366 ASP A N 1
ATOM 2865 C CA . ASP A 1 366 ? 14.833 61.952 -3.943 1.00 45.81 366 ASP A CA 1
ATOM 2866 C C . ASP A 1 366 ? 14.194 61.875 -2.550 1.00 45.81 366 ASP A C 1
ATOM 2868 O O . ASP A 1 366 ? 13.109 62.413 -2.326 1.00 45.81 366 ASP A O 1
ATOM 2872 N N . THR A 1 367 ? 14.909 61.297 -1.578 1.00 39.31 367 THR A N 1
ATOM 2873 C CA . THR A 1 367 ? 15.283 61.977 -0.318 1.00 39.31 367 THR A CA 1
ATOM 2874 C C . THR A 1 367 ? 16.058 61.060 0.632 1.00 39.31 367 THR A C 1
ATOM 2876 O O . THR A 1 367 ? 15.848 59.855 0.731 1.00 39.31 367 THR A O 1
ATOM 2879 N N . SER A 1 368 ? 16.997 61.686 1.335 1.00 44.91 368 SER A N 1
ATOM 2880 C CA . SER A 1 368 ? 17.906 61.140 2.336 1.00 44.91 368 SER A CA 1
ATOM 2881 C C . SER A 1 368 ? 17.241 61.014 3.716 1.00 44.91 368 SER A C 1
ATOM 2883 O O . SER A 1 368 ? 16.432 61.853 4.104 1.00 44.91 368 SER A O 1
ATOM 2885 N N . GLY A 1 369 ? 17.615 59.993 4.501 1.00 35.16 369 GLY A N 1
ATOM 2886 C CA . GLY A 1 369 ? 17.000 59.763 5.815 1.00 35.16 369 GLY A CA 1
ATOM 2887 C C . GLY A 1 369 ? 17.724 58.761 6.719 1.00 35.16 369 GLY A C 1
ATOM 2888 O O . GLY A 1 369 ? 17.342 57.607 6.835 1.00 35.16 369 GLY A O 1
ATOM 2889 N N . ARG A 1 370 ? 18.769 59.262 7.373 1.00 40.66 370 ARG A N 1
ATOM 2890 C CA . ARG A 1 370 ? 19.538 58.770 8.536 1.00 40.66 370 ARG A CA 1
ATOM 2891 C C . ARG A 1 370 ? 18.690 58.071 9.633 1.00 40.66 370 ARG A C 1
ATOM 2893 O O . ARG A 1 370 ? 17.698 58.650 10.061 1.00 40.66 370 ARG A O 1
ATOM 2900 N N . SER A 1 371 ? 19.131 56.933 10.199 1.00 34.97 371 SER A N 1
ATOM 2901 C CA . SER A 1 371 ? 18.688 56.482 11.542 1.00 34.97 371 SER A CA 1
ATOM 2902 C C . SER A 1 371 ? 19.637 55.474 12.220 1.00 34.97 371 SER A C 1
ATOM 2904 O O . SER A 1 371 ? 20.459 54.828 11.574 1.00 34.97 371 SER A O 1
ATOM 2906 N N . SER A 1 372 ? 19.538 55.405 13.547 1.00 35.81 372 SER A N 1
ATOM 2907 C CA . SER A 1 372 ? 20.601 55.159 14.529 1.00 35.81 372 SER A CA 1
ATOM 2908 C C . SER A 1 372 ? 20.513 53.792 15.228 1.00 35.81 372 SER A C 1
ATOM 2910 O O . SER A 1 372 ? 19.428 53.262 15.445 1.00 35.81 372 SER A O 1
ATOM 2912 N N . ARG A 1 373 ? 21.672 53.265 15.655 1.00 36.56 373 ARG A N 1
ATOM 2913 C CA . ARG A 1 373 ? 21.846 52.081 16.524 1.00 36.56 373 ARG A CA 1
ATOM 2914 C C . ARG A 1 373 ? 21.591 52.405 18.002 1.00 36.56 373 ARG A C 1
ATOM 2916 O O . ARG A 1 373 ? 22.135 53.387 18.504 1.00 36.56 373 ARG A O 1
ATOM 2923 N N . THR A 1 374 ? 20.935 51.497 18.725 1.00 38.88 374 THR A N 1
ATOM 2924 C CA . THR A 1 374 ? 21.030 51.376 20.191 1.00 38.88 374 THR A CA 1
ATOM 2925 C C . THR A 1 374 ? 21.232 49.917 20.611 1.00 38.88 374 THR A C 1
ATOM 2927 O O . THR A 1 374 ? 20.658 48.991 20.044 1.00 38.88 374 THR A O 1
ATOM 2930 N N . HIS A 1 375 ? 22.117 49.735 21.594 1.00 37.09 375 HIS A N 1
ATOM 2931 C CA . HIS A 1 375 ? 22.481 48.478 22.245 1.00 37.09 375 HIS A CA 1
ATOM 2932 C C . HIS A 1 375 ? 21.573 48.192 23.451 1.00 37.09 375 HIS A C 1
ATOM 2934 O O . HIS A 1 375 ? 21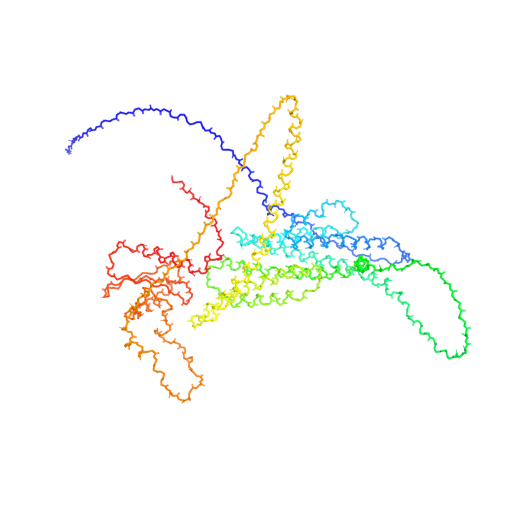.052 49.116 24.076 1.00 37.09 375 HIS A O 1
ATOM 2940 N N . SER A 1 376 ? 21.475 46.925 23.859 1.00 36.16 376 SER A N 1
ATOM 2941 C CA . SER A 1 376 ? 21.148 46.539 25.240 1.00 36.16 376 SER A CA 1
ATOM 2942 C C . SER A 1 376 ? 21.877 45.243 25.631 1.00 36.16 376 SER A C 1
ATOM 2944 O O . SER A 1 376 ? 22.059 44.388 24.761 1.00 36.16 376 SER A O 1
ATOM 2946 N N . PRO A 1 377 ? 22.330 45.096 26.896 1.00 50.88 377 PRO A N 1
ATOM 2947 C CA . PRO A 1 377 ? 23.165 43.983 27.337 1.00 50.88 377 PRO A CA 1
ATOM 2948 C C . PRO A 1 377 ? 22.415 42.924 28.163 1.00 50.88 377 PRO A C 1
ATOM 2950 O O . PRO A 1 377 ? 21.323 43.144 28.685 1.00 50.88 377 PRO A O 1
ATOM 2953 N N . ALA A 1 378 ? 23.071 41.769 28.280 1.00 34.78 378 ALA A N 1
ATOM 2954 C CA . ALA A 1 378 ? 22.644 40.565 28.980 1.00 34.78 378 ALA A CA 1
ATOM 2955 C C . ALA A 1 378 ? 22.750 40.657 30.517 1.00 34.78 378 ALA A C 1
ATOM 2957 O O . ALA A 1 378 ? 23.633 41.321 31.060 1.00 34.78 378 ALA A O 1
ATOM 2958 N N . SER A 1 379 ? 21.871 39.914 31.196 1.00 38.03 379 SER A N 1
ATOM 2959 C CA . SER A 1 379 ? 21.836 39.704 32.649 1.00 38.03 379 SER A CA 1
ATOM 2960 C C . SER A 1 379 ? 22.194 38.255 33.007 1.00 38.03 379 SER A C 1
ATOM 2962 O O . SER A 1 379 ? 22.053 37.340 32.198 1.00 38.03 379 SER A O 1
ATOM 2964 N N . SER A 1 380 ? 22.692 38.078 34.228 1.00 37.75 380 SER A N 1
ATOM 2965 C CA . SER A 1 380 ? 23.418 36.925 34.765 1.00 37.75 380 SER A CA 1
ATOM 2966 C C . SER A 1 380 ? 22.752 36.332 36.020 1.00 37.75 380 SER A C 1
ATOM 2968 O O . SER A 1 380 ? 21.932 36.998 36.643 1.00 37.75 380 SER A O 1
ATOM 2970 N N . ARG A 1 381 ? 23.244 35.138 36.425 1.00 35.28 381 ARG A N 1
ATOM 2971 C CA . ARG A 1 381 ? 23.151 34.459 37.754 1.00 35.28 381 ARG A CA 1
ATOM 2972 C C . ARG A 1 381 ? 21.766 33.933 38.164 1.00 35.28 381 ARG A C 1
ATOM 2974 O O . ARG A 1 381 ? 20.786 34.649 38.092 1.00 35.28 381 ARG A O 1
ATOM 2981 N N . GLY A 1 382 ? 21.589 32.670 38.569 1.00 31.94 382 GLY A N 1
ATOM 2982 C CA . GLY A 1 382 ? 22.155 31.883 39.693 1.00 31.94 382 GLY A CA 1
ATOM 2983 C C . GLY A 1 382 ? 20.968 31.023 40.207 1.00 31.94 382 GLY A C 1
ATOM 2984 O O . GLY A 1 382 ? 19.840 31.484 40.110 1.00 31.94 382 GLY A O 1
ATOM 2985 N N . GLY A 1 383 ? 21.029 29.739 40.575 1.00 35.41 383 GLY A N 1
ATOM 2986 C CA . GLY A 1 383 ? 21.848 29.059 41.580 1.00 35.41 383 GLY A CA 1
ATOM 2987 C C . GLY A 1 383 ? 20.972 28.746 42.814 1.00 35.41 383 GLY A C 1
ATOM 2988 O O . GLY A 1 383 ? 20.502 29.689 43.436 1.00 35.41 383 GLY A O 1
ATOM 2989 N N . GLY A 1 384 ? 20.768 27.467 43.189 1.00 32.50 384 GLY A N 1
ATOM 2990 C CA . GLY A 1 384 ? 20.284 27.113 44.543 1.00 32.50 384 GLY A CA 1
ATOM 2991 C C . GLY A 1 384 ? 19.340 25.905 44.714 1.00 32.50 384 GLY A C 1
ATOM 2992 O O . GLY A 1 384 ? 18.134 26.045 44.590 1.00 32.50 384 GLY A O 1
ATOM 2993 N N . ALA A 1 385 ? 19.941 24.756 45.049 1.00 33.88 385 ALA A N 1
ATOM 2994 C CA . ALA A 1 385 ? 19.603 23.749 46.079 1.00 33.88 385 ALA A CA 1
ATOM 2995 C C . ALA A 1 385 ? 18.148 23.381 46.491 1.00 33.88 385 ALA A C 1
ATOM 2997 O O . ALA A 1 385 ? 17.333 24.215 46.872 1.00 33.88 385 ALA A O 1
ATOM 2998 N N . SER A 1 386 ? 17.927 22.058 46.587 1.00 39.22 386 SER A N 1
ATOM 2999 C CA . SER A 1 386 ? 16.867 21.355 47.345 1.00 39.22 386 SER A CA 1
ATOM 3000 C C . SER A 1 386 ? 17.032 21.465 48.875 1.00 39.22 386 SER A C 1
ATOM 3002 O O . SER A 1 386 ? 18.102 21.853 49.347 1.00 39.22 386 SER A O 1
ATOM 3004 N N . PRO A 1 387 ? 16.027 21.029 49.670 1.00 51.53 387 PRO A N 1
ATOM 3005 C CA . PRO A 1 387 ? 16.193 19.734 50.351 1.00 51.53 387 PRO A CA 1
ATOM 3006 C C . PRO A 1 387 ? 14.905 18.907 50.580 1.00 51.53 387 PRO A C 1
ATOM 3008 O O . PRO A 1 387 ? 13.777 19.341 50.367 1.00 51.53 387 PRO A O 1
ATOM 3011 N N . ALA A 1 388 ? 15.151 17.672 51.022 1.00 40.78 388 ALA A N 1
ATOM 3012 C CA . ALA A 1 388 ? 14.241 16.561 51.268 1.00 40.78 388 ALA A CA 1
ATOM 3013 C C . ALA A 1 388 ? 13.313 16.703 52.493 1.00 40.78 388 ALA A C 1
ATOM 3015 O O . ALA A 1 388 ? 13.678 17.298 53.504 1.00 40.78 388 ALA A O 1
ATOM 3016 N N . HIS A 1 389 ? 12.180 15.992 52.449 1.00 37.38 389 HIS A N 1
ATOM 3017 C CA . HIS A 1 389 ? 11.423 15.551 53.623 1.00 37.38 389 HIS A CA 1
ATOM 3018 C C . HIS A 1 389 ? 10.874 14.135 53.397 1.00 37.38 389 HIS A C 1
ATOM 3020 O O . HIS A 1 389 ? 10.229 13.863 52.388 1.00 37.38 389 HIS A O 1
ATOM 3026 N N . GLY A 1 390 ? 11.119 13.236 54.354 1.00 33.75 390 GLY A N 1
ATOM 3027 C CA . GLY A 1 390 ? 10.491 11.916 54.428 1.00 33.75 390 GLY A CA 1
ATOM 3028 C C . GLY A 1 390 ? 9.317 11.873 55.409 1.00 33.75 390 GLY A C 1
ATOM 3029 O O . GLY A 1 390 ? 9.257 12.689 56.328 1.00 33.75 390 GLY A O 1
ATOM 3030 N N . ARG A 1 391 ? 8.430 10.872 55.272 1.00 31.16 391 ARG A N 1
ATOM 3031 C CA . ARG A 1 391 ? 7.701 10.248 56.398 1.00 31.16 391 ARG A CA 1
ATOM 3032 C C . ARG A 1 391 ? 6.890 8.997 56.003 1.00 31.16 391 ARG A C 1
ATOM 3034 O O . ARG A 1 391 ? 5.952 9.075 55.226 1.00 31.16 391 ARG A O 1
ATOM 3041 N N . ARG A 1 392 ? 7.259 7.880 56.646 1.00 37.59 392 ARG A N 1
ATOM 3042 C CA . ARG A 1 392 ? 6.462 6.762 57.215 1.00 37.59 392 ARG A CA 1
ATOM 3043 C C . ARG A 1 392 ? 4.926 6.745 57.046 1.00 37.59 392 ARG A C 1
ATOM 3045 O O . ARG A 1 392 ? 4.271 7.676 57.509 1.00 37.59 392 ARG A O 1
ATOM 3052 N N . ARG A 1 393 ? 4.399 5.558 56.682 1.00 38.97 393 ARG A N 1
ATOM 3053 C CA . ARG A 1 393 ? 3.305 4.724 57.286 1.00 38.97 393 ARG A CA 1
ATOM 3054 C C . ARG A 1 393 ? 3.009 3.551 56.317 1.00 38.97 393 ARG A C 1
ATOM 3056 O O . ARG A 1 393 ? 3.261 3.726 55.137 1.00 38.97 393 ARG A O 1
ATOM 3063 N N . SER A 1 394 ? 2.500 2.370 56.671 1.00 35.88 394 SER A N 1
ATOM 3064 C CA . SER A 1 394 ? 2.231 1.646 57.925 1.00 35.88 394 SER A CA 1
ATOM 3065 C C . SER A 1 394 ? 2.048 0.160 57.564 1.00 35.88 394 SER A C 1
ATOM 3067 O O . SER A 1 394 ? 1.584 -0.145 56.468 1.00 35.88 394 SER A O 1
ATOM 3069 N N . LEU A 1 395 ? 2.409 -0.748 58.477 1.00 42.00 395 LEU A N 1
ATOM 3070 C CA . LEU A 1 395 ? 2.035 -2.163 58.417 1.00 42.00 395 LEU A CA 1
ATOM 3071 C C . LEU A 1 395 ? 0.510 -2.292 58.540 1.00 42.00 395 LEU A C 1
ATOM 3073 O O . LEU A 1 395 ? -0.018 -1.759 59.505 1.00 42.00 395 LEU A O 1
ATOM 3077 N N . ASP A 1 396 ? -0.140 -2.959 57.581 1.00 42.66 396 ASP A N 1
ATOM 3078 C CA . ASP A 1 396 ? -1.402 -3.723 57.726 1.00 42.66 396 ASP A CA 1
ATOM 3079 C C . ASP A 1 396 ? -1.753 -4.419 56.390 1.00 42.66 396 ASP A C 1
ATOM 3081 O O . ASP A 1 396 ? -2.834 -4.270 55.825 1.00 42.66 396 ASP A O 1
ATOM 3085 N N . GLN A 1 397 ? -0.801 -5.169 55.822 1.00 43.91 397 GLN A N 1
ATOM 3086 C CA . GLN A 1 397 ? -0.976 -5.831 54.521 1.00 43.91 397 GLN A CA 1
ATOM 3087 C C . GLN A 1 397 ? -0.391 -7.248 54.528 1.00 43.91 397 GLN A C 1
ATOM 3089 O O . GLN A 1 397 ? 0.489 -7.574 53.737 1.00 43.91 397 GLN A O 1
ATOM 3094 N N . GLN A 1 398 ? -0.835 -8.094 55.463 1.00 37.56 398 GLN A N 1
ATOM 3095 C CA . GLN A 1 398 ? -0.278 -9.449 55.595 1.00 37.56 398 GLN A CA 1
ATOM 3096 C C . GLN A 1 398 ? -1.285 -10.578 55.856 1.00 37.56 398 GLN A C 1
ATOM 3098 O O . GLN A 1 398 ? -0.869 -11.685 56.179 1.00 37.56 398 GLN A O 1
ATOM 3103 N N . SER A 1 399 ? -2.590 -10.365 55.649 1.00 39.34 399 SER A N 1
ATOM 3104 C CA . SER A 1 399 ? -3.607 -11.410 55.882 1.00 39.34 399 SER A CA 1
ATOM 3105 C C . SER A 1 399 ? -4.301 -11.980 54.635 1.00 39.34 399 SER A C 1
ATOM 3107 O O . SER A 1 399 ? -4.982 -12.988 54.768 1.00 39.34 399 SER A O 1
ATOM 3109 N N . ASN A 1 400 ? -4.085 -11.448 53.420 1.00 43.09 400 ASN A N 1
ATOM 3110 C CA . ASN A 1 400 ? -4.825 -11.895 52.217 1.00 43.09 400 ASN A CA 1
ATOM 3111 C C . ASN A 1 400 ? -3.978 -12.503 51.080 1.00 43.09 400 ASN A C 1
ATOM 3113 O O . ASN A 1 400 ? -4.515 -12.831 50.027 1.00 43.09 400 ASN A O 1
ATOM 3117 N N . TYR A 1 401 ? -2.680 -12.743 51.286 1.00 39.66 401 TYR A N 1
ATOM 3118 C CA . TYR A 1 401 ? -1.829 -13.413 50.284 1.00 39.66 401 TYR A CA 1
ATOM 3119 C C . TYR A 1 401 ? -1.919 -14.954 50.306 1.00 39.66 401 TYR A C 1
ATOM 3121 O O . TYR A 1 401 ? -1.322 -15.623 49.466 1.00 39.66 401 TYR A O 1
ATOM 3129 N N . ALA A 1 402 ? -2.684 -15.541 51.233 1.00 37.22 402 ALA A N 1
ATOM 3130 C CA . ALA A 1 402 ? -2.716 -16.993 51.439 1.00 37.22 402 ALA A CA 1
ATOM 3131 C C . ALA A 1 402 ? -3.612 -17.775 50.453 1.00 37.22 402 ALA A C 1
ATOM 3133 O O . ALA A 1 402 ? -3.509 -18.997 50.394 1.00 37.22 402 ALA A O 1
ATOM 3134 N N . LEU A 1 403 ? -4.457 -17.103 49.660 1.00 44.06 403 LEU A N 1
ATOM 3135 C CA . LEU A 1 403 ? -5.317 -17.757 48.657 1.00 44.06 403 LEU A CA 1
ATOM 3136 C C . LEU A 1 403 ? -4.704 -17.812 47.246 1.00 44.06 403 LEU A C 1
ATOM 3138 O O . LEU A 1 403 ? -5.294 -18.425 46.363 1.00 44.06 403 LEU A O 1
ATOM 3142 N N . PHE A 1 404 ? -3.510 -17.237 47.048 1.00 46.25 404 PHE A N 1
ATOM 3143 C CA . PHE A 1 404 ? -2.848 -17.174 45.737 1.00 46.25 404 PHE A CA 1
ATOM 3144 C C . PHE A 1 404 ? -1.432 -17.765 45.670 1.00 46.25 404 PHE A C 1
ATOM 3146 O O . PHE A 1 404 ? -0.844 -17.754 44.599 1.00 46.25 404 PHE A O 1
ATOM 3153 N N . MET A 1 405 ? -0.880 -18.336 46.747 1.00 34.91 405 MET A N 1
ATOM 3154 C CA . MET A 1 405 ? 0.443 -18.987 46.708 1.00 34.91 405 MET A CA 1
ATOM 3155 C C . MET A 1 405 ? 0.528 -20.188 47.660 1.00 34.91 405 MET A C 1
ATOM 3157 O O . MET A 1 405 ? 1.351 -20.224 48.573 1.00 34.91 405 MET A O 1
ATOM 3161 N N . ARG A 1 406 ? -0.306 -21.210 47.443 1.00 35.12 406 ARG A N 1
ATOM 3162 C CA . ARG A 1 406 ? -0.028 -22.559 47.959 1.00 35.12 406 ARG A CA 1
ATOM 3163 C C . ARG A 1 406 ? 0.335 -23.466 46.788 1.00 35.12 406 ARG A C 1
ATOM 3165 O O . ARG A 1 406 ? -0.426 -24.344 46.408 1.00 35.12 406 ARG A O 1
ATOM 3172 N N . VAL A 1 407 ? 1.510 -23.209 46.214 1.00 38.88 407 VAL A N 1
ATOM 3173 C CA . VAL A 1 407 ? 2.228 -24.206 45.417 1.00 38.88 407 VAL A CA 1
ATOM 3174 C C . VAL A 1 407 ? 2.746 -25.226 46.424 1.00 38.88 407 VAL A C 1
ATOM 3176 O O . VAL A 1 407 ? 3.753 -25.008 47.100 1.00 38.88 407 VAL A O 1
ATOM 3179 N N . GLY A 1 408 ? 1.969 -26.290 46.620 1.00 35.56 408 GLY A N 1
ATOM 3180 C CA . GLY A 1 408 ? 2.489 -27.510 47.211 1.00 35.56 408 GLY A CA 1
ATOM 3181 C C . GLY A 1 408 ? 3.624 -27.987 46.319 1.00 35.56 408 GLY A C 1
ATOM 3182 O O . GLY A 1 408 ? 3.462 -28.099 45.109 1.00 35.56 408 GLY A O 1
ATOM 3183 N N . ARG A 1 409 ? 4.794 -28.187 46.914 1.00 45.66 409 ARG A N 1
ATOM 3184 C CA . ARG A 1 409 ? 5.925 -28.850 46.278 1.00 45.66 409 ARG A CA 1
ATOM 3185 C C . ARG A 1 409 ? 5.553 -30.325 46.115 1.00 45.66 409 ARG A C 1
ATOM 3187 O O . ARG A 1 409 ? 5.909 -31.135 46.963 1.00 45.66 409 ARG A O 1
ATOM 3194 N N . GLU A 1 410 ? 4.773 -30.636 45.089 1.00 41.41 410 GLU A N 1
ATOM 3195 C CA . GLU A 1 410 ? 4.631 -31.992 44.570 1.00 41.41 410 GLU A CA 1
ATOM 3196 C C . GLU A 1 410 ? 5.618 -32.126 43.412 1.00 41.41 410 GLU A C 1
ATOM 3198 O O . GLU A 1 410 ? 5.551 -31.431 42.402 1.00 41.41 410 GLU A O 1
ATOM 3203 N N . GLU A 1 411 ? 6.638 -32.941 43.652 1.00 46.00 411 GLU A N 1
ATOM 3204 C CA . GLU A 1 411 ? 7.620 -33.345 42.658 1.00 46.00 411 GLU A CA 1
ATOM 3205 C C . GLU A 1 411 ? 6.937 -34.300 41.655 1.00 46.00 411 GLU A C 1
ATOM 3207 O O . GLU A 1 411 ? 6.260 -35.235 42.077 1.00 46.00 411 GLU A O 1
ATOM 3212 N N . ASN A 1 412 ? 7.189 -34.089 40.354 1.00 47.56 412 ASN A N 1
ATOM 3213 C CA . ASN A 1 412 ? 6.915 -34.980 39.205 1.00 47.56 412 ASN A CA 1
ATOM 3214 C C . ASN A 1 412 ? 5.520 -35.012 38.536 1.00 47.56 412 ASN A C 1
ATOM 3216 O O . ASN A 1 412 ? 4.965 -36.094 38.380 1.00 47.56 412 ASN A O 1
ATOM 3220 N N . GLU A 1 413 ? 5.052 -33.900 37.949 1.00 44.34 413 GLU A N 1
ATOM 3221 C CA . GLU A 1 413 ? 4.132 -33.926 36.781 1.00 44.34 413 GLU A CA 1
ATOM 3222 C C . GLU A 1 413 ? 4.445 -32.796 35.767 1.00 44.34 413 GLU A C 1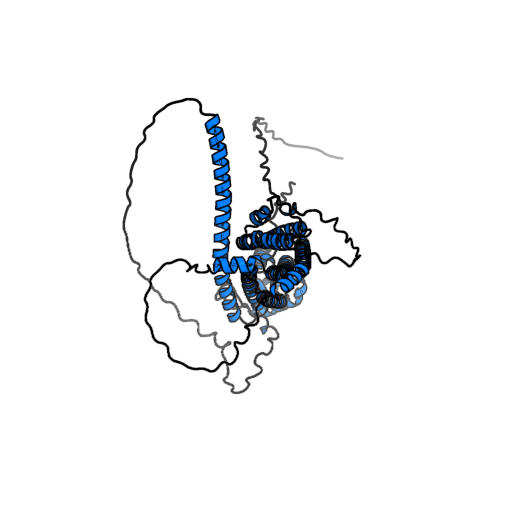
ATOM 3224 O O . GLU A 1 413 ? 3.599 -31.989 35.390 1.00 44.34 413 GLU A O 1
ATOM 3229 N N . GLU A 1 414 ? 5.689 -32.709 35.290 1.00 51.75 414 GLU A N 1
ATOM 3230 C CA . GLU A 1 414 ? 6.054 -31.784 34.206 1.00 51.75 414 GLU A CA 1
ATOM 3231 C C . GLU A 1 414 ? 5.543 -32.293 32.843 1.00 51.75 414 GLU A C 1
ATOM 3233 O O . GLU A 1 414 ? 6.320 -32.873 32.098 1.00 51.75 414 GLU A O 1
ATOM 3238 N N . GLN A 1 415 ? 4.263 -32.092 32.484 1.00 46.62 415 GLN A N 1
ATOM 3239 C CA . GLN A 1 415 ? 3.887 -31.930 31.058 1.00 46.62 415 GLN A CA 1
ATOM 3240 C C . GLN A 1 415 ? 2.449 -31.446 30.743 1.00 46.62 415 GLN A C 1
ATOM 3242 O O . GLN A 1 415 ? 2.149 -31.320 29.560 1.00 46.62 415 GLN A O 1
ATOM 3247 N N . ASN A 1 416 ? 1.556 -31.159 31.706 1.00 42.28 416 ASN A N 1
ATOM 3248 C CA . ASN A 1 416 ? 0.141 -30.830 31.398 1.00 42.28 416 ASN A CA 1
ATOM 3249 C C . ASN A 1 416 ? -0.459 -29.622 32.160 1.00 42.28 416 ASN A C 1
ATOM 3251 O O . ASN A 1 416 ? -1.677 -29.513 32.292 1.00 42.28 416 ASN A O 1
ATOM 3255 N N . ASP A 1 417 ? 0.356 -28.663 32.607 1.00 46.88 417 ASP A N 1
ATOM 3256 C CA . ASP A 1 417 ? -0.134 -27.488 33.361 1.00 46.88 417 ASP A CA 1
ATOM 3257 C C . ASP A 1 417 ? -0.868 -26.420 32.522 1.00 46.88 417 ASP A C 1
ATOM 3259 O O . ASP A 1 417 ? -1.398 -25.451 33.064 1.00 46.88 417 ASP A O 1
ATOM 3263 N N . PHE A 1 418 ? -0.992 -26.605 31.205 1.00 44.34 418 PHE A N 1
ATOM 3264 C CA . PHE A 1 418 ? -1.904 -25.813 30.370 1.00 44.34 418 PHE A CA 1
ATOM 3265 C C . PHE A 1 418 ? -3.251 -26.520 30.212 1.00 44.34 418 PHE A C 1
ATOM 3267 O O . PHE A 1 418 ? -3.734 -26.729 29.101 1.00 44.34 418 PHE A O 1
ATOM 3274 N N . SER A 1 419 ? -3.885 -26.885 31.327 1.00 47.91 419 SER A N 1
ATOM 3275 C CA . SER A 1 419 ? -5.328 -27.118 31.279 1.00 47.91 419 SER A CA 1
ATOM 3276 C C . SER A 1 419 ? -5.971 -25.822 30.786 1.00 47.91 419 SER A C 1
ATOM 3278 O O . SER A 1 419 ? -5.816 -24.787 31.439 1.00 47.91 419 SER A O 1
ATOM 3280 N N . GLU A 1 420 ? -6.634 -25.855 29.621 1.00 50.41 420 GLU A N 1
ATOM 3281 C CA . GLU A 1 420 ? -7.447 -24.735 29.132 1.00 50.41 420 GLU A CA 1
ATOM 3282 C C . GLU A 1 420 ? -8.244 -24.189 30.318 1.00 50.41 420 GLU A C 1
ATOM 3284 O O . GLU A 1 420 ? -8.886 -24.946 31.047 1.00 50.41 420 GLU A O 1
ATOM 3289 N N . LEU A 1 421 ? -8.139 -22.892 30.602 1.00 53.38 421 LEU A N 1
ATOM 3290 C CA . LEU A 1 421 ? -8.938 -22.316 31.672 1.00 53.38 421 LEU A CA 1
ATOM 3291 C C . LEU A 1 421 ? -10.398 -22.493 31.248 1.00 53.38 421 LEU A C 1
ATOM 3293 O O . LEU A 1 421 ? -10.814 -21.913 30.247 1.00 53.38 421 LEU A O 1
ATOM 3297 N N . TRP A 1 422 ? -11.166 -23.294 31.987 1.00 63.00 422 TRP A N 1
ATOM 3298 C CA . TRP A 1 422 ? -12.606 -23.469 31.786 1.00 63.00 422 TRP A CA 1
ATOM 3299 C C . TRP A 1 422 ? -13.393 -22.724 32.877 1.00 63.00 422 TRP A C 1
ATOM 3301 O O . TRP A 1 422 ? -12.971 -22.622 34.035 1.00 63.00 422 TRP A O 1
ATOM 3311 N N . GLY A 1 423 ? -14.574 -22.215 32.518 1.00 77.81 423 GLY A N 1
ATOM 3312 C CA . GLY A 1 423 ? -15.505 -21.565 33.446 1.00 77.81 423 GLY A CA 1
ATOM 3313 C C . GLY A 1 423 ? -15.120 -20.130 33.830 1.00 77.81 423 GLY A C 1
ATOM 3314 O O . GLY A 1 423 ? -14.604 -19.366 33.023 1.00 77.81 423 GLY A O 1
ATOM 3315 N N . LEU A 1 424 ? -15.393 -19.727 35.077 1.00 78.00 424 LEU A N 1
ATOM 3316 C CA . LEU A 1 424 ? -15.156 -18.348 35.545 1.00 78.00 424 LEU A CA 1
ATOM 3317 C C . LEU A 1 424 ? -13.672 -17.945 35.527 1.00 78.00 424 LEU A C 1
ATOM 3319 O O . LEU A 1 424 ? -13.362 -16.759 35.448 1.00 78.00 424 LEU A O 1
ATOM 3323 N N . ARG A 1 425 ? -12.758 -18.923 35.590 1.00 77.25 425 ARG A N 1
ATOM 3324 C CA . ARG A 1 425 ? -11.307 -18.687 35.574 1.00 77.25 425 ARG A CA 1
ATOM 3325 C C . ARG A 1 425 ? -10.784 -18.260 34.201 1.00 77.25 425 ARG A C 1
ATOM 3327 O O . ARG A 1 425 ? -9.717 -17.664 34.138 1.00 77.25 425 ARG A O 1
ATOM 3334 N N . SER A 1 426 ? -11.539 -18.511 33.132 1.00 82.69 426 SER A N 1
ATOM 3335 C CA . SER A 1 426 ? -11.225 -18.067 31.764 1.00 82.69 426 SER A CA 1
ATOM 3336 C C . SER A 1 426 ? -11.439 -16.567 31.557 1.00 82.69 426 SER A C 1
ATOM 3338 O O . SER A 1 426 ? -11.079 -16.031 30.516 1.00 82.69 426 SER A O 1
ATOM 3340 N N . TRP A 1 427 ? -12.036 -15.894 32.542 1.00 87.19 427 TRP A N 1
ATOM 3341 C CA . TRP A 1 427 ? -12.364 -14.479 32.503 1.00 87.19 427 TRP A CA 1
ATOM 3342 C C . TRP A 1 427 ? -11.588 -13.778 33.618 1.00 87.19 427 TRP A C 1
ATOM 3344 O O . TRP A 1 427 ? -12.141 -13.564 34.693 1.00 87.19 427 TRP A O 1
ATOM 3354 N N . PRO A 1 428 ? -10.290 -13.484 33.445 1.00 89.12 428 PRO A N 1
ATOM 3355 C CA . PRO A 1 428 ? -9.548 -12.689 34.410 1.00 89.12 428 PRO A CA 1
ATOM 3356 C C . PRO A 1 428 ? -9.823 -11.193 34.211 1.00 89.12 428 PRO A C 1
ATOM 3358 O O . PRO A 1 428 ? -9.928 -10.696 33.090 1.00 89.12 428 PRO A O 1
ATOM 3361 N N . ALA A 1 429 ? -9.870 -10.441 35.308 1.00 89.38 429 ALA A N 1
ATOM 3362 C CA . ALA A 1 429 ? -9.804 -8.987 35.249 1.00 89.38 429 ALA A CA 1
ATOM 3363 C C . ALA A 1 429 ? -8.342 -8.552 35.075 1.00 89.38 429 ALA A C 1
ATOM 3365 O O . ALA A 1 429 ? -7.565 -8.557 36.027 1.00 89.38 429 ALA A O 1
ATOM 3366 N N . VAL A 1 430 ? -7.967 -8.168 33.855 1.00 89.00 430 VAL A N 1
ATOM 3367 C CA . VAL A 1 430 ? -6.612 -7.668 33.550 1.00 89.00 430 VAL A CA 1
ATOM 3368 C C . VAL A 1 430 ? -6.382 -6.228 34.029 1.00 89.00 430 VAL A C 1
ATOM 3370 O O . VAL A 1 430 ? -5.244 -5.790 34.162 1.00 89.00 430 VAL A O 1
ATOM 3373 N N . PHE A 1 431 ? -7.463 -5.492 34.299 1.00 91.25 431 PHE A N 1
ATOM 3374 C CA . PHE A 1 431 ? -7.452 -4.129 34.820 1.00 91.25 431 PHE A CA 1
ATOM 3375 C C . PHE A 1 431 ? -8.695 -3.897 35.689 1.00 91.25 431 PHE A C 1
ATOM 3377 O O . PHE A 1 431 ? -9.789 -4.338 35.338 1.00 91.25 431 PHE A O 1
ATOM 3384 N N . CYS A 1 432 ? -8.534 -3.196 36.813 1.00 91.50 432 CYS A N 1
ATOM 3385 C CA . CYS A 1 432 ? -9.628 -2.821 37.708 1.00 91.50 432 CYS A CA 1
ATOM 3386 C C . CYS A 1 432 ? -9.344 -1.448 38.327 1.00 91.50 432 CYS A C 1
ATOM 3388 O O . CYS A 1 432 ? -8.219 -1.171 38.740 1.00 91.50 432 CYS A O 1
ATOM 3390 N N . TYR A 1 433 ? -10.369 -0.600 38.404 1.00 92.25 433 TYR A N 1
ATOM 3391 C CA . TYR A 1 433 ? -10.301 0.734 38.999 1.00 92.25 433 TYR A CA 1
ATOM 3392 C C . TYR A 1 433 ? -11.500 0.937 39.943 1.00 92.25 433 TYR A C 1
ATOM 3394 O O . TYR A 1 433 ? -12.605 0.530 39.575 1.00 92.25 433 TYR A O 1
ATOM 3402 N N . PRO A 1 434 ? -11.334 1.579 41.119 1.00 91.31 434 PRO A N 1
ATOM 3403 C CA . PRO A 1 434 ? -10.136 2.273 41.612 1.00 91.31 434 PRO A CA 1
ATOM 3404 C C . PRO A 1 434 ? -8.987 1.341 42.022 1.00 91.31 434 PRO A C 1
ATOM 3406 O O . PRO A 1 434 ? -9.216 0.219 42.477 1.00 91.31 434 PRO A O 1
ATOM 3409 N N . GLU A 1 435 ? -7.745 1.815 41.870 1.00 83.69 435 GLU A N 1
ATOM 3410 C CA . GLU A 1 435 ? -6.548 1.077 42.298 1.00 83.69 435 GLU A CA 1
ATOM 3411 C C . GLU A 1 435 ? -6.617 0.762 43.801 1.00 83.69 435 GLU A C 1
ATOM 3413 O O . GLU A 1 435 ? -6.920 1.628 44.621 1.00 83.69 435 GLU A O 1
ATOM 3418 N N . GLY A 1 436 ? -6.359 -0.496 44.165 1.00 77.44 436 GLY A N 1
ATOM 3419 C CA . GLY A 1 436 ? -6.423 -0.967 45.553 1.00 77.44 436 GLY A CA 1
ATOM 3420 C C . GLY A 1 436 ? -7.806 -1.430 46.022 1.00 77.44 436 GLY A C 1
ATOM 3421 O O . GLY A 1 436 ? -7.914 -1.935 47.140 1.00 77.44 436 GLY A O 1
ATOM 3422 N N . SER A 1 437 ? -8.848 -1.322 45.190 1.00 81.75 437 SER A N 1
ATOM 3423 C CA . SER A 1 437 ? -10.110 -2.023 45.455 1.00 81.75 437 SER A CA 1
ATOM 3424 C C . SER A 1 437 ? -9.947 -3.530 45.239 1.00 81.75 437 SER A C 1
ATOM 3426 O O . SER A 1 437 ? -9.247 -3.976 44.327 1.00 81.75 437 SER A O 1
ATOM 3428 N N . SER A 1 438 ? -10.577 -4.334 46.098 1.00 84.38 438 SER A N 1
ATOM 3429 C CA . SER A 1 438 ? -10.715 -5.765 45.836 1.00 84.38 438 SER A CA 1
ATOM 3430 C C . SER A 1 438 ? -11.564 -5.959 44.586 1.00 84.38 438 SER A C 1
ATOM 3432 O O . SER A 1 438 ? -12.581 -5.279 44.431 1.00 84.38 438 SER A O 1
ATOM 3434 N N . LEU A 1 439 ? -11.180 -6.911 43.733 1.00 85.25 439 LEU A N 1
ATOM 3435 C CA . LEU A 1 439 ? -12.005 -7.314 42.597 1.00 85.25 439 LEU A CA 1
ATOM 3436 C C . LEU A 1 439 ? -13.444 -7.574 43.068 1.00 85.25 439 LEU A C 1
ATOM 3438 O O . LEU A 1 439 ? -13.622 -8.203 44.116 1.00 85.25 439 LEU A O 1
ATOM 3442 N N . PRO A 1 440 ? -14.464 -7.121 42.319 1.00 87.69 440 PRO A N 1
ATOM 3443 C CA . PRO A 1 440 ? -15.863 -7.302 42.686 1.00 87.69 440 PRO A CA 1
ATOM 3444 C C . PRO A 1 440 ? -16.293 -8.756 42.428 1.00 87.69 440 PRO A C 1
ATOM 3446 O O . PRO A 1 440 ? -17.094 -9.040 41.539 1.00 87.69 440 PRO A O 1
ATOM 3449 N N . LEU A 1 441 ? -15.726 -9.701 43.186 1.00 89.81 441 LEU A N 1
ATOM 3450 C CA . LEU A 1 441 ? -15.910 -11.144 42.998 1.00 89.81 441 LEU A CA 1
ATOM 3451 C C . LEU A 1 441 ? -17.386 -11.553 43.098 1.00 89.81 441 LEU A C 1
ATOM 3453 O O . LEU A 1 441 ? -17.826 -12.421 42.349 1.00 89.81 441 LEU A O 1
ATOM 3457 N N . ASP A 1 442 ? -18.166 -10.860 43.929 1.00 93.38 442 ASP A N 1
ATOM 3458 C CA . ASP A 1 442 ? -19.609 -11.084 44.089 1.00 93.38 442 ASP A CA 1
ATOM 3459 C C . ASP A 1 442 ? -20.427 -10.711 42.838 1.00 93.38 442 ASP A C 1
ATOM 3461 O O . ASP A 1 442 ? -21.561 -11.163 42.661 1.00 93.38 442 ASP A O 1
ATOM 3465 N N . HIS A 1 443 ? -19.854 -9.896 41.949 1.00 94.12 443 HIS A N 1
ATOM 3466 C CA . HIS A 1 443 ? -20.451 -9.511 40.672 1.00 94.12 443 HIS A CA 1
ATOM 3467 C C . HIS A 1 443 ? -19.953 -10.371 39.506 1.00 94.12 443 HIS A C 1
ATOM 3469 O O . HIS A 1 443 ? -20.600 -10.404 38.459 1.00 94.12 443 HIS A O 1
ATOM 3475 N N . TRP A 1 444 ? -18.838 -11.092 39.668 1.00 93.31 444 TRP A N 1
ATOM 3476 C CA . TRP A 1 444 ? -18.185 -11.822 38.578 1.00 93.31 444 TRP A CA 1
ATOM 3477 C C . TRP A 1 444 ? -19.087 -12.854 37.885 1.00 93.31 444 TRP A C 1
ATOM 3479 O O . TRP A 1 444 ? -19.155 -12.833 36.654 1.00 93.31 444 TRP A O 1
ATOM 3489 N N . PRO A 1 445 ? -19.850 -13.702 38.612 1.00 94.25 445 PRO A N 1
ATOM 3490 C CA . PRO A 1 445 ? -20.761 -14.651 37.974 1.00 94.25 445 PRO A CA 1
ATOM 3491 C C . PRO A 1 445 ? -21.813 -13.965 37.095 1.00 94.25 445 PRO A C 1
ATOM 3493 O O . PRO A 1 445 ? -22.096 -14.435 35.994 1.00 94.25 445 PRO A O 1
ATOM 3496 N N . ASN A 1 446 ? -22.340 -12.822 37.547 1.00 95.50 446 ASN A N 1
ATOM 3497 C CA . ASN A 1 446 ? -23.326 -12.050 36.793 1.00 95.50 446 ASN A CA 1
ATOM 3498 C C . ASN A 1 446 ? -22.697 -11.419 35.549 1.00 95.50 446 ASN A C 1
ATOM 3500 O O . ASN A 1 446 ? -23.283 -11.493 34.477 1.00 95.50 446 ASN A O 1
ATOM 3504 N N . ILE A 1 447 ? -21.497 -10.842 35.668 1.00 95.31 447 ILE A N 1
ATOM 3505 C CA . ILE A 1 447 ? -20.772 -10.254 34.532 1.00 95.31 447 ILE A CA 1
ATOM 3506 C C . ILE A 1 447 ? -20.543 -11.308 33.445 1.00 95.31 447 ILE A C 1
ATOM 3508 O O . ILE A 1 447 ? -20.885 -11.074 32.287 1.00 95.31 447 ILE A O 1
ATOM 3512 N N . VAL A 1 448 ? -20.008 -12.475 33.818 1.00 94.25 448 VAL A N 1
ATOM 3513 C CA . VAL A 1 448 ? -19.718 -13.553 32.864 1.00 94.25 448 VAL A CA 1
ATOM 3514 C C . VAL A 1 448 ? -21.004 -14.084 32.228 1.00 94.25 448 VAL A C 1
ATOM 3516 O O . VAL A 1 448 ? -21.044 -14.228 31.008 1.00 94.25 448 VAL A O 1
ATOM 3519 N N . SER A 1 449 ? -22.072 -14.304 33.007 1.00 94.88 449 SER A N 1
ATOM 3520 C CA . SER A 1 449 ? -23.375 -14.713 32.453 1.00 94.88 449 SER A CA 1
ATOM 3521 C C . SER A 1 449 ? -23.893 -13.683 31.455 1.00 94.88 449 SER A C 1
ATOM 3523 O O . SER A 1 449 ? -24.221 -14.034 30.330 1.00 94.88 449 SER A O 1
ATOM 3525 N N . LEU A 1 450 ? -23.885 -12.394 31.814 1.00 95.75 450 LEU A N 1
ATOM 3526 C CA . LEU A 1 450 ? -24.374 -11.331 30.937 1.00 95.75 450 LEU A CA 1
ATOM 3527 C C . LEU A 1 450 ? -23.588 -11.256 29.625 1.00 95.75 450 LEU A C 1
ATOM 3529 O O . LEU A 1 450 ? -24.209 -11.082 28.579 1.00 95.75 450 LEU A O 1
ATOM 3533 N N . ILE A 1 451 ? -22.262 -11.414 29.657 1.00 94.25 451 ILE A N 1
ATOM 3534 C CA . ILE A 1 451 ? -21.438 -11.452 28.440 1.00 94.25 451 ILE A CA 1
ATOM 3535 C C . ILE A 1 451 ? -21.803 -12.662 27.573 1.00 94.25 451 ILE A C 1
ATOM 3537 O O . ILE A 1 451 ? -22.015 -12.512 26.370 1.00 94.25 451 ILE A O 1
ATOM 3541 N N . MET A 1 452 ? -21.904 -13.848 28.175 1.00 92.50 452 MET A N 1
ATOM 3542 C CA . MET A 1 452 ? -22.205 -15.092 27.463 1.00 92.50 452 MET A CA 1
ATOM 3543 C C . MET A 1 452 ? -23.606 -15.077 26.842 1.00 92.50 452 MET A C 1
ATOM 3545 O O . MET A 1 452 ? -23.761 -15.381 25.660 1.00 92.50 452 MET A O 1
ATOM 3549 N N . ASP A 1 453 ? -24.608 -14.659 27.614 1.00 95.44 453 ASP A N 1
ATOM 3550 C CA . ASP A 1 453 ? -26.017 -14.656 27.216 1.00 95.44 453 ASP A CA 1
ATOM 3551 C C . ASP A 1 453 ? -26.321 -13.579 26.164 1.00 95.44 453 ASP A C 1
ATOM 3553 O O . ASP A 1 453 ? -27.237 -13.731 25.357 1.00 95.44 453 ASP A O 1
ATOM 3557 N N . ASN A 1 454 ? -25.551 -12.485 26.152 1.00 94.62 454 ASN A N 1
ATOM 3558 C CA . ASN A 1 454 ? -25.795 -11.326 25.289 1.00 94.62 454 ASN A CA 1
ATOM 3559 C C . ASN A 1 454 ? -24.702 -11.119 24.233 1.00 94.62 454 ASN A C 1
ATOM 3561 O O . ASN A 1 454 ? -24.623 -10.036 23.643 1.00 94.62 454 ASN A O 1
ATOM 3565 N N . ARG A 1 455 ? -23.891 -12.147 23.948 1.00 91.06 455 ARG A N 1
ATOM 3566 C CA . ARG A 1 455 ? -22.754 -12.076 23.015 1.00 91.06 455 ARG A CA 1
ATOM 3567 C C . ARG A 1 455 ? -23.134 -11.484 21.656 1.00 91.06 455 ARG A C 1
ATOM 3569 O O . ARG A 1 455 ? -22.517 -10.526 21.218 1.00 91.06 455 ARG A O 1
ATOM 3576 N N . SER A 1 456 ? -24.220 -11.950 21.039 1.00 89.75 456 SER A N 1
ATOM 3577 C CA . SER A 1 456 ? -24.673 -11.437 19.735 1.00 89.75 456 SER A CA 1
ATOM 3578 C C . SER A 1 456 ? -25.057 -9.952 19.753 1.00 89.75 456 SER A C 1
ATOM 3580 O O . SER A 1 456 ? -24.963 -9.276 18.732 1.00 89.75 456 SER A O 1
ATOM 3582 N N . SER A 1 457 ? -25.505 -9.431 20.900 1.00 89.62 457 SER A N 1
ATOM 3583 C CA . SER A 1 457 ? -25.820 -8.007 21.056 1.00 89.62 457 SER A CA 1
ATOM 3584 C C . SER A 1 457 ? -24.564 -7.165 21.282 1.00 89.62 457 SER A C 1
ATOM 3586 O O . SER A 1 457 ? -24.481 -6.060 20.749 1.00 89.62 457 SER A O 1
ATOM 3588 N N . LEU A 1 458 ? -23.580 -7.711 22.004 1.00 89.81 458 LEU A N 1
ATOM 3589 C CA . LEU A 1 458 ? -22.262 -7.112 22.224 1.00 89.81 458 LEU A CA 1
ATOM 3590 C C . LEU A 1 458 ? -21.409 -7.102 20.948 1.00 89.81 458 LEU A C 1
ATOM 3592 O O . LEU A 1 458 ? -20.519 -6.270 20.815 1.00 89.81 458 LEU A O 1
ATOM 3596 N N . ASP A 1 459 ? -21.713 -7.995 20.007 1.00 84.50 459 ASP A N 1
ATOM 3597 C CA . ASP A 1 459 ? -21.094 -8.053 18.680 1.00 84.50 459 ASP A CA 1
ATOM 3598 C C . ASP A 1 459 ? -21.718 -7.052 17.695 1.00 84.50 459 ASP A C 1
ATOM 3600 O O . ASP A 1 459 ? -21.182 -6.813 16.612 1.00 84.50 459 ASP A O 1
ATOM 3604 N N . SER A 1 460 ? -22.869 -6.471 18.045 1.00 80.88 460 SER A N 1
ATOM 3605 C CA . SER A 1 460 ? -23.542 -5.487 17.204 1.00 80.88 460 SER A CA 1
ATOM 3606 C C . SER A 1 460 ? -22.871 -4.113 17.297 1.00 80.88 460 SER A C 1
ATOM 3608 O O . SER A 1 460 ? -22.217 -3.783 18.278 1.00 80.88 460 SER A O 1
ATOM 3610 N N . VAL A 1 461 ? -23.110 -3.256 16.300 1.00 64.50 461 VAL A N 1
ATOM 3611 C CA . VAL A 1 461 ? -22.573 -1.878 16.215 1.00 64.50 461 VAL A CA 1
ATOM 3612 C C . VAL A 1 461 ? -23.017 -0.981 17.393 1.00 64.50 461 VAL A C 1
ATOM 3614 O O . VAL A 1 461 ? -22.583 0.163 17.507 1.00 64.50 461 VAL A O 1
ATOM 3617 N N . ARG A 1 462 ? -23.900 -1.459 18.285 1.00 67.12 462 ARG A N 1
ATOM 3618 C CA . ARG A 1 462 ? -24.308 -0.710 19.477 1.00 67.12 462 ARG A CA 1
ATOM 3619 C C . ARG A 1 462 ? -23.244 -0.839 20.572 1.00 67.12 462 ARG A C 1
ATOM 3621 O O . ARG A 1 462 ? -23.025 -1.938 21.068 1.00 67.12 462 ARG A O 1
ATOM 3628 N N . PRO A 1 463 ? -22.650 0.276 21.022 1.00 73.75 463 PRO A N 1
ATOM 3629 C CA . PRO A 1 463 ? -21.395 0.233 21.761 1.00 73.75 463 PRO A CA 1
ATOM 3630 C C . PRO A 1 463 ? -21.538 -0.189 23.226 1.00 73.75 463 PRO A C 1
ATOM 3632 O O . PRO A 1 463 ? -20.533 -0.498 23.848 1.00 73.75 463 PRO A O 1
ATOM 3635 N N . VAL A 1 464 ? -22.738 -0.176 23.823 1.00 92.25 464 VAL A N 1
ATOM 3636 C CA . VAL A 1 464 ? -22.891 -0.434 25.266 1.00 92.25 464 VAL A CA 1
ATOM 3637 C C . VAL A 1 464 ? -24.190 -1.184 25.568 1.00 92.25 464 VAL A C 1
ATOM 3639 O O . VAL A 1 464 ? -25.288 -0.639 25.437 1.00 92.25 464 VAL A O 1
ATOM 3642 N N . PHE A 1 465 ? -24.065 -2.429 26.023 1.00 94.75 465 PHE A N 1
ATOM 3643 C CA . PHE A 1 465 ? -25.139 -3.216 26.625 1.00 94.75 465 PHE A CA 1
ATOM 3644 C C . PHE A 1 465 ? -25.368 -2.778 28.075 1.00 94.75 465 PHE A C 1
ATOM 3646 O O . PHE A 1 465 ? -24.417 -2.480 28.799 1.00 94.75 465 PHE A O 1
ATOM 3653 N N . MET A 1 466 ? -26.625 -2.754 28.520 1.00 94.75 466 MET A N 1
ATOM 3654 C CA . MET A 1 466 ? -26.976 -2.348 29.878 1.00 94.75 466 MET A CA 1
ATOM 3655 C C . MET A 1 466 ? -27.939 -3.330 30.533 1.00 94.75 466 MET A C 1
ATOM 3657 O O . MET A 1 466 ? -28.939 -3.722 29.934 1.00 94.75 466 MET A O 1
ATOM 3661 N N . HIS A 1 467 ? -27.669 -3.665 31.793 1.00 95.06 467 HIS A N 1
ATOM 3662 C CA . HIS A 1 467 ? -28.509 -4.547 32.592 1.00 95.06 467 HIS A CA 1
ATOM 3663 C C . HIS A 1 467 ? -28.640 -4.047 34.035 1.00 95.06 467 HIS A C 1
ATOM 3665 O O . HIS A 1 467 ? -27.639 -3.811 34.702 1.00 95.06 467 HIS A O 1
ATOM 3671 N N . ALA A 1 468 ? -29.867 -3.917 34.545 1.00 95.06 468 ALA A N 1
ATOM 3672 C CA . ALA A 1 468 ? -30.127 -3.502 35.924 1.00 95.06 468 ALA A CA 1
ATOM 3673 C C . ALA A 1 468 ? -30.532 -4.701 36.800 1.00 95.06 468 ALA A C 1
ATOM 3675 O O . ALA A 1 468 ? -31.637 -5.229 36.660 1.00 95.06 468 ALA A O 1
ATOM 3676 N N . GLU A 1 469 ? -29.671 -5.084 37.746 1.00 95.12 469 GLU A N 1
ATOM 3677 C CA . GLU A 1 469 ? -29.919 -6.168 38.701 1.00 95.12 469 GLU A CA 1
ATOM 3678 C C . GLU A 1 469 ? -30.601 -5.627 39.963 1.00 95.12 469 GLU A C 1
ATOM 3680 O O . GLU A 1 469 ? -30.033 -4.867 40.757 1.00 95.12 469 GLU A O 1
ATOM 3685 N N . ARG A 1 470 ? -31.851 -6.043 40.173 1.00 92.50 470 ARG A N 1
ATOM 3686 C CA . ARG A 1 470 ? -32.693 -5.548 41.269 1.00 92.50 470 ARG A CA 1
ATOM 3687 C C . ARG A 1 470 ? -32.231 -6.047 42.633 1.00 92.50 470 ARG A C 1
ATOM 3689 O O . ARG A 1 470 ? -32.376 -5.312 43.607 1.00 92.50 470 ARG A O 1
ATOM 3696 N N . ARG A 1 471 ? -31.702 -7.274 42.721 1.00 93.00 471 ARG A N 1
ATOM 3697 C CA . ARG A 1 471 ? -31.307 -7.894 43.998 1.00 93.00 471 ARG A CA 1
ATOM 3698 C C . ARG A 1 471 ? -30.089 -7.209 44.607 1.00 93.00 471 ARG A C 1
ATOM 3700 O O . ARG A 1 471 ? -30.085 -6.937 45.803 1.00 93.00 471 ARG A O 1
ATOM 3707 N N . GLN A 1 472 ? -29.101 -6.892 43.775 1.00 92.25 472 GLN A N 1
ATOM 3708 C CA . GLN A 1 472 ? -27.869 -6.214 44.188 1.00 92.25 472 GLN A CA 1
ATOM 3709 C C . GLN A 1 472 ? -27.980 -4.684 44.127 1.00 92.25 472 GLN A C 1
ATOM 3711 O O . GLN A 1 472 ? -27.134 -3.994 44.680 1.00 92.25 472 GLN A O 1
ATOM 3716 N N . LYS A 1 473 ? -29.049 -4.141 43.518 1.00 94.44 473 LYS A N 1
ATOM 3717 C CA . LYS A 1 473 ? -29.221 -2.697 43.263 1.00 94.44 473 LYS A CA 1
ATOM 3718 C C . LYS A 1 473 ? -28.049 -2.115 42.458 1.00 94.44 473 LYS A C 1
ATOM 3720 O O . LYS A 1 473 ? -27.622 -0.983 42.699 1.00 94.44 473 LYS A O 1
ATOM 3725 N N . THR A 1 474 ? -27.578 -2.885 41.482 1.00 94.69 474 THR A N 1
ATOM 3726 C CA . THR A 1 474 ? -26.422 -2.557 40.641 1.00 94.69 474 THR A CA 1
ATOM 3727 C C . THR A 1 474 ? -26.842 -2.555 39.181 1.00 94.69 474 THR A C 1
ATOM 3729 O O . THR A 1 474 ? -27.590 -3.427 38.740 1.00 94.69 474 THR A O 1
ATOM 3732 N N . THR A 1 475 ? -26.361 -1.573 38.426 1.00 95.44 475 THR A N 1
ATOM 3733 C CA . THR A 1 475 ? -26.502 -1.537 36.967 1.00 95.44 475 THR A CA 1
ATOM 3734 C C . THR A 1 475 ? -25.157 -1.853 36.325 1.00 95.44 475 THR A C 1
ATOM 3736 O O . THR A 1 475 ? -24.137 -1.281 36.703 1.00 95.44 475 THR A O 1
ATOM 3739 N N . TYR A 1 476 ? -25.161 -2.777 35.373 1.00 96.50 476 TYR A N 1
ATOM 3740 C CA . TYR A 1 476 ? -24.008 -3.214 34.602 1.00 96.50 476 TYR A CA 1
ATOM 3741 C C . TYR A 1 476 ? -24.051 -2.535 33.241 1.00 96.50 476 TYR A C 1
ATOM 3743 O O . TYR A 1 476 ? -25.039 -2.676 32.520 1.00 96.50 476 TYR A O 1
ATOM 3751 N N . HIS A 1 477 ? -22.980 -1.836 32.881 1.00 96.38 477 HIS A N 1
ATOM 3752 C CA . HIS A 1 477 ? -22.740 -1.376 31.518 1.00 96.38 477 HIS A CA 1
ATOM 3753 C C . HIS A 1 477 ? -21.587 -2.196 30.947 1.00 96.38 477 HIS A C 1
ATOM 3755 O O . HIS A 1 477 ? -20.499 -2.200 31.521 1.00 96.38 477 HIS A O 1
ATOM 3761 N N . ILE A 1 478 ? -21.826 -2.908 29.851 1.00 96.81 478 ILE A N 1
ATOM 3762 C CA . ILE A 1 478 ? -20.868 -3.837 29.249 1.00 96.81 478 ILE A CA 1
ATOM 3763 C C . ILE A 1 478 ? -20.666 -3.438 27.795 1.00 96.81 478 ILE A C 1
ATOM 3765 O O . ILE A 1 478 ? -21.626 -3.242 27.057 1.00 96.81 478 ILE A O 1
ATOM 3769 N N . SER A 1 479 ? -19.412 -3.331 27.387 1.00 95.25 479 SER A N 1
ATOM 3770 C CA . SER A 1 479 ? -19.019 -3.073 26.010 1.00 95.25 479 SER A CA 1
ATOM 3771 C C . SER A 1 479 ? -17.948 -4.070 25.583 1.00 95.25 479 SER A C 1
ATOM 3773 O O . SER A 1 479 ? -17.097 -4.451 26.391 1.00 95.25 479 SER A O 1
ATOM 3775 N N . ARG A 1 480 ? -17.978 -4.491 24.318 1.00 92.31 480 ARG A N 1
ATOM 3776 C CA . ARG A 1 480 ? -16.923 -5.311 23.721 1.00 92.31 480 ARG A CA 1
ATOM 3777 C C . ARG A 1 480 ? -15.867 -4.394 23.101 1.00 92.31 480 ARG A C 1
ATOM 3779 O O . ARG A 1 480 ? -16.137 -3.659 22.153 1.00 92.31 480 ARG A O 1
ATOM 3786 N N . VAL A 1 481 ? -14.659 -4.435 23.655 1.00 88.94 481 VAL A N 1
ATOM 3787 C CA . VAL A 1 481 ? -13.510 -3.645 23.182 1.00 88.94 481 VAL A CA 1
ATOM 3788 C C . VAL A 1 481 ? -12.765 -4.382 22.074 1.00 88.94 481 VAL A C 1
ATOM 3790 O O . VAL A 1 481 ? -12.344 -3.766 21.103 1.00 88.94 481 VAL A O 1
ATOM 3793 N N . ASP A 1 482 ? -12.623 -5.697 22.207 1.00 84.94 482 ASP A N 1
ATOM 3794 C CA . ASP A 1 482 ? -12.017 -6.563 21.197 1.00 84.94 482 ASP A CA 1
ATOM 3795 C C . ASP A 1 482 ? -12.622 -7.971 21.298 1.00 84.94 482 ASP A C 1
ATOM 3797 O O . ASP A 1 482 ? -13.495 -8.238 22.130 1.00 84.94 482 ASP A O 1
ATOM 3801 N N . GLU A 1 483 ? -12.160 -8.901 20.469 1.00 83.00 483 GLU A N 1
ATOM 3802 C CA . GLU A 1 483 ? -12.720 -10.238 20.374 1.00 83.00 483 GLU A CA 1
ATOM 3803 C C . GLU A 1 483 ? -12.746 -10.975 21.725 1.00 83.00 483 GLU A C 1
ATOM 3805 O O . GLU A 1 483 ? -13.763 -11.586 22.073 1.00 83.00 483 GLU A O 1
ATOM 3810 N N . ALA A 1 484 ? -11.672 -10.829 22.504 1.00 84.81 484 ALA A N 1
ATOM 3811 C CA . ALA A 1 484 ? -11.489 -11.423 23.825 1.00 84.81 484 ALA A CA 1
ATOM 3812 C C . ALA A 1 484 ? -11.471 -10.391 24.973 1.00 84.81 484 ALA A C 1
ATOM 3814 O O . ALA A 1 484 ? -11.129 -10.740 26.101 1.00 84.81 484 ALA A O 1
ATOM 3815 N N . MET A 1 485 ? -11.822 -9.123 24.714 1.00 89.19 485 MET A N 1
ATOM 3816 C CA . MET A 1 485 ? -11.719 -8.047 25.705 1.00 89.19 485 MET A CA 1
ATOM 3817 C C . MET A 1 485 ? -13.038 -7.296 25.876 1.00 89.19 485 MET A C 1
ATOM 3819 O O . MET A 1 485 ? -13.623 -6.792 24.916 1.00 89.19 485 MET A O 1
ATOM 3823 N N . TYR A 1 486 ? -13.470 -7.167 27.129 1.00 93.31 486 TYR A N 1
ATOM 3824 C CA . TYR A 1 486 ? -14.706 -6.489 27.504 1.00 93.31 486 TYR A CA 1
ATOM 3825 C C . TYR A 1 486 ? -14.411 -5.396 28.526 1.00 93.31 486 TYR A C 1
ATOM 3827 O O . TYR A 1 486 ? -13.611 -5.580 29.443 1.00 93.31 486 TYR A O 1
ATOM 3835 N N . LEU A 1 487 ? -15.084 -4.261 28.369 1.00 95.00 487 LEU A N 1
ATOM 3836 C CA . LEU A 1 487 ? -15.099 -3.176 29.337 1.00 95.00 487 LEU A CA 1
ATOM 3837 C C . LEU A 1 487 ? -16.399 -3.258 30.132 1.00 95.00 487 LEU A C 1
ATOM 3839 O O . LEU A 1 487 ? -17.484 -3.323 29.551 1.00 95.00 487 LEU A O 1
ATOM 3843 N N . VAL A 1 488 ? -16.288 -3.236 31.458 1.00 96.31 488 VAL A N 1
ATOM 3844 C CA . VAL A 1 488 ? -17.431 -3.331 32.369 1.00 96.31 488 VAL A CA 1
ATOM 3845 C C . VAL A 1 488 ? -17.399 -2.166 33.349 1.00 96.31 488 VAL A C 1
ATOM 3847 O O . VAL A 1 488 ? -16.388 -1.930 34.006 1.00 96.31 488 VAL A O 1
ATOM 3850 N N . LEU A 1 489 ? -18.522 -1.460 33.471 1.00 95.81 489 LEU A N 1
ATOM 3851 C CA . LEU A 1 489 ? -18.752 -0.427 34.477 1.00 95.81 489 LEU A CA 1
ATOM 3852 C C . LEU A 1 489 ? -19.895 -0.866 35.396 1.00 95.81 489 LEU A C 1
ATOM 3854 O O . LEU A 1 489 ? -21.009 -1.140 34.940 1.00 95.81 489 LEU A O 1
ATOM 3858 N N . LEU A 1 490 ? -19.602 -0.912 36.696 1.00 95.25 490 LEU A N 1
ATOM 3859 C CA . LEU A 1 490 ? -20.556 -1.232 37.754 1.00 95.25 490 LEU A CA 1
ATOM 3860 C C . LEU A 1 490 ? -21.060 0.061 38.395 1.00 95.25 490 LEU A C 1
ATOM 3862 O O . LEU A 1 490 ? -20.283 0.857 38.917 1.00 95.25 490 LEU A O 1
ATOM 3866 N N . ALA A 1 491 ? -22.372 0.265 38.354 1.00 93.50 491 ALA A N 1
ATOM 3867 C CA . ALA A 1 491 ? -23.041 1.434 38.904 1.00 93.50 491 ALA A CA 1
ATOM 3868 C C . ALA A 1 491 ? -23.947 1.015 40.073 1.00 93.50 491 ALA A C 1
ATOM 3870 O O . ALA A 1 491 ? -25.089 0.589 39.877 1.00 93.50 491 ALA A O 1
ATOM 3871 N N . GLU A 1 492 ? -23.437 1.125 41.300 1.00 91.75 492 GLU A N 1
ATOM 3872 C CA . GLU A 1 492 ? -24.166 0.786 42.528 1.00 91.75 492 GLU A CA 1
ATOM 3873 C C . GLU A 1 492 ? -25.065 1.935 43.001 1.00 91.75 492 GLU A C 1
ATOM 3875 O O . GLU A 1 492 ? -24.651 3.093 43.061 1.00 91.75 492 GLU A O 1
ATOM 3880 N N . GLY A 1 493 ? -26.316 1.629 43.361 1.00 84.44 493 GLY A N 1
ATOM 3881 C CA . GLY A 1 493 ? -27.210 2.585 44.032 1.00 84.44 493 GLY A CA 1
ATOM 3882 C C . GLY A 1 493 ? -27.628 3.805 43.197 1.00 84.44 493 GLY A C 1
ATOM 3883 O O . GLY A 1 493 ? -28.167 4.773 43.741 1.00 84.44 493 GLY A O 1
ATOM 3884 N N . VAL A 1 494 ? -27.388 3.789 41.885 1.00 61.44 494 VAL A N 1
ATOM 3885 C CA . VAL A 1 494 ? -27.524 4.975 41.033 1.00 61.44 494 VAL A CA 1
ATOM 3886 C C . VAL A 1 494 ? -28.993 5.346 40.781 1.00 61.44 494 VAL A C 1
ATOM 3888 O O . VAL A 1 494 ? -29.826 4.522 40.402 1.00 61.44 494 VAL A O 1
ATOM 3891 N N . LYS A 1 495 ? -29.315 6.636 40.961 1.00 65.50 495 LYS A N 1
ATOM 3892 C CA . LYS A 1 495 ? -30.558 7.254 40.466 1.00 65.50 495 LYS A CA 1
ATOM 3893 C C . LYS A 1 495 ? -30.507 7.314 38.934 1.00 65.50 495 LYS A C 1
ATOM 3895 O O . LYS A 1 495 ? -29.505 7.755 38.384 1.00 65.50 495 LYS A O 1
ATOM 3900 N N . LYS A 1 496 ? -31.611 6.980 38.254 1.00 72.81 496 LYS A N 1
ATOM 3901 C CA . LYS A 1 496 ? -31.756 6.927 36.776 1.00 72.81 496 LYS A CA 1
ATOM 3902 C C . LYS A 1 496 ? -31.229 8.142 35.977 1.00 72.81 496 LYS A C 1
ATOM 3904 O O . LYS A 1 496 ? -31.082 8.050 34.768 1.00 72.81 496 LYS A O 1
ATOM 3909 N N . SER A 1 497 ? -30.947 9.283 36.608 1.00 72.62 497 SER A N 1
ATOM 3910 C CA . SER A 1 497 ? -30.507 10.513 35.935 1.00 72.62 497 SER A CA 1
ATOM 3911 C C . SER A 1 497 ? -29.118 10.443 35.285 1.00 72.62 497 SER A C 1
ATOM 3913 O O . SER A 1 497 ? -28.840 11.262 34.416 1.00 72.62 497 SER A O 1
ATOM 3915 N N . ASN A 1 498 ? -28.252 9.499 35.675 1.00 84.06 498 ASN A N 1
ATOM 3916 C CA . ASN A 1 498 ? -26.853 9.458 35.211 1.00 84.06 498 ASN A CA 1
ATOM 3917 C C . ASN A 1 498 ? -26.576 8.387 34.141 1.00 84.06 498 ASN A C 1
ATOM 3919 O O . ASN A 1 498 ? -25.440 8.230 33.704 1.00 84.06 498 ASN A O 1
ATOM 3923 N N . GLU A 1 499 ? -27.605 7.660 33.710 1.00 88.44 499 GLU A N 1
ATOM 3924 C CA . GLU A 1 499 ? -27.486 6.517 32.799 1.00 88.44 499 GLU A CA 1
ATOM 3925 C C . GLU A 1 499 ? -26.863 6.902 31.450 1.00 88.44 499 GLU A C 1
ATOM 3927 O O . GLU A 1 499 ? -25.927 6.252 30.986 1.00 88.44 499 GLU A O 1
ATOM 3932 N N . LYS A 1 500 ? -27.309 8.023 30.870 1.00 90.38 500 LYS A N 1
ATOM 3933 C CA . LYS A 1 500 ? -26.765 8.540 29.609 1.00 90.38 500 LYS A CA 1
ATOM 3934 C C . LYS A 1 500 ? -25.282 8.904 29.723 1.00 90.38 500 LYS A C 1
ATOM 3936 O O . LYS A 1 500 ? -24.505 8.568 28.844 1.00 90.38 500 LYS A O 1
ATOM 3941 N N . VAL A 1 501 ? -24.877 9.541 30.823 1.00 92.56 501 VAL A N 1
ATOM 3942 C CA . VAL A 1 501 ? -23.474 9.937 31.039 1.00 92.56 501 VAL A CA 1
ATOM 3943 C C . VAL A 1 501 ? -22.570 8.704 31.116 1.00 92.56 501 VAL A C 1
ATOM 3945 O O . VAL A 1 501 ? -21.484 8.702 30.542 1.00 92.56 501 VAL A O 1
ATOM 3948 N N . ALA A 1 502 ? -23.027 7.642 31.785 1.00 92.00 502 ALA A N 1
ATOM 3949 C CA . ALA A 1 502 ? -22.307 6.373 31.845 1.00 92.00 502 ALA A CA 1
ATOM 3950 C C . ALA A 1 502 ? -22.199 5.705 30.464 1.00 92.00 502 ALA A C 1
ATOM 3952 O O . ALA A 1 502 ? -21.132 5.205 30.115 1.00 92.00 502 ALA A O 1
ATOM 3953 N N . GLN A 1 503 ? -23.271 5.729 29.664 1.00 92.31 503 GLN A N 1
ATOM 3954 C CA . GLN A 1 503 ? -23.243 5.229 28.287 1.00 92.31 503 GLN A CA 1
ATOM 3955 C C . GLN A 1 503 ? -22.281 6.026 27.399 1.00 92.31 503 GLN A C 1
ATOM 3957 O O . GLN A 1 503 ? -21.435 5.413 26.756 1.00 92.31 503 GLN A O 1
ATOM 3962 N N . ASP A 1 504 ? -22.362 7.359 27.407 1.00 92.38 504 ASP A N 1
ATOM 3963 C CA . ASP A 1 504 ? -21.505 8.237 26.600 1.00 92.38 504 ASP A CA 1
ATOM 3964 C C . ASP A 1 504 ? -20.019 8.041 26.967 1.00 92.38 504 ASP A C 1
ATOM 3966 O O . ASP A 1 504 ? -19.152 7.955 26.093 1.00 92.38 504 ASP A O 1
ATOM 3970 N N . PHE A 1 505 ? -19.715 7.899 28.264 1.00 93.81 505 PHE A N 1
ATOM 3971 C CA . PHE A 1 505 ? -18.373 7.567 28.749 1.00 93.81 505 PHE A CA 1
ATOM 3972 C C . PHE A 1 505 ? -17.902 6.199 28.240 1.00 93.81 505 PHE A C 1
ATOM 3974 O O . PHE A 1 505 ? -16.829 6.104 27.645 1.00 93.81 505 PHE A O 1
ATOM 3981 N N . MET A 1 506 ? -18.703 5.147 28.442 1.00 94.31 506 MET A N 1
ATOM 3982 C CA . MET A 1 506 ? -18.368 3.785 28.015 1.00 94.31 506 MET A CA 1
ATOM 3983 C C . MET A 1 506 ? -18.159 3.704 26.504 1.00 94.31 506 MET A C 1
ATOM 3985 O O . MET A 1 506 ? -17.205 3.072 26.054 1.00 94.31 506 MET A O 1
ATOM 3989 N N . GLN A 1 507 ? -19.007 4.380 25.730 1.00 91.38 507 GLN A N 1
ATOM 3990 C CA . GLN A 1 507 ? -18.877 4.484 24.284 1.00 91.38 507 GLN A CA 1
ATOM 3991 C C . GLN A 1 507 ? -17.562 5.166 23.901 1.00 91.38 507 GLN A C 1
ATOM 3993 O O . GLN A 1 507 ? -16.778 4.586 23.156 1.00 91.38 507 GLN A O 1
ATOM 3998 N N . THR A 1 508 ? -17.271 6.334 24.479 1.00 90.56 508 THR A N 1
ATOM 3999 C CA . THR A 1 508 ? -16.034 7.077 24.196 1.00 90.56 508 THR A CA 1
ATOM 4000 C C . THR A 1 508 ? -14.795 6.231 24.497 1.00 90.56 508 THR A C 1
ATOM 4002 O O . THR A 1 508 ? -13.881 6.154 23.680 1.00 90.56 508 THR A O 1
ATOM 4005 N N . VAL A 1 509 ? -14.739 5.569 25.657 1.00 91.31 509 VAL A N 1
ATOM 4006 C CA . VAL A 1 509 ? -13.591 4.721 26.021 1.00 91.31 509 VAL A CA 1
ATOM 4007 C C . VAL A 1 509 ? -13.475 3.527 25.076 1.00 91.31 509 VAL A C 1
ATOM 4009 O O . VAL A 1 509 ? -12.379 3.232 24.606 1.00 91.31 509 VAL A O 1
ATOM 4012 N N . THR A 1 510 ? -14.593 2.876 24.749 1.00 89.81 510 THR A N 1
ATOM 4013 C CA . THR A 1 510 ? -14.615 1.742 23.816 1.00 89.81 510 THR A CA 1
ATOM 4014 C C . THR A 1 510 ? -14.088 2.145 22.441 1.00 89.81 510 THR A C 1
ATOM 4016 O O . THR A 1 510 ? -13.200 1.481 21.920 1.00 89.81 510 THR A O 1
ATOM 4019 N N . GLU A 1 511 ? -14.570 3.255 21.879 1.00 86.19 511 GLU A N 1
ATOM 4020 C CA . GLU A 1 511 ? -14.143 3.759 20.566 1.00 86.19 511 GLU A CA 1
ATOM 4021 C C . GLU A 1 511 ? -12.642 4.089 20.525 1.00 86.19 511 GLU A C 1
ATOM 4023 O O . GLU A 1 511 ? -11.993 3.891 19.501 1.00 86.19 511 GLU A O 1
ATOM 4028 N N . ASN A 1 512 ? -12.068 4.555 21.641 1.00 86.44 512 ASN A N 1
ATOM 4029 C CA . ASN A 1 512 ? -10.634 4.846 21.742 1.00 86.44 512 ASN A CA 1
ATOM 4030 C C . ASN A 1 512 ? -9.761 3.597 21.939 1.00 86.44 512 ASN A C 1
ATOM 4032 O O . ASN A 1 512 ? -8.567 3.638 21.639 1.00 86.44 512 ASN A O 1
ATOM 4036 N N . LEU A 1 513 ? -10.325 2.511 22.471 1.00 85.88 513 LEU A N 1
ATOM 4037 C CA . LEU A 1 513 ? -9.612 1.248 22.673 1.00 85.88 513 LEU A CA 1
ATOM 4038 C C . LEU A 1 513 ? -9.756 0.297 21.477 1.00 85.88 513 LEU A C 1
ATOM 4040 O O . LEU A 1 513 ? -8.866 -0.516 21.238 1.00 85.88 513 LEU A O 1
ATOM 4044 N N . GLN A 1 514 ? -10.838 0.410 20.705 1.00 84.00 514 GLN A N 1
ATOM 4045 C CA . GLN A 1 514 ? -11.052 -0.387 19.503 1.00 84.00 514 GLN A CA 1
ATOM 4046 C C . GLN A 1 514 ? -10.043 -0.031 18.402 1.00 84.00 514 GLN A C 1
ATOM 4048 O O . GLN A 1 514 ? -9.873 1.122 18.003 1.00 84.00 514 GLN A O 1
ATOM 4053 N N . HIS A 1 515 ? -9.410 -1.055 17.826 1.00 71.62 515 HIS A N 1
ATOM 4054 C CA . HIS A 1 515 ? -8.443 -0.889 16.737 1.00 71.62 515 HIS A CA 1
ATOM 4055 C C . HIS A 1 515 ? -9.055 -0.340 15.439 1.00 71.62 515 HIS A C 1
ATOM 4057 O O . HIS A 1 515 ? -8.328 0.198 14.601 1.00 71.62 515 HIS A O 1
ATOM 4063 N N . SER A 1 516 ? -10.374 -0.458 15.258 1.00 69.62 516 SER A N 1
ATOM 4064 C CA . SER A 1 516 ? -11.093 -0.009 14.060 1.00 69.62 516 SER A CA 1
ATOM 4065 C C . SER A 1 516 ? -10.884 1.486 13.788 1.00 69.62 516 SER A C 1
ATOM 4067 O O . SER A 1 516 ? -10.623 1.867 12.647 1.00 69.62 516 SER A O 1
ATOM 4069 N N . GLY A 1 517 ? -10.881 2.324 14.830 1.00 66.56 517 GLY A N 1
ATOM 4070 C CA . GLY A 1 517 ? -10.676 3.770 14.703 1.00 66.56 517 GLY A CA 1
ATOM 4071 C C . GLY A 1 517 ? -9.266 4.173 14.256 1.00 66.56 517 GLY A C 1
ATOM 4072 O O . GLY A 1 517 ? -9.092 5.224 13.642 1.00 66.56 517 GLY A O 1
ATOM 4073 N N . ALA A 1 518 ? -8.250 3.339 14.510 1.00 71.19 518 ALA A N 1
ATOM 4074 C CA . ALA A 1 518 ? -6.866 3.646 14.141 1.00 71.19 518 ALA A CA 1
ATOM 4075 C C . ALA A 1 518 ? -6.613 3.554 12.627 1.00 71.19 518 ALA A C 1
ATOM 4077 O O . ALA A 1 518 ? -5.705 4.212 12.115 1.00 71.19 518 ALA A O 1
ATOM 4078 N N . PHE A 1 519 ? -7.401 2.737 11.925 1.00 72.25 519 PHE A N 1
ATOM 4079 C CA . PHE A 1 519 ? -7.253 2.489 10.490 1.00 72.25 519 PHE A CA 1
ATOM 4080 C C . PHE A 1 519 ? -8.429 2.986 9.654 1.00 72.25 519 PHE A C 1
ATOM 4082 O O . PHE A 1 519 ? -8.305 3.030 8.431 1.00 72.25 519 PHE A O 1
ATOM 4089 N N . ALA A 1 520 ? -9.551 3.344 10.287 1.00 68.94 520 ALA A N 1
ATOM 4090 C CA . ALA A 1 520 ? -10.663 3.964 9.590 1.00 68.94 520 ALA A CA 1
ATOM 4091 C C . ALA A 1 520 ? -10.147 5.188 8.815 1.00 68.94 520 ALA A C 1
ATOM 4093 O O . ALA A 1 520 ? -9.420 6.011 9.394 1.00 68.94 520 ALA A O 1
ATOM 4094 N N . PRO A 1 521 ? -10.503 5.333 7.523 1.00 64.12 521 PRO A N 1
ATOM 4095 C CA . PRO A 1 521 ? -10.244 6.559 6.798 1.00 64.12 521 PRO A CA 1
ATOM 4096 C C . PRO A 1 521 ? -10.773 7.696 7.657 1.00 64.12 521 PRO A C 1
ATOM 4098 O O . PRO A 1 521 ? -11.941 7.681 8.057 1.00 64.12 521 PRO A O 1
ATOM 4101 N N . ARG A 1 522 ? -9.912 8.661 7.991 1.00 55.69 522 ARG A N 1
ATOM 4102 C CA . ARG A 1 522 ? -10.375 9.906 8.592 1.00 55.69 522 ARG A CA 1
ATOM 4103 C C . ARG A 1 522 ? -11.200 10.588 7.518 1.00 55.69 522 ARG A C 1
ATOM 4105 O O . ARG A 1 522 ? -10.676 11.389 6.752 1.00 55.69 522 ARG A O 1
ATOM 4112 N N . VAL A 1 523 ? -12.479 10.237 7.438 1.00 55.75 523 VAL A N 1
ATOM 4113 C CA . VAL A 1 523 ? -13.475 11.085 6.815 1.00 55.75 523 VAL A CA 1
ATOM 4114 C C . VAL A 1 523 ? -13.383 12.343 7.653 1.00 55.75 523 VAL A C 1
ATOM 4116 O O . VAL A 1 523 ? -13.855 12.376 8.790 1.00 55.75 523 VAL A O 1
ATOM 4119 N N . LEU A 1 524 ? -12.628 13.329 7.157 1.00 48.66 524 LEU A N 1
ATOM 4120 C CA . LEU A 1 524 ? -12.702 14.685 7.662 1.00 48.66 524 LEU A CA 1
ATOM 4121 C C . LEU A 1 524 ? -14.190 14.948 7.680 1.00 48.66 524 LEU A C 1
ATOM 4123 O O . LEU A 1 524 ? -14.809 14.902 6.618 1.00 48.66 524 LEU A O 1
ATOM 4127 N N . ALA A 1 525 ? -14.759 15.042 8.881 1.00 42.25 525 ALA A N 1
ATOM 4128 C CA . ALA A 1 525 ? -16.171 15.272 9.063 1.00 42.25 525 ALA A CA 1
ATOM 4129 C C . ALA A 1 525 ? -16.451 16.593 8.358 1.00 42.25 525 ALA A C 1
ATOM 4131 O O . ALA A 1 525 ? -16.249 17.667 8.923 1.00 42.25 525 ALA A O 1
ATOM 4132 N N . ALA A 1 526 ? -16.810 16.506 7.079 1.00 45.56 526 ALA A N 1
ATOM 4133 C CA . ALA A 1 526 ? -17.378 17.591 6.336 1.00 45.56 526 ALA A CA 1
ATOM 4134 C C . ALA A 1 526 ? -18.636 17.868 7.130 1.00 45.56 526 ALA A C 1
ATOM 4136 O O . ALA A 1 526 ? -19.557 17.052 7.160 1.00 45.56 526 ALA A O 1
ATOM 4137 N N . THR A 1 527 ? -18.582 18.940 7.909 1.00 41.84 527 THR A N 1
ATOM 4138 C CA . THR A 1 527 ? -19.692 19.476 8.664 1.00 41.84 527 THR A CA 1
ATOM 4139 C C . THR A 1 527 ? -20.798 19.714 7.654 1.00 41.84 527 THR A C 1
ATOM 4141 O O . THR A 1 527 ? -20.891 20.773 7.041 1.00 41.84 527 THR A O 1
ATOM 4144 N N . THR A 1 528 ? -21.645 18.709 7.448 1.00 42.00 528 THR A N 1
ATOM 4145 C CA . THR A 1 528 ? -22.962 18.894 6.873 1.00 42.00 528 THR A CA 1
ATOM 4146 C C . THR A 1 528 ? -23.717 19.664 7.937 1.00 42.00 528 THR A C 1
ATOM 4148 O O . THR A 1 528 ? -24.391 19.096 8.795 1.00 42.00 528 THR A O 1
ATOM 4151 N N . SER A 1 529 ? -23.508 20.979 7.955 1.00 39.62 529 SER A N 1
ATOM 4152 C CA . SER A 1 529 ? -24.403 21.916 8.598 1.00 39.62 529 SER A CA 1
ATOM 4153 C C . SER A 1 529 ? -25.724 21.781 7.861 1.00 39.62 529 SER A C 1
ATOM 4155 O O . SER A 1 529 ? -25.969 22.450 6.858 1.00 39.62 529 SER A O 1
ATOM 4157 N N . THR A 1 530 ? -26.542 20.842 8.316 1.00 42.00 530 THR A N 1
ATOM 4158 C CA . THR A 1 530 ? -27.947 20.758 7.968 1.00 42.00 530 THR A CA 1
ATOM 4159 C C . THR A 1 530 ? -28.587 22.029 8.512 1.00 42.00 530 THR A C 1
ATOM 4161 O O . THR A 1 530 ? -28.916 22.124 9.692 1.00 42.00 530 THR A O 1
ATOM 4164 N N . THR A 1 531 ? -28.663 23.058 7.672 1.00 43.22 531 THR A N 1
ATOM 4165 C CA . THR A 1 531 ? -29.539 24.206 7.890 1.00 43.22 531 THR A CA 1
ATOM 4166 C C . THR A 1 531 ? -30.970 23.680 7.915 1.00 43.22 531 THR A C 1
ATOM 4168 O O . THR A 1 531 ? -31.471 23.227 6.884 1.00 43.22 531 THR A O 1
ATOM 4171 N N . ALA A 1 532 ? -31.560 23.665 9.112 1.00 42.88 532 ALA A N 1
ATOM 4172 C CA . ALA A 1 532 ? -32.991 23.480 9.333 1.00 42.88 532 ALA A CA 1
ATOM 4173 C C . ALA A 1 532 ? -33.756 24.766 9.003 1.00 42.88 532 ALA A C 1
ATOM 4175 O O . ALA A 1 532 ? -33.179 25.858 9.230 1.00 42.88 532 ALA A O 1
#

InterPro domains:
  IPR018544 KICSTOR subunit 2 [PF09404] (423-520)
  IPR018544 KICSTOR subunit 2 [PTHR31581] (77-292)
  IPR038060 KICSTOR complex protein C12orf66-like, central domain superfamily [G3DSA:1.10.3450.30] (219-373)
  IPR038060 KICSTOR complex protein C12orf66-like, central domain superfamily [SSF158548] (226-291)

Secondary structure (DSSP, 8-state):
-----------------------------------GGGG-----------------------HHHHHHHHHHHHHHHHHHHHHHHHHHTT-HHHHHHTT-S----S-TTHHHHHHHHHHHHHHHHHHHTTGGGSTTTTT--HHHHHHHHHHHHHHHHHHHHHHHHHHHHHHHGGG---------------------------------HHHHHHHHHTT-HHHHHHHHHHHHHHHHHHHHHHHHHHHHHH--S---HHHHHHHHHHHHHHHTT---GGGHHHHHHHHHHHHHHHHHHHHHHHHHH-TT-HHHHHHHHHHHHHHHHHHHHHHHHHHHHHHHHHHHHHHHHHHHHHHHHHHTT-------------------------------------SSGGGS---------TT-------GGGGS--S--SSTTPPP-GGGHHHHHHHHHHTHHHHTSS---EEEEETTTTEEEEEEEEETTEEEEEEEES--GGGHHHHHHHHHHHHHHHSTHHHHS------------

Sequence (532 aa):
MRSARAADRLKAVRSEQPFRTQAQPPRRYLSAGSSPVALTPSFSSLSPLYPLAASPHSVVSSASSATLDDAIGRLFTRYLPTFFDLLEKYQYQKALLILEDDEETQWKGWEAFKVMLKLSASCESTYHLMKYVEAELVQTDTIEQLYGKLVVLMNHLADELKPIVERQSIHFSVRTPSPSGTGNGNAGVNGSRTGDDEAGDSNDYISDPMLMMEIAMCGDMSYYVELLEQGAEFFSLRVPMIQIYRGLALSTGSRDYHSILKRLETLLLRFNTFDHPLLEALKQSAIEELKDRLSIARALALYQNAAGNFISSTDGCSAVKSKSRRWKQNSWSSNALYTRTDQEKQDDKDEQEAKQKAIASTGSADTSGRSSRTHSPASSRGGGASPAHGRRRSLDQQSNYALFMRVGREENEEQNDFSELWGLRSWPAVFCYPEGSSLPLDHWPNIVSLIMDNRSSLDSVRPVFMHAERRQKTTYHISRVDEAMYLVLLAEGVKKSNEKVAQDFMQTVTENLQHSGAFAPRVLAATTSTTA

Organism: NCBI:txid53985